Protein AF-A0A1S3LNI0-F1 (afdb_monomer_lite)

Foldseek 3Di:
DDDDDDDDDDDDPPPVVVVVVVVVVVVVVVVVVVVVVVVVVVVVVVVVVVVVVVVVVVVVVVVVVVVVVVVVVVVPPPPCDPVNVVVVVVVVVVVVVVVVVVVVVVVVVVVVVVVVVVVVVVVVVVVVVCVVPVVVVVVVVVVVVVVVVVVVVVVVVVVVVVVVVVVVVVVVVVVVVVVVVVVVVVVVVVVVVLVPDDPVVNVVVVVVVVVVVVVVVVVVVVVVVVVVVVVVVVVVVVVVVVVVVVVVVVVVVVVVVVVCVVVVNPDDPPPDVPPVPPPPDDDDDDDDDDDDDDDDDDDDDDDDDDDDPPPVVVVVVVVVVVVPDDDDDDDDDDDDDDDDDDDDDCCCVVPPDPPPPPDDDPPDDPVVVVVVDDDDDDDDPDDDDDDDDDDDDDDDDDDDDDDDPVNVVVVPD

Sequence (413 aa):
MKTRLRWRRPLSIFSSKLRERKYKSARRRSVNSRQRSKDTQNCVLCSQREQLKEEQLGHIKVLRKQAKEQESKLEQREVVNKEQVEQALQQNLELVRSQEKELAELRAEVSRLEEEVLVLHAERHIRQEYKMTGSQEHQQQIQHLEAELAQMQKGFQEMADNIQRSLDVTFNEIDKKTVHLIDEKKQLATEMAIKHLDKHSRQEIKENEWLKRELAIYTREVSITALAVQQLEEENLEHMSQLFERRLEDLQISRNVFLTQAAGLGPSDSTVQETVMKSNALKSEKKLSHAPNTTDGVSSSPVPPLHPATEAWRAQKQAKELERDETSGRCSEAAYRPTEDPLQDLSVLLYGSQTYLQQGDMHLGPLEMKLLTVVGQALPLHPVPSETPGSEGSSSAPEDWPLTARIIHKRFK

InterPro domains:
  IPR026702 Coiled-coil domain-containing protein 83 [PTHR21468] (38-412)

Secondary structure (DSSP, 8-state):
------------SHHHHHHHHHHHHHHHHHHHHHHHHHHHHHHHHHHHHHHHHHHHHHHHHHHHHHHHHHHHHHHHS----HHHHHHHHHHHHHHHHHHHHHHHHHHHHHHHHHHHHHHHHHHHHHHHHIIIIIHHHHHHHHHHHHHHHHHHHHHHHHHHHHHHHHHHHHHHHHHHHHHHHHHHHHHHHHHHHHHTS-HHHHHHHHHHHHHHHHHHHHHHHHHHHHHHHHHHHHHHHHHHHHHHHHHHHHHHHHHHHHHHHHTT----TTSSSSSSSSSSS----------------------------SSHHHHHHHTTTSSS-S-------------------THHHHS--GGGSSS------HHHHHHT---PPP--SSPPPPP-----------S-----HHHHHHH--

Radius of gyration: 81.14 Å; chains: 1; bounding box: 183×86×262 Å

Structure (mmCIF, N/CA/C/O backbone):
data_AF-A0A1S3LNI0-F1
#
_entry.id   AF-A0A1S3LNI0-F1
#
loop_
_atom_site.group_PDB
_atom_site.id
_atom_site.type_symbol
_atom_site.label_atom_id
_atom_site.label_alt_id
_atom_site.label_comp_id
_atom_site.label_asym_id
_atom_site.label_entity_id
_atom_site.label_seq_id
_atom_site.pdbx_PDB_ins_code
_atom_site.Cartn_x
_atom_site.Cartn_y
_atom_site.Cartn_z
_atom_site.occupancy
_atom_site.B_iso_or_equiv
_atom_site.auth_seq_id
_atom_site.auth_comp_id
_atom_site.auth_asym_id
_atom_site.auth_atom_id
_atom_site.pdbx_PDB_model_num
ATOM 1 N N . MET A 1 1 ? -121.906 11.733 182.641 1.00 38.81 1 MET A N 1
ATOM 2 C CA . MET A 1 1 ? -122.560 10.801 181.689 1.00 38.81 1 MET A CA 1
ATOM 3 C C . MET A 1 1 ? -122.105 11.124 180.265 1.00 38.81 1 MET A C 1
ATOM 5 O O . MET A 1 1 ? -121.881 12.287 179.971 1.00 38.81 1 MET A O 1
ATOM 9 N N . LYS A 1 2 ? -121.861 10.093 179.443 1.00 47.97 2 LYS A N 1
ATOM 10 C CA . LYS A 1 2 ? -121.089 10.084 178.177 1.00 47.97 2 LYS A CA 1
ATOM 11 C C . LYS A 1 2 ? -122.003 10.041 176.938 1.00 47.97 2 LYS A C 1
ATOM 13 O O . LYS A 1 2 ? -123.008 9.344 177.010 1.00 47.97 2 LYS A O 1
ATOM 18 N N . THR A 1 3 ? -121.594 10.628 175.796 1.00 42.00 3 THR A N 1
ATOM 19 C CA . THR A 1 3 ? -121.394 9.962 174.468 1.00 42.00 3 THR A CA 1
ATOM 20 C C . THR A 1 3 ? -121.346 10.909 173.236 1.00 42.00 3 THR A C 1
ATOM 22 O O . THR A 1 3 ? -122.057 11.902 173.179 1.00 42.00 3 THR A O 1
ATOM 25 N N . ARG A 1 4 ? -120.566 10.462 172.219 1.00 40.16 4 ARG A N 1
ATOM 26 C CA . ARG A 1 4 ? -120.664 10.638 170.734 1.00 40.16 4 ARG A CA 1
ATOM 27 C C . ARG A 1 4 ? -119.927 11.772 169.966 1.00 40.16 4 ARG A C 1
ATOM 29 O O . ARG A 1 4 ? -120.487 12.798 169.617 1.00 40.16 4 ARG A O 1
ATOM 36 N N . LEU A 1 5 ? -118.684 11.443 169.577 1.00 47.62 5 LEU A N 1
ATOM 37 C CA . LEU A 1 5 ? -118.067 11.362 168.222 1.00 47.62 5 LEU A CA 1
ATOM 38 C C . LEU A 1 5 ? -118.663 12.118 167.002 1.00 47.62 5 LEU A C 1
ATOM 40 O O . LEU A 1 5 ? -119.752 11.785 166.535 1.00 47.62 5 LEU A O 1
ATOM 44 N N . ARG A 1 6 ? -117.812 12.902 166.305 1.00 41.97 6 ARG A N 1
ATOM 45 C CA . ARG A 1 6 ? -117.763 12.983 164.822 1.00 41.97 6 ARG A CA 1
ATOM 46 C C . ARG A 1 6 ? -116.404 13.492 164.294 1.00 41.97 6 ARG A C 1
ATOM 48 O O . ARG A 1 6 ? -115.800 14.383 164.873 1.00 41.97 6 ARG A O 1
ATOM 55 N N . TRP A 1 7 ? -115.949 12.904 163.185 1.00 41.34 7 TRP A N 1
ATOM 56 C CA . TRP A 1 7 ? -114.628 13.052 162.548 1.00 41.34 7 TRP A CA 1
ATOM 57 C C . TRP A 1 7 ? -114.572 14.156 161.466 1.00 41.34 7 TRP A C 1
ATOM 59 O O . TRP A 1 7 ? -115.523 14.301 160.699 1.00 41.34 7 TRP A O 1
ATOM 69 N N . ARG A 1 8 ? -113.415 14.825 161.292 1.00 44.69 8 ARG A N 1
ATOM 70 C CA . ARG A 1 8 ? -112.995 15.497 160.036 1.00 44.69 8 ARG A CA 1
ATOM 71 C C . ARG A 1 8 ? -111.496 15.269 159.768 1.00 44.69 8 ARG A C 1
ATOM 73 O O . ARG A 1 8 ? -110.675 15.413 160.663 1.00 44.69 8 ARG A O 1
ATOM 80 N N . ARG A 1 9 ? -111.172 14.885 158.525 1.00 42.38 9 ARG A N 1
ATOM 81 C CA . ARG A 1 9 ? -109.824 14.611 157.977 1.00 42.38 9 ARG A CA 1
ATOM 82 C C . ARG A 1 9 ? -109.164 15.887 157.401 1.00 42.38 9 ARG A C 1
ATOM 84 O O . ARG A 1 9 ? -109.911 16.745 156.930 1.00 42.38 9 ARG A O 1
ATOM 91 N N . PRO A 1 10 ? -107.819 15.985 157.306 1.00 45.66 10 PRO A N 1
ATOM 92 C CA . PRO A 1 10 ? -107.124 17.108 156.660 1.00 45.66 10 PRO A CA 1
ATOM 93 C C . PRO A 1 10 ? -106.744 16.847 155.181 1.00 45.66 10 PRO A C 1
ATOM 95 O O . PRO A 1 10 ? -106.292 15.759 154.819 1.00 45.66 10 PRO A O 1
ATOM 98 N N . LEU A 1 11 ? -106.894 17.874 154.329 1.00 46.75 11 LEU A N 1
ATOM 99 C CA . LEU A 1 11 ? -106.502 17.925 152.910 1.00 46.75 11 LEU A CA 1
ATOM 100 C C . LEU A 1 11 ? -105.056 18.448 152.723 1.00 46.75 11 LEU A C 1
ATOM 102 O O . LEU A 1 11 ? -104.866 19.653 152.591 1.00 46.75 11 LEU A O 1
ATOM 106 N N . SER A 1 12 ? -104.039 17.582 152.614 1.00 51.06 12 SER A N 1
ATOM 107 C CA . SER A 1 12 ? -102.697 18.019 152.144 1.00 51.06 12 SER A CA 1
ATOM 108 C C . SER A 1 12 ? -102.014 17.117 151.098 1.00 51.06 12 SER A C 1
ATOM 110 O O . SER A 1 12 ? -100.898 17.398 150.676 1.00 51.06 12 SER A O 1
ATOM 112 N N . ILE A 1 13 ? -102.680 16.073 150.583 1.00 51.47 13 ILE A N 1
ATOM 113 C CA . ILE A 1 13 ? -102.033 15.057 149.715 1.00 51.47 13 ILE A CA 1
ATOM 114 C C . ILE A 1 13 ? -102.397 15.192 148.213 1.00 51.47 13 ILE A C 1
ATOM 116 O O . ILE A 1 13 ? -101.810 14.526 147.357 1.00 51.47 13 ILE A O 1
ATOM 120 N N . PHE A 1 14 ? -103.326 16.077 147.831 1.00 49.12 14 PHE A N 1
ATOM 121 C CA . PHE A 1 14 ? -103.848 16.108 146.450 1.00 49.12 14 PHE A CA 1
ATOM 122 C C . PHE A 1 14 ? -103.062 16.998 145.461 1.00 49.12 14 PHE A C 1
ATOM 124 O O . PHE A 1 14 ? -103.001 16.687 144.271 1.00 49.12 14 PHE A O 1
ATOM 131 N N . SER A 1 15 ? -102.376 18.045 145.927 1.00 50.28 15 SER A N 1
ATOM 132 C CA . SER A 1 15 ? -101.693 19.020 145.050 1.00 50.28 15 SER A CA 1
ATOM 133 C C . SER A 1 15 ? -100.322 18.552 144.528 1.00 50.28 15 SER A C 1
ATOM 135 O O . SER A 1 15 ? -99.859 19.017 143.484 1.00 50.28 15 SER A O 1
ATOM 137 N N . SER A 1 16 ? -99.683 17.587 145.197 1.00 51.69 16 SER A N 1
ATOM 138 C CA . SER A 1 16 ? -98.409 16.985 144.762 1.00 51.69 16 SER A CA 1
ATOM 139 C C . SER A 1 16 ? -98.626 15.882 143.715 1.00 51.69 16 SER A C 1
ATOM 141 O O . SER A 1 16 ? -97.890 15.798 142.732 1.00 51.69 16 SER A O 1
ATOM 143 N N . LYS A 1 17 ? -99.723 15.116 143.826 1.00 56.19 17 LYS A N 1
ATOM 144 C CA . LYS A 1 17 ? -100.079 14.044 142.876 1.00 56.19 17 LYS A CA 1
ATOM 145 C C . LYS A 1 17 ? -100.463 14.549 141.480 1.00 56.19 17 LYS A C 1
ATOM 147 O O . LYS A 1 17 ? -100.235 13.841 140.497 1.00 56.19 17 LYS A O 1
ATOM 152 N N . LEU A 1 18 ? -101.017 15.759 141.353 1.00 56.41 18 LEU A N 1
ATOM 153 C CA . LEU A 1 18 ? -101.401 16.314 140.046 1.00 56.41 18 LEU A CA 1
ATOM 154 C C . LEU A 1 18 ? -100.191 16.844 139.251 1.00 56.41 18 LEU A C 1
ATOM 156 O O . LEU A 1 18 ? -100.114 16.640 138.037 1.00 56.41 18 LEU A O 1
ATOM 160 N N . ARG A 1 19 ? -99.207 17.449 139.935 1.00 55.06 19 ARG A N 1
ATOM 161 C CA . ARG A 1 19 ? -97.922 17.850 139.330 1.00 55.06 19 ARG A CA 1
ATOM 162 C C . ARG A 1 19 ? -97.102 16.639 138.898 1.00 55.06 19 ARG A C 1
ATOM 164 O O . ARG A 1 19 ? -96.590 16.616 137.782 1.00 55.06 19 ARG A O 1
ATOM 171 N N . GLU A 1 20 ? -97.082 15.585 139.707 1.00 57.81 20 GLU A N 1
ATOM 172 C CA . GLU A 1 20 ? -96.380 14.348 139.371 1.00 57.81 20 GLU A CA 1
ATOM 173 C C . GLU A 1 20 ? -97.042 13.586 138.208 1.00 57.81 20 GLU A C 1
ATOM 175 O O . GLU A 1 20 ? -96.349 13.008 137.373 1.00 57.81 20 GLU A O 1
ATOM 180 N N . ARG A 1 21 ? -98.376 13.639 138.072 1.00 59.75 21 ARG A N 1
ATOM 181 C CA . ARG A 1 21 ? -99.092 13.094 136.903 1.00 59.75 21 ARG A CA 1
ATOM 182 C C . ARG A 1 21 ? -98.828 13.881 135.619 1.00 59.75 21 ARG A C 1
ATOM 184 O O . ARG A 1 21 ? -98.652 13.255 134.575 1.00 59.75 21 ARG A O 1
ATOM 191 N N . LYS A 1 22 ? -98.747 15.218 135.670 1.00 60.41 22 LYS A N 1
ATOM 192 C CA . LYS A 1 22 ? -98.349 16.028 134.502 1.00 60.41 22 LYS A CA 1
ATOM 193 C C . LYS A 1 22 ? -96.894 15.766 134.109 1.00 60.41 22 LYS A C 1
ATOM 195 O O . LYS A 1 22 ? -96.634 15.564 132.927 1.00 60.41 22 LYS A O 1
ATOM 200 N N . TYR A 1 23 ? -95.982 15.646 135.074 1.00 59.69 23 TYR A N 1
ATOM 201 C CA . TYR A 1 23 ? -94.578 15.314 134.809 1.00 59.69 23 TYR A CA 1
ATOM 202 C C . TYR A 1 23 ? -94.414 13.882 134.271 1.00 59.69 23 TYR A C 1
ATOM 204 O O . TYR A 1 23 ? -93.712 13.664 133.288 1.00 59.69 23 TYR A O 1
ATOM 212 N N . LYS A 1 24 ? -95.144 12.899 134.819 1.00 62.41 24 LYS A N 1
ATOM 213 C CA . LYS A 1 24 ? -95.178 11.517 134.300 1.00 62.41 24 LYS A CA 1
ATOM 214 C C . LYS A 1 24 ? -95.851 11.420 132.923 1.00 62.41 24 LYS A C 1
ATOM 216 O O . LYS A 1 24 ? -95.404 10.625 132.104 1.00 62.41 24 LYS A O 1
ATOM 221 N N . SER A 1 25 ? -96.870 12.231 132.625 1.00 65.00 25 SER A N 1
ATOM 222 C CA . SER A 1 25 ? -97.523 12.289 131.303 1.00 65.00 25 SER A CA 1
ATOM 223 C C . SER A 1 25 ? -96.647 12.977 130.250 1.00 65.00 25 SER A C 1
ATOM 225 O O . SER A 1 25 ? -96.549 12.480 129.131 1.00 65.00 25 SER A O 1
ATOM 227 N N . ALA A 1 26 ? -95.965 14.071 130.603 1.00 63.72 26 ALA A N 1
ATOM 228 C CA . ALA A 1 26 ? -94.992 14.736 129.737 1.00 63.72 26 ALA A CA 1
ATOM 229 C C . ALA A 1 26 ? -93.765 13.846 129.488 1.00 63.72 26 ALA A C 1
ATOM 231 O O . ALA A 1 26 ? -93.325 13.715 128.351 1.00 63.72 26 ALA A O 1
ATOM 232 N N . ARG A 1 27 ? -93.280 13.134 130.516 1.00 65.81 27 ARG A N 1
ATOM 233 C CA . ARG A 1 27 ? -92.196 12.151 130.385 1.00 65.81 27 ARG A CA 1
ATOM 234 C C . ARG A 1 27 ? -92.616 10.945 129.547 1.00 65.81 27 ARG A C 1
ATOM 236 O O . ARG A 1 27 ? -91.851 10.539 128.689 1.00 65.81 27 ARG A O 1
ATOM 243 N N . ARG A 1 28 ? -93.837 10.415 129.704 1.00 67.00 28 ARG A N 1
ATOM 244 C CA . ARG A 1 28 ? -94.371 9.355 128.823 1.00 67.00 28 ARG A CA 1
ATOM 245 C C . ARG A 1 28 ? -94.550 9.827 127.384 1.00 67.00 28 ARG A C 1
ATOM 247 O O . ARG A 1 28 ? -94.237 9.070 126.480 1.00 67.00 28 ARG A O 1
ATOM 254 N N . ARG A 1 29 ? -95.002 11.063 127.153 1.00 67.62 29 ARG A N 1
ATOM 255 C CA . ARG A 1 29 ? -95.094 11.635 125.799 1.00 67.62 29 ARG A CA 1
ATOM 256 C C . ARG A 1 29 ? -93.721 11.873 125.177 1.00 67.62 29 ARG A C 1
ATOM 258 O O . ARG A 1 29 ? -93.552 11.553 124.012 1.00 67.62 29 ARG A O 1
ATOM 265 N N . SER A 1 30 ? -92.744 12.337 125.954 1.00 70.19 30 SER A N 1
ATOM 266 C CA . SER A 1 30 ? -91.352 12.496 125.515 1.00 70.19 30 SER A CA 1
ATOM 267 C C . SER A 1 30 ? -90.668 11.151 125.242 1.00 70.19 30 SER A C 1
ATOM 269 O O . SER A 1 30 ? -89.923 11.013 124.278 1.00 70.19 30 SER A O 1
ATOM 271 N N . VAL A 1 31 ? -90.949 10.127 126.050 1.00 73.62 31 VAL A N 1
ATOM 272 C CA . VAL A 1 31 ? -90.448 8.764 125.823 1.00 73.62 31 VAL A CA 1
ATOM 273 C C . VAL A 1 31 ? -91.138 8.127 124.618 1.00 73.62 31 VAL A C 1
ATOM 275 O O . VAL A 1 31 ? -90.451 7.551 123.788 1.00 73.62 31 VAL A O 1
ATOM 278 N N . ASN A 1 32 ? -92.453 8.293 124.451 1.00 73.25 32 ASN A N 1
ATOM 279 C CA . ASN A 1 32 ? -93.173 7.781 123.283 1.00 73.25 32 ASN A CA 1
ATOM 280 C C . ASN A 1 32 ? -92.809 8.518 121.991 1.00 73.25 32 ASN A C 1
ATOM 282 O O . ASN A 1 32 ? -92.764 7.882 120.946 1.00 73.25 32 ASN A O 1
ATOM 286 N N . SER A 1 33 ? -92.534 9.826 122.028 1.00 69.81 33 SER A N 1
ATOM 287 C CA . SER A 1 33 ? -92.059 10.549 120.844 1.00 69.81 33 SER A CA 1
ATOM 288 C C . SER A 1 33 ? -90.639 10.129 120.471 1.00 69.81 33 SER A C 1
ATOM 290 O O . SER A 1 33 ? -90.361 9.930 119.294 1.00 69.81 33 SER A O 1
ATOM 292 N N . ARG A 1 34 ? -89.766 9.887 121.461 1.00 73.69 34 ARG A N 1
ATOM 293 C CA . ARG A 1 34 ? -88.437 9.293 121.240 1.00 73.69 34 ARG A CA 1
ATOM 294 C C . ARG A 1 34 ? -88.518 7.856 120.733 1.00 73.69 34 ARG A C 1
ATOM 296 O O . ARG A 1 34 ? -87.732 7.494 119.871 1.00 73.69 34 ARG A O 1
ATOM 303 N N . GLN A 1 35 ? -89.453 7.051 121.236 1.00 76.94 35 GLN A N 1
ATOM 304 C CA . GLN A 1 35 ? -89.627 5.669 120.795 1.00 76.94 35 GLN A CA 1
ATOM 305 C C . GLN A 1 35 ? -90.163 5.616 119.367 1.00 76.94 35 GLN A C 1
ATOM 307 O O . GLN A 1 35 ? -89.558 4.968 118.532 1.00 76.94 35 GLN A O 1
ATOM 312 N N . ARG A 1 36 ? -91.200 6.398 119.045 1.00 73.75 36 ARG A N 1
ATOM 313 C CA . ARG A 1 36 ? -91.695 6.513 117.668 1.00 73.75 36 ARG A CA 1
ATOM 314 C C . ARG A 1 36 ? -90.628 7.046 116.719 1.00 73.75 36 ARG A C 1
ATOM 316 O O . ARG A 1 36 ? -90.515 6.525 115.625 1.00 73.75 36 ARG A O 1
ATOM 323 N N . SER A 1 37 ? -89.823 8.019 117.150 1.00 77.38 37 SER A N 1
ATOM 324 C CA . SER A 1 37 ? -88.685 8.519 116.369 1.00 77.38 37 SER A CA 1
ATOM 325 C C . SER A 1 37 ? -87.633 7.430 116.122 1.00 77.38 37 SER A C 1
ATOM 327 O O . SER A 1 37 ? -87.165 7.299 114.993 1.00 77.38 37 SER A O 1
ATOM 329 N N . LYS A 1 38 ? -87.313 6.603 117.128 1.00 76.38 38 LYS A N 1
ATOM 330 C CA . LYS A 1 38 ? -86.421 5.442 116.976 1.00 76.38 38 LYS A CA 1
ATOM 331 C C . LYS A 1 38 ? -87.014 4.361 116.081 1.00 76.38 38 LYS A C 1
ATOM 333 O O . LYS A 1 38 ? -86.287 3.803 115.273 1.00 76.38 38 LYS A O 1
ATOM 338 N N . ASP A 1 39 ? -88.306 4.082 116.198 1.00 79.00 39 ASP A N 1
ATOM 339 C CA . ASP A 1 39 ? -88.987 3.069 115.394 1.00 79.00 39 ASP A CA 1
ATOM 340 C C . ASP A 1 39 ? -89.070 3.519 113.930 1.00 79.00 39 ASP A C 1
ATOM 342 O O . ASP A 1 39 ? -88.743 2.744 113.039 1.00 79.00 39 ASP A O 1
ATOM 346 N N . THR A 1 40 ? -89.373 4.796 113.662 1.00 78.69 40 THR A N 1
ATOM 347 C CA . THR A 1 40 ? -89.305 5.355 112.302 1.00 78.69 40 THR A CA 1
ATOM 348 C C . THR A 1 40 ? -87.885 5.332 111.750 1.00 78.69 40 THR A C 1
ATOM 350 O O . THR A 1 40 ? -87.692 5.006 110.585 1.00 78.69 40 THR A O 1
ATOM 353 N N . GLN A 1 41 ? -86.879 5.621 112.582 1.00 80.81 41 GLN A N 1
ATOM 354 C CA . GLN A 1 41 ? -85.478 5.586 112.167 1.00 80.81 41 GLN A CA 1
ATOM 355 C C . GLN A 1 41 ? -85.017 4.147 111.891 1.00 80.81 41 GLN A C 1
ATOM 357 O O . GLN A 1 41 ? -84.353 3.911 110.889 1.00 80.81 41 GLN A O 1
ATOM 362 N N . ASN A 1 42 ? -85.442 3.172 112.698 1.00 81.38 42 ASN A N 1
ATOM 363 C CA . ASN A 1 42 ? -85.213 1.749 112.448 1.00 81.38 42 ASN A CA 1
ATOM 364 C C . ASN A 1 42 ? -85.935 1.257 111.188 1.00 81.38 42 ASN A C 1
ATOM 366 O O . ASN A 1 42 ? -85.336 0.521 110.416 1.00 81.38 42 ASN A O 1
ATOM 370 N N . CYS A 1 43 ? -87.176 1.676 110.926 1.00 82.38 43 CYS A N 1
ATOM 371 C CA . CYS A 1 43 ? -87.880 1.338 109.683 1.00 82.38 43 CYS A CA 1
ATOM 372 C C . CYS A 1 43 ? -87.164 1.901 108.447 1.00 82.38 43 CYS A C 1
ATOM 374 O O . CYS A 1 43 ? -87.024 1.195 107.447 1.00 82.38 43 CYS A O 1
ATOM 376 N N . VAL A 1 44 ? -86.663 3.138 108.524 1.00 85.38 44 VAL A N 1
ATOM 377 C CA . VAL A 1 44 ? -85.870 3.755 107.450 1.00 85.38 44 VAL A CA 1
ATOM 378 C C . VAL A 1 44 ? -84.546 3.014 107.257 1.00 85.38 44 VAL A C 1
ATOM 380 O O . VAL A 1 44 ? -84.207 2.682 106.127 1.00 85.38 44 VAL A O 1
ATOM 383 N N . LEU A 1 45 ? -83.836 2.672 108.337 1.00 83.62 45 LEU A N 1
ATOM 384 C CA . LEU A 1 45 ? -82.591 1.899 108.265 1.00 83.62 45 LEU A CA 1
ATOM 385 C C . LEU A 1 45 ? -82.811 0.482 107.716 1.00 83.62 45 LEU A C 1
ATOM 387 O O . LEU A 1 45 ? -82.003 0.003 106.927 1.00 83.62 45 LEU A O 1
ATOM 391 N N . CYS A 1 46 ? -83.903 -0.190 108.093 1.00 81.25 46 CYS A N 1
ATOM 392 C CA . CYS A 1 46 ? -84.269 -1.493 107.537 1.00 81.25 46 CYS A CA 1
ATOM 393 C C . CYS A 1 46 ? -84.549 -1.400 106.033 1.00 81.25 46 CYS A C 1
ATOM 395 O O . CYS A 1 46 ? -84.012 -2.207 105.278 1.00 81.25 46 CYS A O 1
ATOM 397 N N . SER A 1 47 ? -85.306 -0.386 105.604 1.00 81.81 47 SER A N 1
ATOM 398 C CA . SER A 1 47 ? -85.626 -0.163 104.187 1.00 81.81 47 SER A CA 1
ATOM 399 C C . SER A 1 47 ? -84.372 0.177 103.371 1.00 81.81 47 SER A C 1
ATOM 401 O O . SER A 1 47 ? -84.159 -0.384 102.302 1.00 81.81 47 SER A O 1
ATOM 403 N N . GLN A 1 48 ? -83.483 1.020 103.909 1.00 87.12 48 GLN A N 1
ATOM 404 C CA . GLN A 1 48 ? -82.187 1.332 103.294 1.00 87.12 48 GLN A CA 1
ATOM 405 C C . GLN A 1 48 ? -81.287 0.097 103.201 1.00 87.12 48 GLN A C 1
ATOM 407 O O . GLN A 1 48 ? -80.628 -0.117 102.189 1.00 87.12 48 GLN A O 1
ATOM 412 N N . ARG A 1 49 ? -81.271 -0.755 104.234 1.00 89.56 49 ARG A N 1
ATOM 413 C CA . ARG A 1 49 ? -80.508 -2.011 104.219 1.00 89.56 49 ARG A CA 1
ATOM 414 C C . ARG A 1 49 ? -81.024 -2.976 103.152 1.00 89.56 49 ARG A C 1
ATOM 416 O O . ARG A 1 49 ? -80.230 -3.714 102.577 1.00 89.56 49 ARG A O 1
ATOM 423 N N . GLU A 1 50 ? -82.332 -3.020 102.923 1.00 89.12 50 GLU A N 1
ATOM 424 C CA . GLU A 1 50 ? -82.936 -3.853 101.878 1.00 89.12 50 GLU A CA 1
ATOM 425 C C . GLU A 1 50 ? -82.631 -3.319 100.478 1.00 89.12 50 GLU A C 1
ATOM 427 O O . GLU A 1 50 ? -82.163 -4.093 99.648 1.00 89.12 50 GLU A O 1
ATOM 432 N N . GLN A 1 51 ? -82.757 -2.007 100.257 1.00 89.44 51 GLN A N 1
ATOM 433 C CA . GLN A 1 51 ? -82.352 -1.361 99.002 1.00 89.44 51 GLN A CA 1
ATOM 434 C C . GLN A 1 51 ? -80.875 -1.610 98.688 1.00 89.44 51 GLN A C 1
ATOM 436 O O . GLN A 1 51 ? -80.542 -2.044 97.592 1.00 89.44 51 GLN A O 1
ATOM 441 N N . LEU A 1 52 ? -79.991 -1.451 99.676 1.00 90.44 52 LEU A N 1
ATOM 442 C CA . LEU A 1 52 ? -78.558 -1.677 99.488 1.00 90.44 52 LEU A CA 1
ATOM 443 C C . LEU A 1 52 ? -78.244 -3.146 99.158 1.00 90.44 52 LEU A C 1
ATOM 445 O O . LEU A 1 52 ? -77.357 -3.431 98.359 1.00 90.44 52 LEU A O 1
ATOM 449 N N . LYS A 1 53 ? -78.981 -4.099 99.744 1.00 91.56 53 LYS A N 1
ATOM 450 C CA . LYS A 1 53 ? -78.861 -5.522 99.392 1.00 91.56 53 LYS A CA 1
ATOM 451 C C . LYS A 1 53 ? -79.353 -5.803 97.979 1.00 91.56 53 LYS A C 1
ATOM 453 O O . LYS A 1 53 ? -78.755 -6.631 97.298 1.00 91.56 53 LYS A O 1
ATOM 458 N N . GLU A 1 54 ? -80.428 -5.156 97.548 1.00 91.75 54 GLU A N 1
ATOM 459 C CA . GLU A 1 54 ? -80.970 -5.306 96.199 1.00 91.75 54 GLU A CA 1
ATOM 460 C C . GLU A 1 54 ? -80.038 -4.696 95.146 1.00 91.75 54 GLU A C 1
ATOM 462 O O . GLU A 1 54 ? -79.759 -5.347 94.141 1.00 91.75 54 GLU A O 1
ATOM 467 N N . GLU A 1 55 ? -79.458 -3.525 95.419 1.00 91.31 55 GLU A N 1
ATOM 468 C CA . GLU A 1 55 ? -78.408 -2.908 94.601 1.00 91.31 55 GLU A CA 1
ATOM 469 C C . GLU A 1 55 ? -77.171 -3.805 94.522 1.00 91.31 55 GLU A C 1
ATOM 471 O O . GLU A 1 55 ? -76.697 -4.118 93.429 1.00 91.31 55 GLU A O 1
ATOM 476 N N . GLN A 1 56 ? -76.684 -4.311 95.661 1.00 92.62 56 GLN A N 1
ATOM 477 C CA . GLN A 1 56 ? -75.566 -5.258 95.698 1.00 92.62 56 GLN A CA 1
ATOM 478 C C . GLN A 1 56 ? -75.877 -6.531 94.905 1.00 92.62 56 GLN A C 1
ATOM 480 O O . GLN A 1 56 ? -75.046 -6.993 94.124 1.00 92.62 56 GLN A O 1
ATOM 485 N N . LEU A 1 57 ? -77.081 -7.087 95.051 1.00 94.19 57 LEU A N 1
ATOM 486 C CA . LEU A 1 57 ? -77.515 -8.258 94.294 1.00 94.19 57 LEU A CA 1
ATOM 487 C C . LEU A 1 57 ? -77.616 -7.946 92.792 1.00 94.19 57 LEU A C 1
ATOM 489 O O . LEU A 1 57 ? -77.257 -8.788 91.968 1.00 94.19 57 LEU A O 1
ATOM 493 N N . GLY A 1 58 ? -78.071 -6.745 92.432 1.00 92.62 58 GLY A N 1
ATOM 494 C CA . GLY A 1 58 ? -78.104 -6.231 91.066 1.00 92.62 58 GLY A CA 1
ATOM 495 C C . GLY A 1 58 ? -76.705 -6.138 90.460 1.00 92.62 58 GLY A C 1
ATOM 496 O O . GLY A 1 58 ? -76.462 -6.706 89.395 1.00 92.62 58 GLY A O 1
ATOM 497 N N . HIS A 1 59 ? -75.755 -5.529 91.172 1.00 93.69 59 HIS A N 1
ATOM 498 C CA . HIS A 1 59 ? -74.354 -5.449 90.756 1.00 93.69 59 HIS A CA 1
ATOM 499 C C . HIS A 1 59 ? -73.722 -6.833 90.599 1.00 93.69 59 HIS A C 1
ATOM 501 O O . HIS A 1 59 ? -73.082 -7.104 89.584 1.00 93.69 59 HIS A O 1
ATOM 507 N N . ILE A 1 60 ? -73.963 -7.747 91.544 1.00 94.69 60 ILE A N 1
ATOM 508 C CA . ILE A 1 60 ? -73.475 -9.130 91.462 1.00 94.69 60 ILE A CA 1
ATOM 509 C C . ILE A 1 60 ? -74.057 -9.841 90.233 1.00 94.69 60 ILE A C 1
ATOM 511 O O . ILE A 1 60 ? -73.334 -10.552 89.535 1.00 94.69 60 ILE A O 1
ATOM 515 N N . LYS A 1 61 ? -75.347 -9.654 89.928 1.00 94.81 61 LYS A N 1
ATOM 516 C CA . LYS A 1 61 ? -75.980 -10.239 88.734 1.00 94.81 61 LYS A CA 1
ATOM 517 C C . LYS A 1 61 ? -75.386 -9.684 87.439 1.00 94.81 61 LYS A C 1
ATOM 519 O O . LYS A 1 61 ? -75.123 -10.463 86.526 1.00 94.81 61 LYS A O 1
ATOM 524 N N . VAL A 1 62 ? -75.155 -8.373 87.361 1.00 94.75 62 VAL A N 1
ATOM 525 C CA . VAL A 1 62 ? -74.538 -7.734 86.186 1.00 94.75 62 VAL A CA 1
ATOM 526 C C . VAL A 1 62 ? -73.111 -8.235 85.986 1.00 94.75 62 VAL A C 1
ATOM 528 O O . VAL A 1 62 ? -72.785 -8.678 84.888 1.00 94.75 62 VAL A O 1
ATOM 531 N N . LEU A 1 63 ? -72.297 -8.260 87.045 1.00 94.56 63 LEU A N 1
ATOM 532 C CA . LEU A 1 63 ? -70.928 -8.779 86.989 1.00 94.56 63 LEU A CA 1
ATOM 533 C C . LEU A 1 63 ? -70.897 -10.247 86.557 1.00 94.56 63 LEU A C 1
ATOM 535 O O . LEU A 1 63 ? -70.098 -10.618 85.705 1.00 94.56 63 LEU A O 1
ATOM 539 N N . ARG A 1 64 ? -71.812 -11.080 87.072 1.00 92.56 64 ARG A N 1
ATOM 540 C CA . ARG A 1 64 ? -71.943 -12.480 86.635 1.00 92.56 64 ARG A CA 1
ATOM 541 C C . ARG A 1 64 ? -72.306 -12.597 85.158 1.00 92.56 64 ARG A C 1
ATOM 543 O O . ARG A 1 64 ? -71.763 -13.457 84.472 1.00 92.56 64 ARG A O 1
ATOM 550 N N . LYS A 1 65 ? -73.209 -11.750 84.661 1.00 95.25 65 LYS A N 1
ATOM 551 C CA . LYS A 1 65 ? -73.592 -11.746 83.245 1.00 95.25 65 LYS A CA 1
ATOM 552 C C . LYS A 1 65 ? -72.424 -11.314 82.356 1.00 95.25 65 LYS A C 1
ATOM 554 O O . LYS A 1 65 ? -72.158 -11.982 81.366 1.00 95.25 65 LYS A O 1
ATOM 559 N N . GLN A 1 66 ? -71.705 -10.259 82.738 1.00 93.31 66 GLN A N 1
ATOM 560 C CA . GLN A 1 66 ? -70.516 -9.787 82.022 1.00 93.31 66 GLN A CA 1
ATOM 561 C C . GLN A 1 66 ? -69.402 -10.838 82.013 1.00 93.31 66 GLN A C 1
ATOM 563 O O . GLN A 1 66 ? -68.816 -11.081 80.964 1.00 93.31 66 GLN A O 1
ATOM 568 N N . ALA A 1 67 ? -69.149 -11.500 83.145 1.00 91.69 67 ALA A N 1
ATOM 569 C CA . ALA A 1 67 ? -68.174 -12.584 83.229 1.00 91.69 67 ALA A CA 1
ATOM 570 C C . ALA A 1 67 ? -68.541 -13.741 82.290 1.00 91.69 67 ALA A C 1
ATOM 572 O O . ALA A 1 67 ? -67.705 -14.172 81.504 1.00 91.69 67 ALA A O 1
ATOM 573 N N . LYS A 1 68 ? -69.809 -14.170 82.294 1.00 91.00 68 LYS A N 1
ATOM 574 C CA . LYS A 1 68 ? -70.296 -15.242 81.416 1.00 91.00 68 LYS A CA 1
ATOM 575 C C . LYS A 1 68 ? -70.266 -14.861 79.933 1.00 91.00 68 LYS A C 1
ATOM 577 O O . LYS A 1 68 ? -70.059 -15.707 79.074 1.00 91.00 68 LYS A O 1
ATOM 582 N N . GLU A 1 69 ? -70.477 -13.589 79.613 1.00 90.12 69 GLU A N 1
ATOM 583 C CA . GLU A 1 69 ? -70.379 -13.094 78.239 1.00 90.12 69 GLU A CA 1
ATOM 584 C C . GLU A 1 69 ? -68.923 -13.038 77.756 1.00 90.12 69 GLU A C 1
ATOM 586 O O . GLU A 1 69 ? -68.654 -13.365 76.605 1.00 90.12 69 GLU A O 1
ATOM 591 N N . GLN A 1 70 ? -67.974 -12.667 78.622 1.00 85.62 70 GLN A N 1
ATOM 592 C CA . GLN A 1 70 ? -66.542 -12.763 78.319 1.00 85.62 70 GLN A CA 1
ATOM 593 C C . GLN A 1 70 ? -66.104 -14.223 78.166 1.00 85.62 70 GLN A C 1
ATOM 595 O O . GLN A 1 70 ? -65.389 -14.537 77.224 1.00 85.62 70 GLN A O 1
ATOM 600 N N . GLU A 1 71 ? -66.585 -15.118 79.028 1.00 82.81 71 GLU A N 1
ATOM 601 C CA . GLU A 1 71 ? -66.349 -16.563 78.933 1.00 82.81 71 GLU A CA 1
ATOM 602 C C . GLU A 1 71 ? -66.878 -17.123 77.607 1.00 82.81 71 GLU A C 1
ATOM 604 O O . GLU A 1 71 ? -66.118 -17.713 76.849 1.00 82.81 71 GLU A O 1
ATOM 609 N N . SER A 1 72 ? -68.122 -16.804 77.238 1.00 82.62 72 SER A N 1
ATOM 610 C CA . SER A 1 72 ? -68.691 -17.211 75.948 1.00 82.62 72 SER A CA 1
ATOM 611 C C . SER A 1 72 ? -67.945 -16.605 74.749 1.00 82.62 72 SER A C 1
ATOM 613 O O . SER A 1 72 ? -67.794 -17.277 73.732 1.00 82.62 72 SER A O 1
ATOM 615 N N . LYS A 1 73 ? -67.444 -15.363 74.847 1.00 82.25 73 LYS A N 1
ATOM 616 C CA . LYS A 1 73 ? -66.604 -14.736 73.804 1.00 82.25 73 LYS A CA 1
ATOM 617 C C . LYS A 1 73 ? -65.230 -15.395 73.685 1.00 82.25 73 LYS A C 1
ATOM 619 O O . LYS A 1 73 ? -64.671 -15.418 72.592 1.00 82.25 73 LYS A O 1
ATOM 624 N N . LEU A 1 74 ? -64.678 -15.902 74.785 1.00 75.62 74 LEU A N 1
ATOM 625 C CA . LEU A 1 74 ? -63.422 -16.650 74.797 1.00 75.62 74 LEU A CA 1
ATOM 626 C C . LEU A 1 74 ? -63.615 -18.080 74.279 1.00 75.62 74 LEU A C 1
ATOM 628 O O . LEU A 1 74 ? -62.757 -18.555 73.551 1.00 75.62 74 LEU A O 1
ATOM 632 N N . GLU A 1 75 ? -64.745 -18.723 74.578 1.00 73.44 75 GLU A N 1
ATOM 633 C CA . GLU A 1 75 ? -65.119 -20.035 74.026 1.00 73.44 75 GLU A CA 1
ATOM 634 C C . GLU A 1 75 ? -65.424 -19.976 72.521 1.00 73.44 75 GLU A C 1
ATOM 636 O O . GLU A 1 75 ? -65.091 -20.902 71.789 1.00 73.44 75 GLU A O 1
ATOM 641 N N . GLN A 1 76 ? -66.044 -18.888 72.044 1.00 67.81 76 GLN A N 1
ATOM 642 C CA . GLN A 1 76 ? -66.314 -18.671 70.615 1.00 67.81 76 GLN A CA 1
ATOM 643 C C . GLN A 1 76 ? -65.096 -18.188 69.828 1.00 67.81 76 GLN A C 1
ATOM 645 O O . GLN A 1 76 ? -65.087 -18.305 68.602 1.00 67.81 76 GLN A O 1
ATOM 650 N N . ARG A 1 77 ? -64.078 -17.620 70.490 1.00 66.81 77 ARG A N 1
ATOM 651 C CA . ARG A 1 77 ? -62.791 -17.386 69.838 1.00 66.81 77 ARG A CA 1
ATOM 652 C C . ARG A 1 77 ? -62.201 -18.750 69.539 1.00 66.81 77 ARG A C 1
ATOM 654 O O . ARG A 1 77 ? -61.706 -19.421 70.436 1.00 66.81 77 ARG A O 1
ATOM 661 N N . GLU A 1 78 ? -62.288 -19.126 68.269 1.00 57.59 78 GLU A N 1
ATOM 662 C CA . GLU A 1 78 ? -61.617 -20.280 67.695 1.00 57.59 78 GLU A CA 1
ATOM 663 C C . GLU A 1 78 ? -60.189 -20.301 68.245 1.00 57.59 78 GLU A C 1
ATOM 665 O O . GLU A 1 78 ? -59.391 -19.389 68.002 1.00 57.59 78 GLU A O 1
ATOM 670 N N . VAL A 1 79 ? -59.914 -21.276 69.113 1.00 62.47 79 VAL A N 1
ATOM 671 C CA . VAL A 1 79 ? -58.582 -21.483 69.665 1.00 62.47 79 VAL A CA 1
ATOM 672 C C . VAL A 1 79 ? -57.763 -21.950 68.481 1.00 62.47 79 VAL A C 1
ATOM 674 O O . VAL A 1 79 ? -57.756 -23.139 68.168 1.00 62.47 79 VAL A O 1
ATOM 677 N N . VAL A 1 80 ? -57.145 -20.998 67.775 1.00 62.66 80 VAL A N 1
ATOM 678 C CA . VAL A 1 80 ? -56.167 -21.300 66.736 1.00 62.66 80 VAL A CA 1
ATOM 679 C C . VAL A 1 80 ? -55.190 -22.245 67.400 1.00 62.66 80 VAL A C 1
ATOM 681 O O . VAL A 1 80 ? -54.567 -21.897 68.412 1.00 62.66 80 VAL A O 1
ATOM 684 N N . ASN A 1 81 ? -55.169 -23.483 66.919 1.00 72.19 81 ASN A N 1
ATOM 685 C CA . ASN A 1 81 ? -54.388 -24.508 67.572 1.00 72.19 81 ASN A CA 1
ATOM 686 C C . ASN A 1 81 ? -52.933 -24.025 67.552 1.00 72.19 81 ASN A C 1
ATOM 688 O O . ASN A 1 81 ? -52.478 -23.467 66.548 1.00 72.19 81 ASN A O 1
ATOM 692 N N . LYS A 1 82 ? -52.209 -24.199 68.659 1.00 82.56 82 LYS A N 1
ATOM 693 C CA . LYS A 1 82 ? -50.786 -23.843 68.728 1.00 82.56 82 LYS A CA 1
ATOM 694 C C . LYS A 1 82 ? -50.030 -24.437 67.538 1.00 82.56 82 LYS A C 1
ATOM 696 O O . LYS A 1 82 ? -49.234 -23.742 66.924 1.00 82.56 82 LYS A O 1
ATOM 701 N N . GLU A 1 83 ? -50.416 -25.642 67.125 1.00 85.31 83 GLU A N 1
ATOM 702 C CA . GLU A 1 83 ? -49.885 -26.335 65.948 1.00 85.31 83 GLU A CA 1
ATOM 703 C C . GLU A 1 83 ? -50.155 -25.605 64.621 1.00 85.31 83 GLU A C 1
ATOM 705 O O . GLU A 1 83 ? -49.285 -25.582 63.760 1.00 85.31 83 GLU A O 1
ATOM 710 N N . GLN A 1 84 ? -51.317 -24.966 64.436 1.00 86.81 84 GLN A N 1
ATOM 711 C CA . GLN A 1 84 ? -51.614 -24.194 63.218 1.00 86.81 84 GLN A CA 1
ATOM 712 C C . GLN A 1 84 ? -50.772 -22.914 63.145 1.00 86.81 84 GLN A C 1
ATOM 714 O O . GLN A 1 84 ? -50.288 -22.550 62.074 1.00 86.81 84 GLN A O 1
ATOM 719 N N . VAL A 1 85 ? -50.571 -22.243 64.284 1.00 89.75 85 VAL A N 1
ATOM 720 C CA . VAL A 1 85 ? -49.699 -21.061 64.370 1.00 89.75 85 VAL A CA 1
ATOM 721 C C . VAL A 1 85 ? -48.241 -21.456 64.145 1.00 89.75 85 VAL A C 1
ATOM 723 O O . VAL A 1 85 ? -47.537 -20.783 63.396 1.00 89.75 85 VAL A O 1
ATOM 726 N N . GLU A 1 86 ? -47.797 -22.559 64.747 1.00 89.19 86 GLU A N 1
ATOM 727 C CA . GLU A 1 86 ? -46.450 -23.105 64.562 1.00 89.19 86 GLU A CA 1
ATOM 728 C C . GLU A 1 86 ? -46.207 -23.530 63.107 1.00 89.19 86 GLU A C 1
ATOM 730 O O . GLU A 1 86 ? -45.169 -23.187 62.547 1.00 89.19 86 GLU A O 1
ATOM 735 N N . GLN A 1 87 ? -47.174 -24.182 62.451 1.00 92.62 87 GLN A N 1
ATOM 736 C CA . GLN A 1 87 ? -47.086 -24.527 61.027 1.00 92.62 87 GLN A CA 1
ATOM 737 C C . GLN A 1 87 ? -47.029 -23.288 60.127 1.00 92.62 87 GLN A C 1
ATOM 739 O O . GLN A 1 87 ? -46.185 -23.229 59.235 1.00 92.62 87 GLN A O 1
ATOM 744 N N . ALA A 1 88 ? -47.881 -22.285 60.360 1.00 93.38 88 ALA A N 1
ATOM 745 C CA . ALA A 1 88 ? -47.852 -21.042 59.589 1.00 93.38 88 ALA A CA 1
ATOM 746 C C . ALA A 1 88 ? -46.533 -20.280 59.790 1.00 93.38 88 ALA A C 1
ATOM 748 O O . ALA A 1 88 ? -45.974 -19.749 58.832 1.00 93.38 88 ALA A O 1
ATOM 749 N N . LEU A 1 89 ? -46.002 -20.259 61.019 1.00 94.75 89 LEU A N 1
ATOM 750 C CA . LEU A 1 89 ? -44.702 -19.663 61.319 1.00 94.75 89 LEU A CA 1
ATOM 751 C C . LEU A 1 89 ? -43.575 -20.412 60.601 1.00 94.75 89 LEU A C 1
ATOM 753 O O . LEU A 1 89 ? -42.724 -19.774 59.989 1.00 94.75 89 LEU A O 1
ATOM 757 N N . GLN A 1 90 ? -43.594 -21.745 60.625 1.00 96.19 90 GLN A N 1
ATOM 758 C CA . GLN A 1 90 ? -42.613 -22.585 59.942 1.00 96.19 90 GLN A CA 1
ATOM 759 C C . GLN A 1 90 ? -42.626 -22.351 58.424 1.00 96.19 90 GLN A C 1
ATOM 761 O O . GLN A 1 90 ? -41.574 -22.114 57.835 1.00 96.19 90 GLN A O 1
ATOM 766 N N . GLN A 1 91 ? -43.808 -22.339 57.802 1.00 96.06 91 GLN A N 1
ATOM 767 C CA . GLN A 1 91 ? -43.965 -22.054 56.372 1.00 96.06 91 GLN A CA 1
ATOM 768 C C . GLN A 1 91 ? -43.473 -20.650 56.011 1.00 96.06 91 GLN A C 1
ATOM 770 O O . GLN A 1 91 ? -42.801 -20.470 54.999 1.00 96.06 91 GLN A O 1
ATOM 775 N N . ASN A 1 92 ? -43.771 -19.651 56.844 1.00 97.12 92 ASN A N 1
ATOM 776 C CA . ASN A 1 92 ? -43.322 -18.280 56.618 1.00 97.12 92 ASN A CA 1
ATOM 777 C C . ASN A 1 92 ? -41.793 -18.164 56.764 1.00 97.12 92 ASN A C 1
ATOM 779 O O . ASN A 1 92 ? -41.142 -17.520 55.950 1.00 97.12 92 ASN A O 1
ATOM 783 N N . LEU A 1 93 ? -41.192 -18.861 57.736 1.00 97.19 93 LEU A N 1
ATOM 784 C CA . LEU A 1 93 ? -39.735 -18.947 57.879 1.00 97.19 93 LEU A CA 1
ATOM 785 C C . LEU A 1 93 ? -39.073 -19.633 56.677 1.00 97.19 93 LEU A C 1
ATOM 787 O O . LEU A 1 93 ? -38.021 -19.187 56.222 1.00 97.19 93 LEU A O 1
ATOM 791 N N . GLU A 1 94 ? -39.660 -20.709 56.156 1.00 97.19 94 GLU A N 1
ATOM 792 C CA . GLU A 1 94 ? -39.169 -21.388 54.952 1.00 97.19 94 GLU A CA 1
ATOM 793 C C . GLU A 1 94 ? -39.291 -20.502 53.710 1.00 97.19 94 GLU A C 1
ATOM 795 O O . GLU A 1 94 ? -38.333 -20.402 52.940 1.00 97.19 94 GLU A O 1
ATOM 800 N N . LEU A 1 95 ? -40.414 -19.795 53.559 1.00 97.38 95 LEU A N 1
ATOM 801 C CA . LEU A 1 95 ? -40.618 -18.822 52.490 1.00 97.38 95 LEU A CA 1
ATOM 802 C C . LEU A 1 95 ? -39.575 -17.703 52.555 1.00 97.38 95 LEU A C 1
ATOM 804 O O . LEU A 1 95 ? -38.892 -17.461 51.563 1.00 97.38 95 LEU A O 1
ATOM 808 N N . VAL A 1 96 ? -39.394 -17.073 53.719 1.00 97.69 96 VAL A N 1
ATOM 809 C CA . VAL A 1 96 ? -38.393 -16.014 53.914 1.00 97.69 96 VAL A CA 1
ATOM 810 C C . VAL A 1 96 ? -36.997 -16.528 53.573 1.00 97.69 96 VAL A C 1
ATOM 812 O O . VAL A 1 96 ? -36.291 -15.891 52.802 1.00 97.69 96 VAL A O 1
ATOM 815 N N . ARG A 1 97 ? -36.621 -17.725 54.039 1.00 98.06 97 ARG A N 1
ATOM 816 C CA . ARG A 1 97 ? -35.328 -18.337 53.687 1.00 98.06 97 ARG A CA 1
ATOM 817 C C . ARG A 1 97 ? -35.179 -18.586 52.188 1.00 98.06 97 ARG A C 1
ATOM 819 O O . ARG A 1 97 ? -34.079 -18.442 51.664 1.00 98.06 97 ARG A O 1
ATOM 826 N N . SER A 1 98 ? -36.243 -19.003 51.500 1.00 97.81 98 SER A N 1
ATOM 827 C CA . SER A 1 98 ? -36.206 -19.210 50.046 1.00 97.81 98 SER A CA 1
ATOM 828 C C . SER A 1 98 ? -36.014 -17.891 49.291 1.00 97.81 98 SER A C 1
ATOM 830 O O . SER A 1 98 ? -35.156 -17.816 48.417 1.00 97.81 98 SER A O 1
ATOM 832 N N . GLN A 1 99 ? -36.710 -16.831 49.708 1.00 97.50 99 GLN A N 1
ATOM 833 C CA . GLN A 1 99 ? -36.583 -15.491 49.137 1.00 97.50 99 GLN A CA 1
ATOM 834 C C . GLN A 1 99 ? -35.213 -14.871 49.431 1.00 97.50 99 GLN A C 1
ATOM 836 O O . GLN A 1 99 ? -34.620 -14.240 48.564 1.00 97.50 99 GLN A O 1
ATOM 841 N N . GLU A 1 100 ? -34.673 -15.066 50.636 1.00 97.75 100 GLU A N 1
ATOM 842 C CA . GLU A 1 100 ? -33.323 -14.617 50.992 1.00 97.75 100 GLU A CA 1
ATOM 843 C C . GLU A 1 100 ? -32.252 -15.288 50.125 1.00 97.75 100 GLU A C 1
ATOM 845 O O . GLU A 1 100 ? -31.304 -14.619 49.710 1.00 97.75 100 GLU A O 1
ATOM 850 N N . LYS A 1 101 ? -32.409 -16.583 49.815 1.00 97.94 101 LYS A N 1
ATOM 851 C CA . LYS A 1 101 ? -31.517 -17.296 48.889 1.00 97.94 101 LYS A CA 1
ATOM 852 C C . LYS A 1 101 ? -31.618 -16.747 47.471 1.00 97.94 101 LYS A C 1
ATOM 854 O O . LYS A 1 101 ? -30.589 -16.418 46.895 1.00 97.94 101 LYS A O 1
ATOM 859 N N . GLU A 1 102 ? -32.830 -16.579 46.948 1.00 98.12 102 GLU A N 1
ATOM 860 C CA . GLU A 1 102 ? -33.049 -16.011 45.612 1.00 98.12 102 GLU A CA 1
ATOM 861 C C . GLU A 1 102 ? -32.469 -14.589 45.503 1.00 98.12 102 GLU A C 1
ATOM 863 O O . GLU A 1 102 ? -31.768 -14.262 44.548 1.00 98.12 102 GLU A O 1
ATOM 868 N N . LEU A 1 103 ? -32.667 -13.749 46.526 1.00 97.62 103 LEU A N 1
ATOM 869 C CA . LEU A 1 103 ? -32.065 -12.416 46.587 1.00 97.62 103 LEU A CA 1
ATOM 870 C C . LEU A 1 103 ? -30.535 -12.467 46.648 1.00 97.62 103 LEU A C 1
ATOM 872 O O . LEU A 1 103 ? -29.879 -11.599 46.073 1.00 97.62 103 LEU A O 1
ATOM 876 N N . ALA A 1 104 ? -29.953 -13.439 47.352 1.00 98.00 104 ALA A N 1
ATOM 877 C CA . ALA A 1 104 ? -28.506 -13.618 47.399 1.00 98.00 104 ALA A CA 1
ATOM 878 C C . ALA A 1 104 ? -27.942 -14.065 46.039 1.00 98.00 104 ALA A C 1
ATOM 880 O O . ALA A 1 104 ? -26.922 -13.528 45.610 1.00 98.00 104 ALA A O 1
ATOM 881 N N . GLU A 1 105 ? -28.622 -14.979 45.345 1.00 98.31 105 GLU A N 1
ATOM 882 C CA . GLU A 1 105 ? -28.263 -15.430 43.995 1.00 98.31 105 GLU A CA 1
ATOM 883 C C . GLU A 1 105 ? -28.353 -14.286 42.978 1.00 98.31 105 GLU A C 1
ATOM 885 O O . GLU A 1 105 ? -27.398 -14.043 42.242 1.00 98.31 105 GLU A O 1
ATOM 890 N N . LEU A 1 106 ? -29.441 -13.507 42.997 1.00 98.31 106 LEU A N 1
ATOM 891 C CA . LEU A 1 106 ? -29.592 -12.328 42.140 1.00 98.31 106 LEU A CA 1
ATOM 892 C C . LEU A 1 106 ? -28.509 -11.280 42.408 1.00 98.31 106 LEU A C 1
ATOM 894 O O . LEU A 1 106 ? -27.968 -10.705 41.468 1.00 98.31 106 LEU A O 1
ATOM 898 N N . ARG A 1 107 ? -28.161 -11.034 43.677 1.00 98.19 107 ARG A N 1
ATOM 899 C CA . ARG A 1 107 ? -27.062 -10.119 44.027 1.00 98.19 107 ARG A CA 1
ATOM 900 C C . ARG A 1 107 ? -25.723 -10.619 43.496 1.00 98.19 107 ARG A C 1
ATOM 902 O O . ARG A 1 107 ? -24.962 -9.815 42.971 1.00 98.19 107 ARG A O 1
ATOM 909 N N . ALA A 1 108 ? -25.449 -11.918 43.608 1.00 98.12 108 ALA A N 1
ATOM 910 C CA . ALA A 1 108 ? -24.229 -12.509 43.069 1.00 98.12 108 ALA A CA 1
ATOM 911 C C . ALA A 1 108 ? -24.160 -12.373 41.539 1.00 98.12 108 ALA A C 1
ATOM 913 O O . ALA A 1 108 ? -23.114 -12.005 41.010 1.00 98.12 108 ALA A O 1
ATOM 914 N N . GLU A 1 109 ? -25.274 -12.596 40.838 1.00 98.44 109 GLU A N 1
ATOM 915 C CA . GLU A 1 109 ? -25.339 -12.449 39.381 1.00 98.44 109 GLU A CA 1
ATOM 916 C C . GLU A 1 109 ? -25.191 -10.988 38.936 1.00 98.44 109 GLU A C 1
ATOM 918 O O . GLU A 1 109 ? -24.464 -10.709 37.985 1.00 98.44 109 GLU A O 1
ATOM 923 N N . VAL A 1 110 ? -25.805 -10.039 39.654 1.00 98.25 110 VAL A N 1
ATOM 924 C CA . VAL A 1 110 ? -25.604 -8.602 39.410 1.00 98.25 110 VAL A CA 1
ATOM 925 C C . VAL A 1 110 ? -24.130 -8.236 39.568 1.00 98.25 110 VAL A C 1
ATOM 927 O O . VAL A 1 110 ? -23.572 -7.622 38.666 1.00 98.25 110 VAL A O 1
ATOM 930 N N . SER A 1 111 ? -23.469 -8.670 40.646 1.00 98.19 111 SER A N 1
ATOM 931 C CA . SER A 1 111 ? -22.040 -8.399 40.841 1.00 98.19 111 SER A CA 1
ATOM 932 C C . SER A 1 111 ? -21.161 -9.036 39.760 1.00 98.19 111 SER A C 1
ATOM 934 O O . SER A 1 111 ? -20.218 -8.404 39.289 1.00 98.19 111 SER A O 1
ATOM 936 N N . ARG A 1 112 ? -21.486 -10.258 39.315 1.00 98.56 112 ARG A N 1
ATOM 937 C CA . ARG A 1 112 ? -20.781 -10.925 38.210 1.00 98.56 112 ARG A CA 1
ATOM 938 C C . ARG A 1 112 ? -20.911 -10.135 36.904 1.00 98.56 112 ARG A C 1
ATOM 940 O O . ARG A 1 112 ? -19.923 -9.937 36.201 1.00 98.56 112 ARG A O 1
ATOM 947 N N . LEU A 1 113 ? -22.121 -9.680 36.582 1.00 98.44 113 LEU A N 1
ATOM 948 C CA . LEU A 1 113 ? -22.387 -8.880 35.386 1.00 98.44 113 LEU A CA 1
ATOM 949 C C . LEU A 1 113 ? -21.731 -7.497 35.460 1.00 98.44 113 LEU A C 1
ATOM 951 O O . LEU A 1 113 ? -21.227 -7.012 34.452 1.00 98.44 113 LEU A O 1
ATOM 955 N N . GLU A 1 114 ? -21.705 -6.864 36.633 1.00 98.31 114 GLU A N 1
ATOM 956 C CA . GLU A 1 114 ? -20.995 -5.598 36.847 1.00 98.31 114 GLU A CA 1
ATOM 957 C C . GLU A 1 114 ? -19.494 -5.746 36.564 1.00 98.31 114 GLU A C 1
ATOM 959 O O . GLU A 1 114 ? -18.917 -4.909 35.867 1.00 98.31 114 GLU A O 1
ATOM 964 N N . GLU A 1 115 ? -18.870 -6.830 37.031 1.00 98.19 115 GLU A N 1
ATOM 965 C CA . GLU A 1 115 ? -17.464 -7.131 36.743 1.00 98.19 115 GLU A CA 1
ATOM 966 C C . GLU A 1 115 ? -17.225 -7.378 35.243 1.00 98.19 115 GLU A C 1
ATOM 968 O O . GLU A 1 115 ? -16.308 -6.799 34.656 1.00 98.19 115 GLU A O 1
ATOM 973 N N . GLU A 1 116 ? -18.093 -8.152 34.587 1.00 98.50 116 GLU A N 1
ATOM 974 C CA . GLU A 1 116 ? -18.027 -8.401 33.140 1.00 98.50 116 GLU A CA 1
ATOM 975 C C . GLU A 1 116 ? -18.148 -7.099 32.327 1.00 98.50 116 GLU A C 1
ATOM 977 O O . GLU A 1 116 ? -17.384 -6.858 31.387 1.00 98.50 116 GLU A O 1
ATOM 982 N N . VAL A 1 117 ? -19.059 -6.205 32.723 1.00 98.25 117 VAL A N 1
ATOM 983 C CA . VAL A 1 117 ? -19.231 -4.890 32.091 1.00 98.25 117 VAL A CA 1
ATOM 984 C C . VAL A 1 117 ? -17.980 -4.028 32.252 1.00 98.25 117 VAL A C 1
ATOM 986 O O . VAL A 1 117 ? -17.594 -3.352 31.295 1.00 98.25 117 VAL A O 1
ATOM 989 N N . LEU A 1 118 ? -17.322 -4.055 33.414 1.00 98.31 118 LEU A N 1
ATOM 990 C CA . LEU A 1 118 ? -16.075 -3.315 33.634 1.00 98.31 118 LEU A CA 1
ATOM 991 C C . LEU A 1 118 ? -14.948 -3.818 32.725 1.00 98.31 118 LEU A C 1
ATOM 993 O O . LEU A 1 118 ? -14.254 -3.002 32.114 1.00 98.31 118 LEU A O 1
ATOM 997 N N . VAL A 1 119 ? -14.803 -5.138 32.574 1.00 98.31 119 VAL A N 1
ATOM 998 C CA . VAL A 1 119 ? -13.812 -5.738 31.664 1.00 98.31 119 VAL A CA 1
ATOM 999 C C . VAL A 1 119 ? -14.083 -5.324 30.218 1.00 98.31 119 VAL A C 1
ATOM 1001 O O . VAL A 1 119 ? -13.193 -4.802 29.543 1.00 98.31 119 VAL A O 1
ATOM 1004 N N . LEU A 1 120 ? -15.327 -5.460 29.752 1.00 98.19 120 LEU A N 1
ATOM 1005 C CA . LEU A 1 120 ? -15.716 -5.048 28.400 1.00 98.19 120 LEU A CA 1
ATOM 1006 C C . LEU A 1 120 ? -15.508 -3.546 28.166 1.00 98.19 120 LEU A C 1
ATOM 1008 O O . LEU A 1 120 ? -15.185 -3.121 27.052 1.00 98.19 120 LEU A O 1
ATOM 1012 N N . HIS A 1 121 ? -15.690 -2.725 29.199 1.00 98.38 121 HIS A N 1
ATOM 1013 C CA . HIS A 1 121 ? -15.428 -1.294 29.117 1.00 98.38 121 HIS A CA 1
ATOM 1014 C C . HIS A 1 121 ? -13.930 -0.995 28.977 1.00 98.38 121 HIS A C 1
ATOM 1016 O O . HIS A 1 121 ? -13.554 -0.178 28.135 1.00 98.38 121 HIS A O 1
ATOM 1022 N N . ALA A 1 122 ? -13.075 -1.693 29.730 1.00 98.00 122 ALA A N 1
ATOM 1023 C CA . ALA A 1 122 ? -11.624 -1.577 29.612 1.00 98.00 122 ALA A CA 1
ATOM 1024 C C . ALA A 1 122 ? -11.128 -2.016 28.223 1.00 98.00 122 ALA A C 1
ATOM 1026 O O . ALA A 1 122 ? -10.364 -1.295 27.582 1.00 98.00 122 ALA A O 1
ATOM 1027 N N . GLU A 1 123 ? -11.624 -3.139 27.694 1.00 98.31 123 GLU A N 1
ATOM 1028 C CA . GLU A 1 123 ? -11.299 -3.572 26.329 1.00 98.31 123 GLU A CA 1
ATOM 1029 C C . GLU A 1 123 ? -11.730 -2.550 25.276 1.00 98.31 123 GLU A C 1
ATOM 1031 O O . GLU A 1 123 ? -10.989 -2.260 24.333 1.00 98.31 123 GLU A O 1
ATOM 1036 N N . ARG A 1 124 ? -12.938 -1.991 25.422 1.00 98.00 124 ARG A N 1
ATOM 1037 C CA . ARG A 1 124 ? -13.427 -0.936 24.530 1.00 98.00 124 ARG A CA 1
ATOM 1038 C C . ARG A 1 124 ? -12.491 0.265 24.553 1.00 98.00 124 ARG A C 1
ATOM 1040 O O . ARG A 1 124 ? -12.206 0.799 23.484 1.00 98.00 124 ARG A O 1
ATOM 1047 N N . HIS A 1 125 ? -12.032 0.672 25.733 1.00 98.19 125 HIS A N 1
ATOM 1048 C CA . HIS A 1 125 ? -11.107 1.788 25.884 1.00 98.19 125 HIS A CA 1
ATOM 1049 C C . HIS A 1 125 ? -9.802 1.530 25.127 1.00 98.19 125 HIS A C 1
ATOM 1051 O O . HIS A 1 125 ? -9.437 2.332 24.275 1.00 98.19 125 HIS A O 1
ATOM 1057 N N . ILE A 1 126 ? -9.183 0.361 25.318 1.00 98.00 126 ILE A N 1
ATOM 1058 C CA . ILE A 1 126 ? -7.949 -0.026 24.614 1.00 98.00 126 ILE A CA 1
ATOM 1059 C C . ILE A 1 126 ? -8.148 0.009 23.092 1.00 98.00 126 ILE A C 1
ATOM 1061 O O . ILE A 1 126 ? -7.330 0.554 22.350 1.00 98.00 126 ILE A O 1
ATOM 1065 N N . ARG A 1 127 ? -9.266 -0.539 22.597 1.00 97.19 127 ARG A N 1
ATOM 1066 C CA . ARG A 1 127 ? -9.579 -0.517 21.157 1.00 97.19 127 ARG A CA 1
ATOM 1067 C C . ARG A 1 127 ? -9.801 0.907 20.640 1.00 97.19 127 ARG A C 1
ATOM 1069 O O . ARG A 1 127 ? -9.449 1.200 19.498 1.00 97.19 127 ARG A O 1
ATOM 1076 N N . GLN A 1 128 ? -10.391 1.788 21.446 1.00 97.56 128 GLN A N 1
ATOM 1077 C CA . GLN A 1 128 ? -10.580 3.196 21.098 1.00 97.56 128 GLN A CA 1
ATOM 1078 C C . GLN A 1 128 ? -9.253 3.953 21.071 1.00 97.56 128 GLN A C 1
ATOM 1080 O O . GLN A 1 128 ? -9.005 4.662 20.101 1.00 97.56 128 GLN A O 1
ATOM 1085 N N . GLU A 1 129 ? -8.389 3.765 22.066 1.00 97.31 129 GLU A N 1
ATOM 1086 C CA . GLU A 1 129 ? -7.041 4.341 22.090 1.00 97.31 129 GLU A CA 1
ATOM 1087 C C . GLU A 1 129 ? -6.262 3.923 20.848 1.00 97.31 129 GLU A C 1
ATOM 1089 O O . GLU A 1 129 ? -5.779 4.776 20.106 1.00 97.31 129 GLU A O 1
ATOM 1094 N N . TYR A 1 130 ? -6.253 2.625 20.535 1.00 98.06 130 TYR A N 1
ATOM 1095 C CA . TYR A 1 130 ? -5.608 2.139 19.322 1.00 98.06 130 TYR A CA 1
ATOM 1096 C C . TYR A 1 130 ? -6.203 2.771 18.061 1.00 98.06 130 TYR A C 1
ATOM 1098 O O . TYR A 1 130 ? -5.468 3.206 17.184 1.00 98.06 130 TYR A O 1
ATOM 1106 N N . LYS A 1 131 ? -7.529 2.885 17.953 1.00 97.12 131 LYS A N 1
ATOM 1107 C CA . LYS A 1 131 ? -8.160 3.524 16.790 1.00 97.12 131 LYS A CA 1
ATOM 1108 C C . LYS A 1 131 ? -7.764 4.998 16.640 1.00 97.12 131 LYS A C 1
ATOM 1110 O O . LYS A 1 131 ? -7.641 5.475 15.514 1.00 97.12 131 LYS A O 1
ATOM 1115 N N . MET A 1 132 ? -7.612 5.718 17.748 1.00 94.25 132 MET A N 1
ATOM 1116 C CA . MET A 1 132 ? -7.335 7.154 17.739 1.00 94.25 132 MET A CA 1
ATOM 1117 C C . MET A 1 132 ? -5.862 7.463 17.469 1.00 94.25 132 MET A C 1
ATOM 1119 O O . MET A 1 132 ? -5.584 8.357 16.675 1.00 94.25 132 MET A O 1
ATOM 1123 N N . THR A 1 133 ? -4.935 6.738 18.099 1.00 95.31 133 THR A N 1
ATOM 1124 C CA . THR A 1 133 ? -3.493 7.027 18.026 1.00 95.31 133 THR A CA 1
ATOM 1125 C C . THR A 1 133 ? -2.721 5.918 17.322 1.00 95.31 133 THR A C 1
ATOM 1127 O O . THR A 1 133 ? -2.136 6.162 16.268 1.00 95.31 133 THR A O 1
ATOM 1130 N N . GLY A 1 134 ? -2.789 4.682 17.823 1.00 96.62 134 GLY A N 1
ATOM 1131 C CA . GLY A 1 134 ? -1.989 3.564 17.303 1.00 96.62 134 GLY A CA 1
ATOM 1132 C C . GLY A 1 134 ? -2.229 3.266 15.818 1.00 96.62 134 GLY A C 1
ATOM 1133 O O . GLY A 1 134 ? -1.296 3.002 15.066 1.00 96.62 134 GLY A O 1
ATOM 1134 N N . SER A 1 135 ? -3.470 3.391 15.349 1.00 97.50 135 SER A N 1
ATOM 1135 C CA . SER A 1 135 ? -3.828 3.208 13.943 1.00 97.50 135 SER A CA 1
ATOM 1136 C C . SER A 1 135 ? -3.204 4.278 13.054 1.00 97.50 135 SER A C 1
ATOM 1138 O O . SER A 1 135 ? -2.866 3.975 11.915 1.00 97.50 135 SER A O 1
ATOM 1140 N N . GLN A 1 136 ? -3.070 5.515 13.538 1.00 97.25 136 GLN A N 1
ATOM 1141 C CA . GLN A 1 136 ? -2.454 6.595 12.767 1.00 97.25 136 GLN A CA 1
ATOM 1142 C C . GLN A 1 136 ? -0.938 6.418 12.704 1.00 97.25 136 GLN A C 1
ATOM 1144 O O . GLN A 1 136 ? -0.359 6.565 11.633 1.00 97.25 136 GLN A O 1
ATOM 1149 N N . GLU A 1 137 ? -0.312 6.043 13.820 1.00 97.75 137 GLU A N 1
ATOM 1150 C CA . GLU A 1 137 ? 1.124 5.751 13.888 1.00 97.75 137 GLU A CA 1
ATOM 1151 C C . GLU A 1 137 ? 1.496 4.586 12.966 1.00 97.75 137 GLU A C 1
ATOM 1153 O O . GLU A 1 137 ? 2.396 4.707 12.135 1.00 97.75 137 GLU A O 1
ATOM 1158 N N . HIS A 1 138 ? 0.747 3.481 13.027 1.00 98.31 138 HIS A N 1
ATOM 1159 C CA . HIS A 1 138 ? 0.953 2.349 12.125 1.00 98.31 138 HIS A CA 1
ATOM 1160 C C . HIS A 1 138 ? 0.692 2.722 10.666 1.00 98.31 138 HIS A C 1
ATOM 1162 O O . HIS A 1 138 ? 1.458 2.320 9.795 1.00 98.31 138 HIS A O 1
ATOM 1168 N N . GLN A 1 139 ? -0.335 3.527 10.381 1.00 98.25 139 GLN A N 1
ATOM 1169 C CA . GLN A 1 139 ? -0.598 3.997 9.021 1.00 98.25 139 GLN A CA 1
ATOM 1170 C C . GLN A 1 139 ? 0.564 4.836 8.473 1.00 98.25 139 GLN A C 1
ATOM 1172 O O . GLN A 1 139 ? 0.942 4.663 7.316 1.00 98.25 139 GLN A O 1
ATOM 1177 N N . GLN A 1 140 ? 1.142 5.722 9.287 1.00 98.00 140 GLN A N 1
ATOM 1178 C CA . GLN A 1 140 ? 2.306 6.524 8.901 1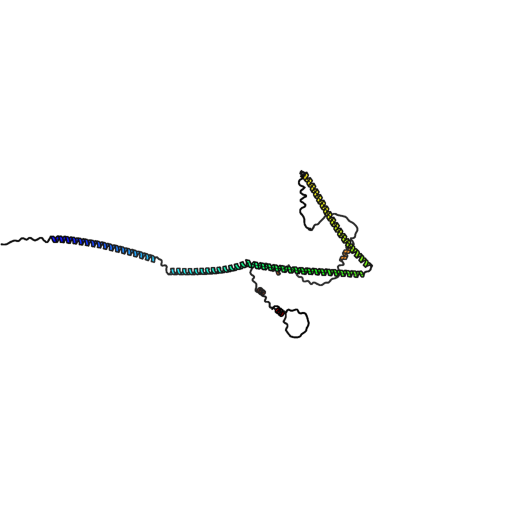.00 98.00 140 GLN A CA 1
ATOM 1179 C C . GLN A 1 140 ? 3.536 5.645 8.669 1.00 98.00 140 GLN A C 1
ATOM 1181 O O . GLN A 1 140 ? 4.231 5.824 7.671 1.00 98.00 140 GLN A O 1
ATOM 1186 N N . GLN A 1 141 ? 3.774 4.661 9.540 1.00 98.50 141 GLN A N 1
ATOM 1187 C CA . GLN A 1 141 ? 4.882 3.722 9.382 1.00 98.50 141 GLN A CA 1
ATOM 1188 C C . GLN A 1 141 ? 4.741 2.891 8.101 1.00 98.50 141 GLN A C 1
ATOM 1190 O O . GLN A 1 141 ? 5.714 2.720 7.371 1.00 98.50 141 GLN A O 1
ATOM 1195 N N . ILE A 1 142 ? 3.531 2.409 7.802 1.00 98.50 142 ILE A N 1
ATOM 1196 C CA . ILE A 1 142 ? 3.240 1.673 6.566 1.00 98.50 142 ILE A CA 1
ATOM 1197 C C . ILE A 1 142 ? 3.502 2.566 5.352 1.00 98.50 142 ILE A C 1
ATOM 1199 O O . ILE A 1 142 ? 4.256 2.171 4.471 1.00 98.50 142 ILE A O 1
ATOM 1203 N N . GLN A 1 143 ? 2.966 3.789 5.334 1.00 98.56 143 GLN A N 1
ATOM 1204 C CA . GLN A 1 143 ? 3.180 4.731 4.228 1.00 98.56 143 GLN A CA 1
ATOM 1205 C C . GLN A 1 143 ? 4.659 5.064 4.020 1.00 98.56 143 GLN A C 1
ATOM 1207 O O . GLN A 1 143 ? 5.118 5.182 2.885 1.00 98.56 143 GLN A O 1
ATOM 1212 N N . HIS A 1 144 ? 5.415 5.213 5.108 1.00 98.62 144 HIS A N 1
ATOM 1213 C CA . HIS A 1 144 ? 6.848 5.454 5.035 1.00 98.62 144 HIS A CA 1
ATOM 1214 C C . HIS A 1 144 ? 7.584 4.273 4.391 1.00 98.62 144 HIS A C 1
ATOM 1216 O O . HIS A 1 144 ? 8.345 4.484 3.449 1.00 98.62 144 HIS A O 1
ATOM 1222 N N . LEU A 1 145 ? 7.304 3.044 4.834 1.00 98.69 145 LEU A N 1
ATOM 1223 C CA . LEU A 1 145 ? 7.906 1.833 4.270 1.00 98.69 145 LEU A CA 1
ATOM 1224 C C . LEU A 1 145 ? 7.503 1.613 2.804 1.00 98.69 145 LEU A C 1
ATOM 1226 O O . LEU A 1 145 ? 8.338 1.244 1.982 1.00 98.69 145 LEU A O 1
ATOM 1230 N N . GLU A 1 146 ? 6.247 1.878 2.444 1.00 98.56 146 GLU A N 1
ATOM 1231 C CA . GLU A 1 146 ? 5.779 1.831 1.053 1.00 98.56 146 GLU A CA 1
ATOM 1232 C C . GLU A 1 146 ? 6.529 2.839 0.170 1.00 98.56 146 GLU A C 1
ATOM 1234 O O . GLU A 1 146 ? 6.934 2.506 -0.947 1.00 98.56 146 GLU A O 1
ATOM 1239 N N . ALA A 1 147 ? 6.770 4.053 0.675 1.00 98.50 147 ALA A N 1
ATOM 1240 C CA . ALA A 1 147 ? 7.542 5.067 -0.034 1.00 98.50 147 ALA A CA 1
ATOM 1241 C C . ALA A 1 147 ? 9.016 4.661 -0.208 1.00 98.50 147 ALA A C 1
ATOM 1243 O O . ALA A 1 147 ? 9.573 4.844 -1.293 1.00 98.50 147 ALA A O 1
ATOM 1244 N N . GLU A 1 148 ? 9.640 4.074 0.817 1.00 98.69 148 GLU A N 1
ATOM 1245 C CA . GLU A 1 148 ? 11.012 3.553 0.734 1.00 98.69 148 GLU A CA 1
ATOM 1246 C C . GLU A 1 148 ? 11.131 2.413 -0.284 1.00 98.69 148 GLU A C 1
ATOM 1248 O O . GLU A 1 148 ? 12.056 2.405 -1.101 1.00 98.69 148 GLU A O 1
ATOM 1253 N N . LEU A 1 149 ? 10.169 1.484 -0.292 1.00 98.50 149 LEU A N 1
ATOM 1254 C CA . LEU A 1 149 ? 10.111 0.406 -1.280 1.00 98.50 149 LEU A CA 1
ATOM 1255 C C . LEU A 1 149 ? 9.956 0.955 -2.702 1.00 98.50 149 LEU A C 1
ATOM 1257 O O . LEU A 1 149 ? 10.689 0.539 -3.602 1.00 98.50 149 LEU A O 1
ATOM 1261 N N . ALA A 1 150 ? 9.063 1.926 -2.907 1.00 98.56 150 ALA A N 1
ATOM 1262 C CA . ALA A 1 150 ? 8.876 2.564 -4.208 1.00 98.56 150 ALA A CA 1
ATOM 1263 C C . ALA A 1 150 ? 10.145 3.299 -4.677 1.00 98.56 150 ALA A C 1
ATOM 1265 O O . ALA A 1 150 ? 10.529 3.204 -5.846 1.00 98.56 150 ALA A O 1
ATOM 1266 N N . GLN A 1 151 ? 10.836 3.995 -3.769 1.00 98.62 151 GLN A N 1
ATOM 1267 C CA . GLN A 1 151 ? 12.101 4.662 -4.072 1.00 98.62 151 GLN A CA 1
ATOM 1268 C C . GLN A 1 151 ? 13.196 3.655 -4.443 1.00 98.62 151 GLN A C 1
ATOM 1270 O O . GLN A 1 151 ? 13.923 3.871 -5.415 1.00 98.62 151 GLN A O 1
ATOM 1275 N N . MET A 1 152 ? 13.303 2.547 -3.708 1.00 98.56 152 MET A N 1
ATOM 1276 C CA . MET A 1 152 ? 14.267 1.486 -3.993 1.00 98.56 152 MET A CA 1
ATOM 1277 C C . MET A 1 152 ? 13.998 0.841 -5.357 1.00 98.56 152 MET A C 1
ATOM 1279 O O . MET A 1 152 ? 14.917 0.689 -6.161 1.00 98.56 152 MET A O 1
ATOM 1283 N N . GLN A 1 153 ? 12.735 0.532 -5.658 1.00 98.56 153 GLN A N 1
ATOM 1284 C CA . GLN A 1 153 ? 12.331 -0.020 -6.949 1.00 98.56 153 GLN A CA 1
ATOM 1285 C C . GLN A 1 153 ? 12.654 0.937 -8.102 1.00 98.56 153 GLN A C 1
ATOM 1287 O O . GLN A 1 153 ? 13.186 0.509 -9.127 1.00 98.56 153 GLN A O 1
ATOM 1292 N N . LYS A 1 154 ? 12.407 2.241 -7.921 1.00 98.56 154 LYS A N 1
ATOM 1293 C CA . LYS A 1 154 ? 12.796 3.264 -8.896 1.00 98.56 154 LYS A CA 1
ATOM 1294 C C . LYS A 1 154 ? 14.313 3.299 -9.104 1.00 98.56 154 LYS A C 1
ATOM 1296 O O . LYS A 1 154 ? 14.760 3.330 -10.245 1.00 98.56 154 LYS A O 1
ATOM 1301 N N . GLY A 1 155 ? 15.098 3.242 -8.027 1.00 98.62 155 GLY A N 1
ATOM 1302 C CA . GLY A 1 155 ? 16.561 3.195 -8.106 1.00 98.62 155 GLY A CA 1
ATOM 1303 C C . GLY A 1 155 ? 17.075 1.967 -8.865 1.00 98.62 155 GLY A C 1
ATOM 1304 O O . GLY A 1 155 ? 17.986 2.08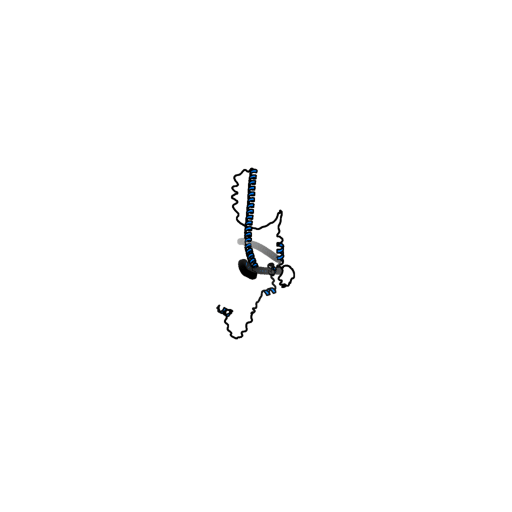5 -9.685 1.00 98.62 155 GLY A O 1
ATOM 1305 N N . PHE A 1 156 ? 16.457 0.799 -8.661 1.00 98.50 156 PHE A N 1
ATOM 1306 C CA . PHE A 1 156 ? 16.779 -0.399 -9.437 1.00 98.50 156 PHE A CA 1
ATOM 1307 C C . PHE A 1 156 ? 16.411 -0.260 -10.914 1.00 98.50 156 PHE A C 1
ATOM 1309 O O . PHE A 1 156 ? 17.206 -0.658 -11.763 1.00 98.50 156 PHE A O 1
ATOM 1316 N N . GLN A 1 157 ? 15.263 0.344 -11.234 1.00 98.56 157 GLN A N 1
ATOM 1317 C CA . GLN A 1 157 ? 14.883 0.595 -12.623 1.00 98.56 157 GLN A CA 1
ATOM 1318 C C . GLN A 1 157 ? 15.858 1.562 -13.306 1.00 98.56 157 GLN A C 1
ATOM 1320 O O . GLN A 1 157 ? 16.345 1.279 -14.395 1.00 98.56 157 GLN A O 1
ATOM 1325 N N . GLU A 1 158 ? 16.212 2.666 -12.645 1.00 98.56 158 GLU A N 1
ATOM 1326 C CA . GLU A 1 158 ? 17.176 3.640 -13.169 1.00 98.56 158 GLU A CA 1
ATOM 1327 C C . GLU A 1 158 ? 18.557 3.000 -13.408 1.00 98.56 158 GLU A C 1
ATOM 1329 O O . GLU A 1 158 ? 19.213 3.287 -14.416 1.00 98.56 158 GLU A O 1
ATOM 1334 N N . MET A 1 159 ? 18.989 2.099 -12.518 1.00 98.44 159 MET A N 1
ATOM 1335 C CA . MET A 1 159 ? 20.227 1.331 -12.675 1.00 98.44 159 MET A CA 1
ATOM 1336 C C . MET A 1 159 ? 20.147 0.348 -13.847 1.00 98.44 159 MET A C 1
ATOM 1338 O O . MET A 1 159 ? 21.081 0.293 -14.649 1.00 98.44 159 MET A O 1
ATOM 1342 N N . ALA A 1 160 ? 19.045 -0.394 -13.971 1.00 98.38 160 ALA A N 1
ATOM 1343 C CA . ALA A 1 160 ? 18.816 -1.320 -15.076 1.00 98.38 160 ALA A CA 1
ATOM 1344 C C . ALA A 1 160 ? 18.822 -0.583 -16.423 1.00 98.38 160 ALA A C 1
ATOM 1346 O O . ALA A 1 160 ? 19.560 -0.966 -17.330 1.00 98.38 160 ALA A O 1
ATOM 1347 N N . ASP A 1 161 ? 18.103 0.536 -16.518 1.00 98.44 161 ASP A N 1
ATOM 1348 C CA . ASP A 1 161 ? 18.073 1.380 -17.712 1.00 98.44 161 ASP A CA 1
ATOM 1349 C C . ASP A 1 161 ? 19.467 1.927 -18.043 1.00 98.44 161 ASP A C 1
ATOM 1351 O O . ASP A 1 161 ? 19.827 2.068 -19.211 1.00 98.44 161 ASP A O 1
ATOM 1355 N N . ASN A 1 162 ? 20.270 2.259 -17.027 1.00 98.44 162 ASN A N 1
ATOM 1356 C CA . ASN A 1 162 ? 21.630 2.741 -17.236 1.00 98.44 162 ASN A CA 1
ATOM 1357 C C . ASN A 1 162 ? 22.558 1.657 -17.782 1.00 98.44 162 ASN A C 1
ATOM 1359 O O . ASN A 1 162 ? 23.322 1.918 -18.712 1.00 98.44 162 ASN A O 1
ATOM 1363 N N . ILE A 1 163 ? 22.472 0.448 -17.229 1.00 98.31 163 ILE A N 1
ATOM 1364 C CA . ILE A 1 163 ? 23.234 -0.704 -17.714 1.00 98.31 163 ILE A CA 1
ATOM 1365 C C . ILE A 1 163 ? 22.819 -1.030 -19.150 1.00 98.31 163 ILE A C 1
ATOM 1367 O O . ILE A 1 163 ? 23.691 -1.180 -20.002 1.00 98.31 163 ILE A O 1
ATOM 1371 N N . GLN A 1 164 ? 21.515 -1.051 -19.439 1.00 98.50 164 GLN A N 1
ATOM 1372 C CA . GLN A 1 164 ? 20.995 -1.295 -20.784 1.00 98.50 164 GLN A CA 1
ATOM 1373 C C . GLN A 1 164 ? 21.507 -0.250 -21.781 1.00 98.50 164 GLN A C 1
ATOM 1375 O O . GLN A 1 164 ? 22.085 -0.606 -22.803 1.00 98.50 164 GLN A O 1
ATOM 1380 N N . ARG A 1 165 ? 21.394 1.044 -21.449 1.00 98.12 165 ARG A N 1
ATOM 1381 C CA . ARG A 1 165 ? 21.917 2.133 -22.291 1.00 98.12 165 ARG A CA 1
ATOM 1382 C C . ARG A 1 165 ? 23.422 2.009 -22.524 1.00 98.12 165 ARG A C 1
ATOM 1384 O O . ARG A 1 165 ? 23.882 2.212 -23.644 1.00 98.12 165 ARG A O 1
ATOM 1391 N N . SER A 1 166 ? 24.194 1.680 -21.487 1.00 98.38 166 SER A N 1
ATOM 1392 C CA . SER A 1 166 ? 25.639 1.468 -21.617 1.00 98.38 166 SER A CA 1
ATOM 1393 C C . SER A 1 166 ? 25.948 0.299 -22.550 1.00 98.38 166 SER A C 1
ATOM 1395 O O . SER A 1 166 ? 26.840 0.410 -23.390 1.00 98.38 166 SER A O 1
ATOM 1397 N N . LEU A 1 167 ? 25.213 -0.806 -22.422 1.00 98.19 167 LEU A N 1
ATOM 1398 C CA . LEU A 1 167 ? 25.359 -1.972 -23.283 1.00 98.19 167 LEU A CA 1
ATOM 1399 C C . LEU A 1 167 ? 25.042 -1.619 -24.739 1.00 98.19 167 LEU A C 1
ATOM 1401 O O . LEU A 1 167 ? 25.876 -1.867 -25.607 1.00 98.19 167 LEU A O 1
ATOM 1405 N N . ASP A 1 168 ? 23.919 -0.950 -24.997 1.00 98.38 168 ASP A N 1
ATOM 1406 C CA . ASP A 1 168 ? 23.519 -0.531 -26.343 1.00 98.38 168 ASP A CA 1
ATOM 1407 C C . ASP A 1 168 ? 24.563 0.394 -26.983 1.00 98.38 168 ASP A C 1
ATOM 1409 O O . ASP A 1 168 ? 24.886 0.252 -28.162 1.00 98.38 168 ASP A O 1
ATOM 1413 N N . VAL A 1 169 ? 25.139 1.331 -26.222 1.00 98.25 169 VAL A N 1
ATOM 1414 C CA . VAL A 1 169 ? 26.228 2.190 -26.716 1.00 98.25 169 VAL A CA 1
ATOM 1415 C C . VAL A 1 169 ? 27.443 1.351 -27.108 1.00 98.25 169 VAL A C 1
ATOM 1417 O O . VAL A 1 169 ? 27.937 1.493 -28.227 1.00 98.25 169 VAL A O 1
ATOM 1420 N N . THR A 1 170 ? 27.895 0.440 -26.242 1.00 97.88 170 THR A N 1
ATOM 1421 C CA . THR A 1 170 ? 29.050 -0.419 -26.553 1.00 97.88 170 THR A CA 1
ATOM 1422 C C . THR A 1 170 ? 28.790 -1.344 -27.739 1.00 97.88 170 THR A C 1
ATOM 1424 O O . THR A 1 170 ? 29.673 -1.519 -28.575 1.00 97.88 170 THR A O 1
ATOM 1427 N N . PHE A 1 171 ? 27.574 -1.879 -27.867 1.00 98.38 171 PHE A N 1
ATOM 1428 C CA . PHE A 1 171 ? 27.174 -2.719 -28.991 1.00 98.38 171 PHE A CA 1
ATOM 1429 C C . PHE A 1 171 ? 27.202 -1.924 -30.299 1.00 98.38 171 PHE A C 1
ATOM 1431 O O . PHE A 1 171 ? 27.867 -2.319 -31.251 1.00 98.38 171 PHE A O 1
ATOM 1438 N N . ASN A 1 172 ? 26.606 -0.729 -30.309 1.00 98.00 172 ASN A N 1
ATOM 1439 C CA . ASN A 1 172 ? 26.639 0.169 -31.462 1.00 98.00 172 ASN A CA 1
ATOM 1440 C C . ASN A 1 172 ? 28.069 0.585 -31.848 1.00 98.00 172 ASN A C 1
ATOM 1442 O O . ASN A 1 172 ? 28.368 0.772 -33.028 1.00 98.00 172 ASN A O 1
ATOM 1446 N N . GLU A 1 173 ? 28.970 0.763 -30.881 1.00 98.25 173 GLU A N 1
ATOM 1447 C CA . GLU A 1 173 ? 30.384 1.024 -31.162 1.00 98.25 173 GLU A CA 1
ATOM 1448 C C . GLU A 1 173 ? 31.092 -0.183 -31.780 1.00 98.25 173 GLU A C 1
ATOM 1450 O O . GLU A 1 173 ? 31.880 -0.010 -32.714 1.00 98.25 173 GLU A O 1
ATOM 1455 N N . ILE A 1 174 ? 30.826 -1.389 -31.271 1.00 97.94 174 ILE A N 1
ATOM 1456 C CA . ILE A 1 174 ? 31.360 -2.638 -31.823 1.00 97.94 174 ILE A CA 1
ATOM 1457 C C . ILE A 1 174 ? 30.855 -2.829 -33.251 1.00 97.94 174 ILE A C 1
ATOM 1459 O O . ILE A 1 174 ? 31.667 -3.080 -34.139 1.00 97.94 174 ILE 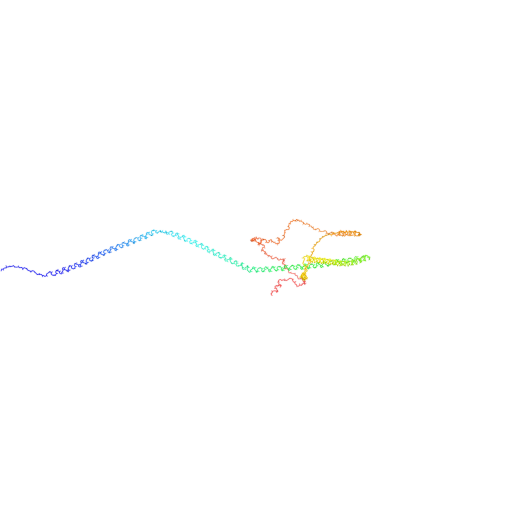A O 1
ATOM 1463 N N . ASP A 1 175 ? 29.563 -2.634 -33.502 1.00 98.12 175 ASP A N 1
ATOM 1464 C CA . ASP A 1 175 ? 28.969 -2.746 -34.833 1.00 98.12 175 ASP A CA 1
ATOM 1465 C C . ASP A 1 175 ? 29.588 -1.743 -35.805 1.00 98.12 175 ASP A C 1
ATOM 1467 O O . ASP A 1 175 ? 30.038 -2.127 -36.884 1.00 98.12 175 ASP A O 1
ATOM 1471 N N . LYS A 1 176 ? 29.715 -0.469 -35.407 1.00 98.00 176 LYS A N 1
ATOM 1472 C CA . LYS A 1 176 ? 30.378 0.560 -36.227 1.00 98.00 176 LYS A CA 1
ATOM 1473 C C . LYS A 1 176 ? 31.817 0.181 -36.566 1.00 98.00 176 LYS A C 1
ATOM 1475 O O . LYS A 1 176 ? 32.217 0.293 -37.724 1.00 98.00 176 LYS A O 1
ATOM 1480 N N . LYS A 1 177 ? 32.596 -0.275 -35.579 1.00 98.12 177 LYS A N 1
ATOM 1481 C CA . LYS A 1 177 ? 33.982 -0.727 -35.792 1.00 98.12 177 LYS A CA 1
ATOM 1482 C C . LYS A 1 177 ? 34.034 -1.954 -36.700 1.00 98.12 177 LYS A C 1
ATOM 1484 O O . LYS A 1 177 ? 34.893 -2.025 -37.570 1.00 98.12 177 LYS A O 1
ATOM 1489 N N . THR A 1 178 ? 33.108 -2.891 -36.531 1.00 98.00 178 THR A N 1
ATOM 1490 C CA . THR A 1 178 ? 33.032 -4.123 -37.325 1.00 98.00 178 THR A CA 1
ATOM 1491 C C . THR A 1 178 ? 32.694 -3.817 -38.779 1.00 98.00 178 THR A C 1
ATOM 1493 O O . THR A 1 178 ? 33.398 -4.282 -39.672 1.00 98.00 178 THR A O 1
ATOM 1496 N N . VAL A 1 179 ? 31.685 -2.978 -39.030 1.00 98.06 179 VAL A N 1
ATOM 1497 C CA . VAL A 1 179 ? 31.338 -2.501 -40.378 1.00 98.06 179 VAL A CA 1
ATOM 1498 C C . VAL A 1 179 ? 32.523 -1.777 -41.011 1.00 98.06 179 VAL A C 1
ATOM 1500 O O . VAL A 1 179 ? 32.891 -2.091 -42.140 1.00 98.06 179 VAL A O 1
ATOM 1503 N N . HIS A 1 180 ? 33.180 -0.880 -40.271 1.00 97.94 180 HIS A N 1
ATOM 1504 C CA . HIS A 1 180 ? 34.346 -0.158 -40.772 1.00 97.94 180 HIS A CA 1
ATOM 1505 C C . HIS A 1 180 ? 35.490 -1.100 -41.169 1.00 97.94 180 HIS A C 1
ATOM 1507 O O . HIS A 1 180 ? 36.004 -0.991 -42.278 1.00 97.94 180 HIS A O 1
ATOM 1513 N N . LEU A 1 181 ? 35.835 -2.071 -40.317 1.00 97.94 181 LEU A N 1
ATOM 1514 C CA . LEU A 1 181 ? 36.858 -3.075 -40.622 1.00 97.94 181 LEU A CA 1
ATOM 1515 C C . LEU A 1 181 ? 36.483 -3.918 -41.845 1.00 97.94 181 LEU A C 1
ATOM 1517 O O . LEU A 1 181 ? 37.339 -4.205 -42.681 1.00 97.94 181 LEU A O 1
ATOM 1521 N N . ILE A 1 182 ? 35.216 -4.316 -41.972 1.00 97.56 182 ILE A N 1
ATOM 1522 C CA . ILE A 1 182 ? 34.729 -5.046 -43.146 1.00 97.56 182 ILE A CA 1
ATOM 1523 C C . ILE A 1 182 ? 34.913 -4.198 -44.409 1.00 97.56 182 ILE A C 1
ATOM 1525 O O . ILE A 1 182 ? 35.414 -4.707 -45.412 1.00 97.56 182 ILE A O 1
ATOM 1529 N N . ASP A 1 183 ? 34.548 -2.919 -44.370 1.00 97.31 183 ASP A N 1
ATOM 1530 C CA . ASP A 1 183 ? 34.666 -2.021 -45.517 1.00 97.31 183 ASP A CA 1
ATOM 1531 C C . ASP A 1 183 ? 36.126 -1.731 -45.882 1.00 97.31 183 ASP A C 1
ATOM 1533 O O . ASP A 1 183 ? 36.473 -1.780 -47.061 1.00 97.31 183 ASP A O 1
ATOM 1537 N N . GLU A 1 184 ? 37.013 -1.547 -44.901 1.00 97.44 184 GLU A N 1
ATOM 1538 C CA . GLU A 1 184 ? 38.459 -1.436 -45.131 1.00 97.44 184 GLU A CA 1
ATOM 1539 C C . GLU A 1 184 ? 39.026 -2.695 -45.798 1.00 97.44 184 GLU A C 1
ATOM 1541 O O . GLU A 1 184 ? 39.811 -2.614 -46.747 1.00 97.44 184 GLU A O 1
ATOM 1546 N N . LYS A 1 185 ? 38.621 -3.886 -45.337 1.00 96.81 185 LYS A N 1
ATOM 1547 C CA . LYS A 1 185 ? 39.062 -5.152 -45.939 1.00 96.81 185 LYS A CA 1
ATOM 1548 C C . LYS A 1 185 ? 38.505 -5.340 -47.345 1.00 96.81 185 LYS A C 1
ATOM 1550 O O . LYS A 1 185 ? 39.252 -5.789 -48.215 1.00 96.81 185 LYS A O 1
ATOM 1555 N N . LYS A 1 186 ? 37.247 -4.962 -47.595 1.00 96.94 186 LYS A N 1
ATOM 1556 C CA . LYS A 1 186 ? 36.662 -4.942 -48.945 1.00 96.94 186 LYS A CA 1
ATOM 1557 C C . LYS A 1 186 ? 37.450 -4.007 -49.861 1.00 96.94 186 LYS A C 1
ATOM 1559 O O . LYS A 1 186 ? 37.847 -4.435 -50.939 1.00 96.94 186 LYS A O 1
ATOM 1564 N N . GLN A 1 187 ? 37.737 -2.781 -49.420 1.00 95.06 187 GLN A N 1
ATOM 1565 C CA . GLN A 1 187 ? 38.523 -1.809 -50.185 1.00 95.06 187 GLN A CA 1
ATOM 1566 C C . GLN A 1 187 ? 39.918 -2.352 -50.509 1.00 95.06 187 GLN A C 1
ATOM 1568 O O . GLN A 1 187 ? 40.288 -2.416 -51.680 1.00 95.06 187 GLN A O 1
ATOM 1573 N N . LEU A 1 188 ? 40.652 -2.860 -49.515 1.00 96.44 188 LEU A N 1
ATOM 1574 C CA . LEU A 1 188 ? 41.963 -3.480 -49.733 1.00 96.44 188 LEU A CA 1
ATOM 1575 C C . LEU A 1 188 ? 41.905 -4.639 -50.735 1.00 96.44 188 LEU A C 1
ATOM 1577 O O . LEU A 1 188 ? 42.739 -4.710 -51.638 1.00 96.44 188 LEU A O 1
ATOM 1581 N N . ALA A 1 189 ? 40.918 -5.530 -50.607 1.00 95.88 189 ALA A N 1
ATOM 1582 C CA . ALA A 1 189 ? 40.735 -6.638 -51.538 1.00 95.88 189 ALA A CA 1
ATOM 1583 C C . ALA A 1 189 ? 40.464 -6.136 -52.965 1.00 95.88 189 ALA A C 1
ATOM 1585 O O . ALA A 1 189 ? 41.076 -6.631 -53.913 1.00 95.88 189 ALA A O 1
ATOM 1586 N N . THR A 1 190 ? 39.614 -5.115 -53.124 1.00 92.38 190 THR A N 1
ATOM 1587 C CA . THR A 1 190 ? 39.343 -4.507 -54.435 1.00 92.38 190 THR A CA 1
ATOM 1588 C C . THR A 1 190 ? 40.575 -3.826 -55.024 1.00 92.38 190 THR A C 1
ATOM 1590 O O . THR A 1 190 ? 40.879 -4.035 -56.195 1.00 92.38 190 THR A O 1
ATOM 1593 N N . GLU A 1 191 ? 41.354 -3.089 -54.230 1.00 92.81 191 GLU A N 1
ATOM 1594 C CA . GLU A 1 191 ? 42.589 -2.456 -54.695 1.00 92.81 191 GLU A CA 1
ATOM 1595 C C . GLU A 1 191 ? 43.629 -3.484 -55.137 1.00 92.81 191 GLU A C 1
ATOM 1597 O O . GLU A 1 191 ? 44.285 -3.304 -56.166 1.00 92.81 191 GLU A O 1
ATOM 1602 N N . MET A 1 192 ? 43.802 -4.557 -54.361 1.00 93.75 192 MET A N 1
ATOM 1603 C CA . MET A 1 192 ? 44.699 -5.652 -54.721 1.00 93.75 192 MET A CA 1
ATOM 1604 C C . MET A 1 192 ? 44.238 -6.332 -56.010 1.00 93.75 192 MET A C 1
ATOM 1606 O O . MET A 1 192 ? 45.054 -6.519 -56.910 1.00 93.75 192 MET A O 1
ATOM 1610 N N . ALA A 1 193 ? 42.942 -6.624 -56.149 1.00 93.00 193 ALA A N 1
ATOM 1611 C CA . ALA A 1 193 ? 42.387 -7.192 -57.373 1.00 93.00 193 ALA A CA 1
ATOM 1612 C C . ALA A 1 193 ? 42.642 -6.282 -58.586 1.00 93.00 193 ALA A C 1
ATOM 1614 O O . ALA A 1 193 ? 43.174 -6.740 -59.594 1.00 93.00 193 ALA A O 1
ATOM 1615 N N . ILE A 1 194 ? 42.369 -4.976 -58.468 1.00 91.75 194 ILE A N 1
ATOM 1616 C CA . ILE A 1 194 ? 42.591 -3.992 -59.539 1.00 91.75 194 ILE A CA 1
ATOM 1617 C C . ILE A 1 194 ? 44.074 -3.899 -59.930 1.00 91.75 194 ILE A C 1
ATOM 1619 O O . ILE A 1 194 ? 44.388 -3.734 -61.110 1.00 91.75 194 ILE A O 1
ATOM 1623 N N . LYS A 1 195 ? 45.006 -4.015 -58.972 1.00 90.44 195 LYS A N 1
ATOM 1624 C CA . LYS A 1 195 ? 46.457 -4.016 -59.247 1.00 90.44 195 LYS A CA 1
ATOM 1625 C C . LYS A 1 195 ? 46.898 -5.203 -60.112 1.00 90.44 195 LYS A C 1
ATOM 1627 O O . LYS A 1 195 ? 47.901 -5.071 -60.809 1.00 90.44 195 LYS A O 1
ATOM 1632 N N . HIS A 1 196 ? 46.170 -6.319 -60.076 1.00 92.25 196 HIS A N 1
ATOM 1633 C CA . HIS A 1 196 ? 46.461 -7.522 -60.861 1.00 92.25 196 HIS A CA 1
ATOM 1634 C C . HIS A 1 196 ? 45.761 -7.568 -62.233 1.00 92.25 196 HIS A C 1
ATOM 1636 O O . HIS A 1 196 ? 46.033 -8.484 -63.007 1.00 92.25 196 HIS A O 1
ATOM 1642 N N . LEU A 1 197 ? 44.898 -6.598 -62.558 1.00 91.75 197 LEU A N 1
ATOM 1643 C CA . LEU A 1 197 ? 44.247 -6.491 -63.870 1.00 91.75 197 LEU A CA 1
ATOM 1644 C C . LEU A 1 197 ? 45.170 -5.873 -64.933 1.00 91.75 197 LEU A C 1
ATOM 1646 O O . LEU A 1 197 ? 46.165 -5.208 -64.629 1.00 91.75 197 LEU A O 1
ATOM 1650 N N . ASP A 1 198 ? 44.815 -6.054 -66.205 1.00 93.56 198 ASP A N 1
ATOM 1651 C CA . ASP A 1 198 ? 45.496 -5.407 -67.322 1.00 93.56 198 ASP A CA 1
ATOM 1652 C C . ASP A 1 198 ? 45.229 -3.886 -67.368 1.00 93.56 198 ASP A C 1
ATOM 1654 O O . ASP A 1 198 ? 44.338 -3.332 -66.712 1.00 93.56 198 ASP A O 1
ATOM 1658 N N . LYS A 1 199 ? 46.041 -3.175 -68.159 1.00 92.88 199 LYS A N 1
ATOM 1659 C CA . LYS A 1 199 ? 46.011 -1.708 -68.221 1.00 92.88 199 LYS A CA 1
ATOM 1660 C C . LYS A 1 199 ? 44.674 -1.161 -68.738 1.00 92.88 199 LYS A C 1
ATOM 1662 O O . LYS A 1 199 ? 44.291 -0.082 -68.288 1.00 92.88 199 LYS A O 1
ATOM 1667 N N . HIS A 1 200 ? 44.018 -1.863 -69.665 1.00 93.62 200 HIS A N 1
ATOM 1668 C CA . HIS A 1 200 ? 42.752 -1.437 -70.256 1.00 93.62 200 HIS A CA 1
ATOM 1669 C C . HIS A 1 200 ? 41.624 -1.584 -69.237 1.00 93.62 200 HIS A C 1
ATOM 1671 O O . HIS A 1 200 ? 40.996 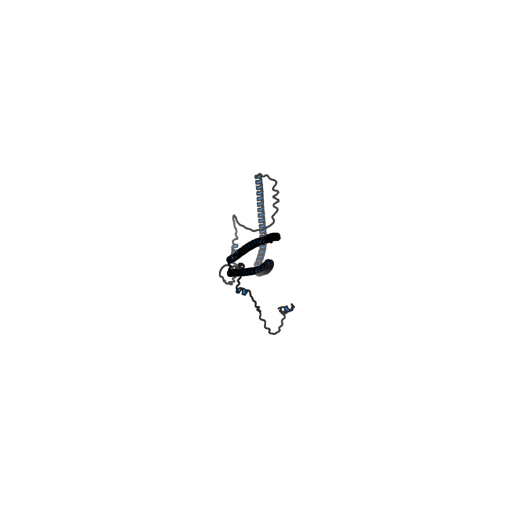-0.587 -68.888 1.00 93.62 200 HIS A O 1
ATOM 1677 N N . SER A 1 201 ? 41.480 -2.771 -68.643 1.00 91.38 201 SER A N 1
ATOM 1678 C CA . SER A 1 201 ? 40.463 -3.039 -67.616 1.00 91.38 201 SER A CA 1
ATOM 1679 C C . SER A 1 201 ? 40.565 -2.080 -66.423 1.00 91.38 201 SER A C 1
ATOM 1681 O O . SER A 1 201 ? 39.563 -1.567 -65.929 1.00 91.38 201 SER A O 1
ATOM 1683 N N . ARG A 1 202 ? 41.783 -1.747 -65.968 1.00 91.44 202 ARG A N 1
ATOM 1684 C CA . ARG A 1 202 ? 41.977 -0.759 -64.890 1.00 91.44 202 ARG A CA 1
ATOM 1685 C C . ARG A 1 202 ? 41.523 0.653 -65.279 1.00 91.44 202 ARG A C 1
ATOM 1687 O O . ARG A 1 202 ? 41.088 1.405 -64.408 1.00 91.44 202 ARG A O 1
ATOM 1694 N N . GLN A 1 203 ? 41.688 1.042 -66.542 1.00 92.62 203 GLN A N 1
ATOM 1695 C CA . GLN A 1 203 ? 41.259 2.353 -67.029 1.00 92.62 203 GLN A CA 1
ATOM 1696 C C . GLN A 1 203 ? 39.728 2.426 -67.107 1.00 92.62 203 GLN A C 1
ATOM 1698 O O . GLN A 1 203 ? 39.152 3.374 -66.578 1.00 92.62 203 GLN A O 1
ATOM 1703 N N . GLU A 1 204 ? 39.081 1.388 -67.641 1.00 93.00 204 GLU A N 1
ATOM 1704 C CA . GLU A 1 204 ? 37.616 1.283 -67.685 1.00 93.00 204 GLU A CA 1
ATOM 1705 C C . GLU A 1 204 ? 36.988 1.355 -66.286 1.00 93.00 204 GLU A C 1
ATOM 1707 O O . GLU A 1 204 ? 35.994 2.050 -66.085 1.00 93.00 204 GLU A O 1
ATOM 1712 N N . ILE A 1 205 ? 37.592 0.700 -65.285 1.00 91.44 205 ILE A N 1
ATOM 1713 C CA . ILE A 1 205 ? 37.112 0.756 -63.894 1.00 91.44 205 ILE A CA 1
ATOM 1714 C C . ILE A 1 205 ? 37.152 2.190 -63.346 1.00 91.44 205 ILE A C 1
ATOM 1716 O O . ILE A 1 205 ? 36.175 2.640 -62.749 1.00 91.44 205 ILE A O 1
ATOM 1720 N N . LYS A 1 206 ? 38.237 2.940 -63.582 1.00 90.56 206 LYS A N 1
ATOM 1721 C CA . LYS A 1 206 ? 38.351 4.342 -63.134 1.00 90.56 206 LYS A CA 1
ATOM 1722 C C . LYS A 1 206 ? 37.330 5.253 -63.808 1.00 90.56 206 LYS A C 1
ATOM 1724 O O . LYS A 1 206 ? 36.778 6.143 -63.162 1.00 90.56 206 LYS A O 1
ATOM 1729 N N . GLU A 1 207 ? 37.090 5.042 -65.097 1.00 94.00 207 GLU A N 1
ATOM 1730 C CA . GLU A 1 207 ? 36.080 5.780 -65.855 1.00 94.00 207 GLU A CA 1
ATOM 1731 C C . GLU A 1 207 ? 34.674 5.457 -65.341 1.00 94.00 207 GLU A C 1
ATOM 1733 O O . GLU A 1 207 ? 33.884 6.367 -65.103 1.00 94.00 207 GLU A O 1
ATOM 1738 N N . ASN A 1 208 ? 34.384 4.186 -65.051 1.00 94.62 208 ASN A N 1
ATOM 1739 C CA . ASN A 1 208 ? 33.116 3.772 -64.455 1.00 94.62 208 ASN A CA 1
ATOM 1740 C C . ASN A 1 208 ? 32.905 4.369 -63.052 1.00 94.62 208 ASN A C 1
ATOM 1742 O O . ASN A 1 208 ? 31.811 4.835 -62.741 1.00 94.62 208 ASN A O 1
ATOM 1746 N N . GLU A 1 209 ? 33.941 4.404 -62.208 1.00 92.81 209 GLU A N 1
ATOM 1747 C CA . GLU A 1 209 ? 33.895 5.059 -60.893 1.00 92.81 209 GLU A CA 1
ATOM 1748 C C . GLU A 1 209 ? 33.686 6.574 -60.990 1.00 92.81 209 GLU A C 1
ATOM 1750 O O . GLU A 1 209 ? 33.017 7.166 -60.139 1.00 92.81 209 GLU A O 1
ATOM 1755 N N . TRP A 1 210 ? 34.267 7.221 -62.002 1.00 96.12 210 TRP A N 1
ATOM 1756 C CA . TRP A 1 210 ? 34.023 8.634 -62.276 1.00 96.12 210 TRP A CA 1
ATOM 1757 C C . TRP A 1 210 ? 32.575 8.866 -62.723 1.00 96.12 210 TRP A C 1
ATOM 1759 O O . TRP A 1 210 ? 31.881 9.680 -62.116 1.00 96.12 210 TRP A O 1
ATOM 1769 N N . LEU A 1 211 ? 32.079 8.076 -63.680 1.00 96.56 211 LEU A N 1
ATOM 1770 C CA . LEU A 1 211 ? 30.692 8.142 -64.147 1.00 96.56 211 LEU A CA 1
ATOM 1771 C C . LEU A 1 211 ? 29.686 7.887 -63.019 1.00 96.56 211 LEU A C 1
ATOM 1773 O O . LEU A 1 211 ? 28.681 8.581 -62.933 1.00 96.56 211 LEU A O 1
ATOM 1777 N N . LYS A 1 212 ? 29.951 6.937 -62.115 1.00 96.50 212 LYS A N 1
ATOM 1778 C CA . LYS A 1 212 ? 29.093 6.679 -60.945 1.00 96.50 212 LYS A CA 1
ATOM 1779 C C . LYS A 1 212 ? 28.995 7.885 -60.013 1.00 96.50 212 LYS A C 1
ATOM 1781 O O . LYS A 1 212 ? 27.905 8.186 -59.531 1.00 96.50 212 LYS A O 1
ATOM 1786 N N . ARG A 1 213 ? 30.114 8.573 -59.755 1.00 95.25 213 ARG A N 1
ATOM 1787 C CA . ARG A 1 213 ? 30.126 9.801 -58.941 1.00 95.25 213 ARG A CA 1
ATOM 1788 C C . ARG A 1 213 ? 29.333 10.915 -59.612 1.00 95.25 213 ARG A C 1
ATOM 1790 O O . ARG A 1 213 ? 28.524 11.557 -58.954 1.00 95.25 213 ARG A O 1
ATOM 1797 N N . GLU A 1 214 ? 29.523 11.083 -60.912 1.00 96.00 214 GLU A N 1
ATOM 1798 C CA . GLU A 1 214 ? 28.811 12.082 -61.703 1.00 96.00 214 GLU A CA 1
ATOM 1799 C C . GLU A 1 214 ? 27.296 11.810 -61.738 1.00 96.00 214 GLU A C 1
ATOM 1801 O O . GLU A 1 214 ? 26.483 12.687 -61.453 1.00 96.00 214 GLU A O 1
ATOM 1806 N N . LEU A 1 215 ? 26.899 10.555 -61.971 1.00 96.75 215 LEU A N 1
ATOM 1807 C CA . LEU A 1 215 ? 25.498 10.132 -61.922 1.00 96.75 215 LEU A CA 1
ATOM 1808 C C . LEU A 1 215 ? 24.866 10.372 -60.548 1.00 96.75 215 LEU A C 1
ATOM 1810 O O . LEU A 1 215 ? 23.703 10.766 -60.480 1.00 96.75 215 LEU A O 1
ATOM 1814 N N . ALA A 1 216 ? 25.602 10.161 -59.454 1.00 96.50 216 ALA A N 1
ATOM 1815 C CA . ALA A 1 216 ? 25.095 10.427 -58.109 1.00 96.50 216 ALA A CA 1
ATOM 1816 C C . ALA A 1 216 ? 24.814 11.923 -57.881 1.00 96.50 216 ALA A C 1
ATOM 1818 O O . ALA A 1 216 ? 23.816 12.268 -57.244 1.00 96.50 216 ALA A O 1
ATOM 1819 N N . ILE A 1 217 ? 25.651 12.807 -58.436 1.00 96.38 217 ILE A N 1
ATOM 1820 C CA . ILE A 1 217 ? 25.440 14.260 -58.397 1.00 96.38 217 ILE A CA 1
ATOM 1821 C C . ILE A 1 217 ? 24.180 14.623 -59.187 1.00 96.38 217 ILE A C 1
ATOM 1823 O O . ILE A 1 217 ? 23.264 15.212 -58.613 1.00 96.38 217 ILE A O 1
ATOM 1827 N N . TYR A 1 218 ? 24.065 14.180 -60.443 1.00 97.25 218 TYR A N 1
ATOM 1828 C CA . TYR A 1 218 ? 22.876 14.467 -61.254 1.00 97.25 218 TYR A CA 1
ATOM 1829 C C . TYR A 1 218 ? 21.596 13.892 -60.651 1.00 97.25 218 TYR A C 1
ATOM 1831 O O . TYR A 1 218 ? 20.562 14.549 -60.655 1.00 97.25 218 TYR A O 1
ATOM 1839 N N . THR A 1 219 ? 21.650 12.699 -60.061 1.00 97.50 219 THR A N 1
ATOM 1840 C CA . THR A 1 219 ? 20.487 12.102 -59.385 1.00 97.50 219 THR A CA 1
ATOM 1841 C C . THR A 1 219 ? 20.015 12.978 -58.223 1.00 97.50 219 THR A C 1
ATOM 1843 O O . THR A 1 219 ? 18.812 13.179 -58.035 1.00 97.50 219 THR A O 1
ATOM 1846 N N . ARG A 1 220 ? 20.952 13.542 -57.452 1.00 97.06 220 ARG A N 1
ATOM 1847 C CA . ARG A 1 220 ? 20.634 14.479 -56.372 1.00 97.06 220 ARG A CA 1
ATOM 1848 C C . ARG A 1 220 ? 20.023 15.770 -56.912 1.00 97.06 220 ARG A C 1
ATOM 1850 O O . ARG A 1 220 ? 19.027 16.232 -56.364 1.00 97.06 220 ARG A O 1
ATOM 1857 N N . GLU A 1 221 ? 20.589 16.342 -57.968 1.00 97.44 221 GLU A N 1
ATOM 1858 C CA . GLU A 1 221 ? 20.081 17.570 -58.593 1.00 97.44 221 GLU A CA 1
ATOM 1859 C C . GLU A 1 221 ? 18.681 17.381 -59.184 1.00 97.44 221 GLU A C 1
ATOM 1861 O O . GLU A 1 221 ? 17.795 18.207 -58.958 1.00 97.44 221 GLU A O 1
ATOM 1866 N N . VAL A 1 222 ? 18.440 16.256 -59.860 1.00 97.75 222 VAL A N 1
ATOM 1867 C CA . VAL A 1 222 ? 17.109 15.862 -60.343 1.00 97.75 222 VAL A CA 1
ATOM 1868 C C . VAL A 1 222 ? 16.133 15.716 -59.176 1.00 97.75 222 VAL A C 1
ATOM 1870 O O . VAL A 1 222 ? 15.009 16.194 -59.258 1.00 97.75 222 VAL A O 1
ATOM 1873 N N . SER A 1 223 ? 16.557 15.125 -58.057 1.00 97.25 223 SER A N 1
ATOM 1874 C CA . SER A 1 223 ? 15.692 14.987 -56.875 1.00 97.25 223 SER A CA 1
ATOM 1875 C C . SER A 1 223 ? 15.324 16.347 -56.266 1.00 97.25 223 SER A C 1
ATOM 1877 O O . SER A 1 223 ? 14.169 16.577 -55.923 1.00 97.25 223 SER A O 1
ATOM 1879 N N . ILE A 1 224 ? 16.285 17.271 -56.156 1.00 97.50 224 ILE A N 1
ATOM 1880 C CA . ILE A 1 224 ? 16.047 18.628 -55.633 1.00 97.50 224 ILE A CA 1
ATOM 1881 C C . ILE A 1 224 ? 15.122 19.420 -56.564 1.00 97.50 224 ILE A C 1
ATOM 1883 O O . ILE A 1 224 ? 14.184 20.065 -56.100 1.00 97.50 224 ILE A O 1
ATOM 1887 N N . THR A 1 225 ? 15.370 19.371 -57.873 1.00 97.38 225 THR A N 1
ATOM 1888 C CA . THR A 1 225 ? 14.547 20.084 -58.862 1.00 97.38 225 THR A CA 1
ATOM 1889 C C . THR A 1 225 ? 13.138 19.509 -58.949 1.00 97.38 225 THR A C 1
ATOM 1891 O O . THR A 1 225 ? 12.184 20.280 -58.993 1.00 97.38 225 THR A O 1
ATOM 1894 N N . ALA A 1 226 ? 12.981 18.185 -58.882 1.00 97.00 226 ALA A N 1
ATOM 1895 C CA . ALA A 1 226 ? 11.672 17.542 -58.821 1.00 97.00 226 ALA A CA 1
ATOM 1896 C C . ALA A 1 226 ? 10.871 17.986 -57.585 1.00 97.00 226 ALA A C 1
ATOM 1898 O O . ALA A 1 226 ? 9.696 18.314 -57.716 1.00 97.00 226 ALA A O 1
ATOM 1899 N N . LEU A 1 227 ? 11.510 18.076 -56.410 1.00 97.12 227 LEU A N 1
ATOM 1900 C CA . LEU A 1 227 ? 10.865 18.598 -55.199 1.00 97.12 227 LEU A CA 1
ATOM 1901 C C . LEU A 1 227 ? 10.445 20.067 -55.348 1.00 97.12 227 LEU A C 1
ATOM 1903 O O . LEU A 1 227 ? 9.350 20.427 -54.929 1.00 97.12 227 LEU A O 1
ATOM 1907 N N . ALA A 1 228 ? 11.278 20.907 -55.966 1.00 97.19 228 ALA A N 1
ATOM 1908 C CA . ALA A 1 228 ? 10.940 22.311 -56.205 1.00 97.19 228 ALA A CA 1
ATOM 1909 C C . ALA A 1 228 ? 9.763 22.469 -57.185 1.00 97.19 228 ALA A C 1
ATOM 1911 O O . ALA A 1 228 ? 8.886 23.300 -56.964 1.00 97.19 228 ALA A O 1
ATOM 1912 N N . VAL A 1 229 ? 9.712 21.658 -58.247 1.00 97.44 229 VAL A N 1
ATOM 1913 C CA . VAL A 1 229 ? 8.575 21.642 -59.182 1.00 97.44 229 VAL A CA 1
ATOM 1914 C C . VAL A 1 229 ? 7.306 21.183 -58.472 1.00 97.44 229 VAL A C 1
ATOM 1916 O O . VAL A 1 229 ? 6.285 21.847 -58.599 1.00 97.44 229 VAL A O 1
ATOM 1919 N N . GLN A 1 230 ? 7.381 20.118 -57.670 1.00 96.88 230 GLN A N 1
ATOM 1920 C CA . GLN A 1 230 ? 6.238 19.631 -56.899 1.00 96.88 230 GLN A CA 1
ATOM 1921 C C . GLN A 1 230 ? 5.690 20.706 -55.944 1.00 96.88 230 GLN A C 1
ATOM 1923 O O . GLN A 1 230 ? 4.479 20.882 -55.856 1.00 96.88 230 GLN A O 1
ATOM 1928 N N . GLN A 1 231 ? 6.566 21.459 -55.270 1.00 97.12 231 GLN A N 1
ATOM 1929 C CA . GLN A 1 231 ? 6.161 22.583 -54.416 1.00 97.12 231 GLN A CA 1
ATOM 1930 C C . GLN A 1 231 ? 5.467 23.693 -55.216 1.00 97.12 231 GLN A C 1
ATOM 1932 O O . GLN A 1 231 ? 4.417 24.177 -54.807 1.00 97.12 231 GLN A O 1
ATOM 1937 N N . LEU A 1 232 ? 6.002 24.064 -56.383 1.00 97.44 232 LEU A N 1
ATOM 1938 C CA . LEU A 1 232 ? 5.379 25.071 -57.252 1.00 97.44 232 LEU A CA 1
ATOM 1939 C C . LEU A 1 232 ? 4.025 24.614 -57.807 1.00 97.44 232 LEU A C 1
ATOM 1941 O O . LEU A 1 232 ? 3.112 25.422 -57.969 1.00 97.44 232 LEU A O 1
ATOM 1945 N N . GLU A 1 233 ? 3.886 23.332 -58.135 1.00 97.25 233 GLU A N 1
ATOM 1946 C CA . GLU A 1 233 ? 2.612 22.749 -58.553 1.00 97.25 233 GLU A CA 1
ATOM 1947 C C . GLU A 1 233 ? 1.582 22.808 -57.419 1.00 97.25 233 GLU A C 1
ATOM 1949 O O . GLU A 1 233 ? 0.440 23.200 -57.662 1.00 97.25 233 GLU A O 1
ATOM 1954 N N . GLU A 1 234 ? 1.988 22.500 -56.186 1.00 96.44 234 GLU A N 1
ATOM 1955 C CA . GLU A 1 234 ? 1.140 22.604 -54.994 1.00 96.44 234 GLU A CA 1
ATOM 1956 C C . GLU A 1 234 ? 0.698 24.054 -54.730 1.00 96.44 234 GLU A C 1
ATOM 1958 O O . GLU A 1 234 ? -0.501 24.313 -54.609 1.00 96.44 234 GLU A O 1
ATOM 1963 N N . GLU A 1 235 ? 1.625 25.016 -54.757 1.00 97.12 235 GLU A N 1
ATOM 1964 C CA . GLU A 1 235 ? 1.317 26.447 -54.605 1.00 97.12 235 GLU A CA 1
ATOM 1965 C C . GLU A 1 235 ? 0.387 26.961 -55.716 1.00 97.12 235 GLU A C 1
ATOM 1967 O O . GLU A 1 235 ? -0.541 27.730 -55.465 1.00 97.12 235 GLU A O 1
ATOM 1972 N N . ASN A 1 236 ? 0.588 26.525 -56.963 1.00 96.38 236 ASN A N 1
ATOM 1973 C CA . ASN A 1 236 ? -0.292 26.895 -58.072 1.00 96.38 236 ASN A CA 1
ATOM 1974 C C . ASN A 1 236 ? -1.706 26.336 -57.890 1.00 96.38 236 ASN A C 1
ATOM 1976 O O . ASN A 1 236 ? -2.679 27.044 -58.161 1.00 96.38 236 ASN A O 1
ATOM 1980 N N . LEU A 1 237 ? -1.838 25.087 -57.434 1.00 96.75 237 LEU A N 1
ATOM 1981 C CA . LEU A 1 237 ? -3.139 24.498 -57.119 1.00 96.75 237 LEU A CA 1
ATOM 1982 C C . LEU A 1 237 ? -3.823 25.251 -55.973 1.00 96.75 237 LEU A C 1
ATOM 1984 O O . LEU A 1 237 ? -5.022 25.522 -56.062 1.00 96.75 237 LEU A O 1
ATOM 1988 N N . GLU A 1 238 ? -3.073 25.654 -54.946 1.00 96.31 238 GLU A N 1
ATOM 1989 C CA . GLU A 1 238 ? -3.589 26.466 -53.844 1.00 96.31 238 GLU A CA 1
ATOM 1990 C C . GLU A 1 238 ? -4.077 27.835 -54.337 1.00 96.31 238 GLU A C 1
ATOM 1992 O O . GLU A 1 238 ? -5.220 28.219 -54.080 1.00 96.31 238 GLU A O 1
ATOM 1997 N N . HIS A 1 239 ? -3.265 28.549 -55.121 1.00 96.62 239 HIS A N 1
ATOM 1998 C CA . HIS A 1 239 ? -3.656 29.828 -55.713 1.00 96.62 239 HIS A CA 1
ATOM 1999 C C . HIS A 1 239 ? -4.897 29.697 -56.602 1.00 96.62 239 HIS A C 1
ATOM 2001 O O . HIS A 1 239 ? -5.793 30.542 -56.539 1.00 96.62 239 HIS A O 1
ATOM 2007 N N . MET A 1 240 ? -4.989 28.633 -57.404 1.00 95.81 240 MET A N 1
ATOM 2008 C CA . MET A 1 240 ? -6.175 28.354 -58.213 1.00 95.81 240 MET A CA 1
ATOM 2009 C C . MET A 1 240 ? -7.404 28.107 -57.334 1.00 95.81 240 MET A C 1
ATOM 2011 O O . MET A 1 240 ? -8.456 28.686 -57.608 1.00 95.81 240 MET A O 1
ATOM 2015 N N . SER A 1 241 ? -7.279 27.324 -56.257 1.00 94.62 241 SER A N 1
ATOM 2016 C CA . SER A 1 241 ? -8.362 27.108 -55.286 1.00 94.62 241 SER A CA 1
ATOM 2017 C C . SER A 1 241 ? -8.837 28.427 -54.676 1.00 94.62 241 SER A C 1
ATOM 2019 O O . SER A 1 241 ? -10.028 28.733 -54.722 1.00 94.62 241 SER A O 1
ATOM 2021 N N . GLN A 1 242 ? -7.910 29.269 -54.209 1.00 95.00 242 GLN A N 1
ATOM 2022 C CA . GLN A 1 242 ? -8.231 30.585 -53.650 1.00 95.00 242 GLN A CA 1
ATOM 2023 C C . GLN A 1 242 ? -8.927 31.500 -54.671 1.00 95.00 242 GLN A C 1
ATOM 2025 O O . GLN A 1 242 ? -9.825 32.263 -54.318 1.00 95.00 242 GLN A O 1
ATOM 2030 N N . LEU A 1 243 ? -8.531 31.459 -55.949 1.00 95.25 243 LEU A N 1
ATOM 2031 C CA . LEU A 1 243 ? -9.209 32.213 -57.008 1.00 95.25 243 LEU A CA 1
ATOM 2032 C C . LEU A 1 243 ? -10.634 31.702 -57.253 1.00 95.25 243 LEU A C 1
ATOM 2034 O O . LEU A 1 243 ? -11.538 32.512 -57.470 1.00 95.25 243 LEU A O 1
ATOM 2038 N N . PHE A 1 244 ? -10.854 30.385 -57.206 1.00 94.25 244 PHE A N 1
ATOM 2039 C CA . PHE A 1 244 ? -12.195 29.811 -57.308 1.00 94.25 244 PHE A CA 1
ATOM 2040 C C . PHE A 1 244 ? -13.077 30.202 -56.122 1.00 94.25 244 PHE A C 1
ATOM 2042 O O . PHE A 1 244 ? -14.227 30.585 -56.338 1.00 94.25 244 PHE A O 1
ATOM 2049 N N . GLU A 1 245 ? -12.542 30.167 -54.902 1.00 93.38 245 GLU A N 1
ATOM 2050 C CA . GLU A 1 245 ? -13.243 30.601 -53.689 1.00 93.38 245 GLU A CA 1
ATOM 2051 C C . GLU A 1 245 ? -13.629 32.078 -53.767 1.00 93.38 245 GLU A C 1
ATOM 2053 O O . GLU A 1 245 ? -14.811 32.398 -53.661 1.00 93.38 245 GLU A O 1
ATOM 2058 N N . ARG A 1 246 ? -12.680 32.970 -54.081 1.00 90.62 246 ARG A N 1
ATOM 2059 C CA . ARG A 1 246 ? -12.958 34.407 -54.253 1.00 90.62 246 ARG A CA 1
ATOM 2060 C C . ARG A 1 246 ? -14.002 34.667 -55.335 1.00 90.62 246 ARG A C 1
ATOM 2062 O O . ARG A 1 246 ? -14.915 35.461 -55.142 1.00 90.62 246 ARG A O 1
ATOM 2069 N N . ARG A 1 247 ? -13.920 33.965 -56.470 1.00 90.88 247 ARG A N 1
ATOM 2070 C CA . ARG A 1 247 ? -14.922 34.091 -57.538 1.00 90.88 247 ARG A CA 1
ATOM 2071 C C . ARG A 1 247 ? -16.304 33.616 -57.085 1.00 90.88 247 ARG A C 1
ATOM 2073 O O . ARG A 1 247 ? -17.312 34.178 -57.516 1.00 90.88 247 ARG A O 1
ATOM 2080 N N . LEU A 1 248 ? -16.367 32.575 -56.257 1.00 89.19 248 LEU A N 1
ATOM 2081 C CA . LEU A 1 248 ? -17.618 32.093 -55.684 1.00 89.19 248 LEU A CA 1
ATOM 2082 C C . LEU A 1 248 ? -18.185 33.108 -54.685 1.00 89.19 248 LEU A C 1
ATOM 2084 O O . LEU A 1 248 ? -19.378 33.395 -54.747 1.00 89.19 248 LEU A O 1
ATOM 2088 N N . GLU A 1 249 ? -17.348 33.683 -53.821 1.00 87.62 249 GLU A N 1
ATOM 2089 C CA . GLU A 1 249 ? -17.716 34.762 -52.899 1.00 87.62 249 GLU A CA 1
ATOM 2090 C C . GLU A 1 249 ? -18.260 35.981 -53.650 1.00 87.62 249 GLU A C 1
ATOM 2092 O O . GLU A 1 249 ? -19.372 36.418 -53.358 1.00 87.62 249 GLU A O 1
ATOM 2097 N N . ASP A 1 250 ? -17.562 36.466 -54.680 1.00 87.31 250 ASP A N 1
ATOM 2098 C CA . ASP A 1 250 ? -18.014 37.577 -55.528 1.00 87.31 250 ASP A CA 1
ATOM 2099 C C . ASP A 1 250 ? -19.367 37.279 -56.188 1.00 87.31 250 ASP A C 1
ATOM 2101 O O . ASP A 1 250 ? -20.261 38.133 -56.240 1.00 87.31 250 ASP A O 1
ATOM 2105 N N . LEU A 1 251 ? -19.565 36.043 -56.659 1.00 86.06 251 LEU A N 1
ATOM 2106 C CA . LEU A 1 251 ? -20.840 35.622 -57.228 1.00 86.06 251 LEU A CA 1
ATOM 2107 C C . LEU A 1 251 ? -21.948 35.600 -56.163 1.00 86.06 251 LEU A C 1
ATOM 2109 O O . LEU A 1 251 ? -23.053 36.070 -56.439 1.00 86.06 251 LEU A O 1
ATOM 2113 N N . GLN A 1 252 ? -21.670 35.110 -54.951 1.00 77.88 252 GLN A N 1
ATOM 2114 C CA . GLN A 1 252 ? -22.623 35.143 -53.836 1.00 77.88 252 GLN A CA 1
ATOM 2115 C C . GLN A 1 252 ? -22.956 36.581 -53.428 1.00 77.88 252 GLN A C 1
ATOM 2117 O O . GLN A 1 252 ? -24.129 36.892 -53.232 1.00 77.88 252 GLN A O 1
ATOM 2122 N N . ILE A 1 253 ? -21.965 37.477 -53.366 1.00 76.06 253 ILE A N 1
ATOM 2123 C CA . ILE A 1 253 ? -22.169 38.906 -53.104 1.00 76.06 253 ILE A CA 1
ATOM 2124 C C . ILE A 1 253 ? -23.087 39.494 -54.177 1.00 76.06 253 ILE A C 1
ATOM 2126 O O . ILE A 1 253 ? -24.098 40.107 -53.839 1.00 76.06 253 ILE A O 1
ATOM 2130 N N . SER A 1 254 ? -22.805 39.242 -55.459 1.00 79.44 254 SER A N 1
ATOM 2131 C CA . SER A 1 254 ? -23.644 39.737 -56.555 1.00 79.44 254 SER A CA 1
ATOM 2132 C C . SER A 1 254 ? -25.082 39.221 -56.445 1.00 79.44 254 SER A C 1
ATOM 2134 O O . SER A 1 254 ? -26.023 40.011 -56.486 1.00 79.44 254 SER A O 1
ATOM 2136 N N . ARG A 1 255 ? -25.279 37.920 -56.193 1.00 78.94 255 ARG A N 1
ATOM 2137 C CA . ARG A 1 255 ? -26.600 37.313 -55.988 1.00 78.94 255 ARG A CA 1
ATOM 2138 C C . ARG A 1 255 ? -27.335 37.943 -54.808 1.00 78.94 255 ARG A C 1
ATOM 2140 O O . ARG A 1 255 ? -28.520 38.232 -54.931 1.00 78.94 255 ARG A O 1
ATOM 2147 N N . ASN A 1 256 ? -26.654 38.175 -53.690 1.00 76.19 256 ASN A N 1
ATOM 2148 C CA . ASN A 1 256 ? -27.241 38.813 -52.514 1.00 76.19 256 ASN A CA 1
ATOM 2149 C C . ASN A 1 256 ? -27.652 40.259 -52.808 1.00 76.19 256 ASN A C 1
ATOM 2151 O O . ASN A 1 256 ? -28.737 40.671 -52.402 1.00 76.19 256 ASN A O 1
ATOM 2155 N N . VAL A 1 257 ? -26.854 41.007 -53.574 1.00 74.94 257 VAL A N 1
ATOM 2156 C CA . VAL A 1 257 ? -27.220 42.349 -54.053 1.00 74.94 257 VAL A CA 1
ATOM 2157 C C . VAL A 1 257 ? -28.459 42.285 -54.954 1.00 74.94 257 VAL A C 1
ATOM 2159 O O . VAL A 1 257 ? -29.409 43.035 -54.729 1.00 74.94 257 VAL A O 1
ATOM 2162 N N . PHE A 1 258 ? -28.510 41.352 -55.910 1.00 75.19 258 PHE A N 1
ATOM 2163 C CA . PHE A 1 258 ? -29.675 41.166 -56.785 1.00 75.19 258 PHE A CA 1
ATOM 2164 C C . PHE A 1 258 ? -30.940 40.770 -56.011 1.00 75.19 258 PHE A C 1
ATOM 2166 O O . PHE A 1 258 ? -32.013 41.308 -56.273 1.00 75.19 258 PHE A O 1
ATOM 2173 N N . LEU A 1 259 ? -30.828 39.867 -55.034 1.00 75.81 259 LEU A N 1
ATOM 2174 C CA . LEU A 1 259 ? -31.949 39.451 -54.186 1.00 75.81 259 LEU A CA 1
ATOM 2175 C C . LEU A 1 259 ? -32.433 40.588 -53.278 1.00 75.81 259 LEU A C 1
ATOM 2177 O O . LEU A 1 259 ? -33.638 40.769 -53.126 1.00 75.81 259 LEU A O 1
ATOM 2181 N N . THR A 1 260 ? -31.514 41.382 -52.725 1.00 69.88 260 THR A N 1
ATOM 2182 C CA . THR A 1 260 ? -31.842 42.551 -51.893 1.00 69.88 260 THR A CA 1
ATOM 2183 C C . THR A 1 260 ? -32.607 43.603 -52.703 1.00 69.88 260 THR A C 1
ATOM 2185 O O . THR A 1 260 ? -33.634 44.102 -52.246 1.00 69.88 260 THR A O 1
ATOM 2188 N N . GLN A 1 261 ? -32.182 43.866 -53.945 1.00 69.88 261 GLN A N 1
ATOM 2189 C CA . GLN A 1 261 ? -32.887 44.771 -54.860 1.00 69.88 261 GLN A CA 1
ATOM 2190 C C . GLN A 1 261 ? -34.257 44.222 -55.291 1.00 69.88 261 GLN A C 1
ATOM 2192 O O . GLN A 1 261 ? -35.238 44.965 -55.307 1.00 69.88 261 GLN A O 1
ATOM 2197 N N . ALA A 1 262 ? -34.356 42.925 -55.599 1.00 67.62 262 ALA A N 1
ATOM 2198 C CA . ALA A 1 262 ? -35.612 42.291 -56.007 1.00 67.62 262 ALA A CA 1
ATOM 2199 C C . ALA A 1 262 ? -36.654 42.223 -54.874 1.00 67.62 262 ALA A C 1
ATOM 2201 O O . ALA A 1 262 ? -37.854 42.257 -55.140 1.00 67.62 262 ALA A O 1
ATOM 2202 N N . ALA A 1 263 ? -36.212 42.168 -53.614 1.00 69.06 263 ALA A N 1
ATOM 2203 C CA . ALA A 1 263 ? -37.077 42.208 -52.436 1.00 69.06 263 ALA A CA 1
ATOM 2204 C C . ALA A 1 263 ? -37.579 43.625 -52.077 1.00 69.06 263 ALA A C 1
ATOM 2206 O O . ALA A 1 263 ? -38.320 43.778 -51.107 1.00 69.06 263 ALA A O 1
ATOM 2207 N N . GLY A 1 264 ? -37.195 44.664 -52.833 1.00 55.25 264 GLY A N 1
ATOM 2208 C CA . GLY A 1 264 ? -37.650 46.044 -52.616 1.00 55.25 264 GLY A CA 1
ATOM 2209 C C . GLY A 1 264 ? -36.999 46.753 -51.423 1.00 55.25 264 GLY A C 1
ATOM 2210 O O . GLY A 1 264 ? -37.430 47.842 -51.045 1.00 55.25 264 GLY A O 1
ATOM 2211 N N . LEU A 1 265 ? -35.952 46.164 -50.840 1.00 59.31 265 LEU A N 1
ATOM 2212 C CA . LEU A 1 265 ? -35.127 46.801 -49.820 1.00 59.31 265 LEU A CA 1
ATOM 2213 C C . LEU A 1 265 ? -34.070 47.646 -50.542 1.00 59.31 265 LEU A C 1
ATOM 2215 O O . LEU A 1 265 ? -33.063 47.134 -51.028 1.00 59.31 265 LEU A O 1
ATOM 2219 N N . GLY A 1 266 ? -34.336 48.947 -50.677 1.00 52.38 266 GLY A N 1
ATOM 2220 C CA . GLY A 1 266 ? -33.365 49.908 -51.209 1.00 52.38 266 GLY A CA 1
ATOM 2221 C C . GLY A 1 266 ? -32.057 49.914 -50.401 1.00 52.38 266 GLY A C 1
ATOM 2222 O O . GLY A 1 266 ? -32.033 49.413 -49.272 1.00 52.38 266 GLY A O 1
ATOM 2223 N N . PRO A 1 267 ? -30.964 50.474 -50.955 1.00 48.81 267 PRO A N 1
ATOM 2224 C CA . PRO A 1 267 ? -29.663 50.479 -50.300 1.00 48.81 267 PRO A CA 1
ATOM 2225 C C . PRO A 1 267 ? -29.785 51.226 -48.971 1.00 48.81 267 PRO A C 1
ATOM 2227 O O . PRO A 1 267 ? -29.910 52.446 -48.929 1.00 48.81 267 PRO A O 1
ATOM 2230 N N . SER A 1 268 ? -29.810 50.478 -47.873 1.00 44.72 268 SER A N 1
ATOM 2231 C CA . SER A 1 268 ? -29.648 51.056 -46.547 1.00 44.72 268 SER A CA 1
ATOM 2232 C C . SER A 1 268 ? -28.151 51.239 -46.331 1.00 44.72 268 SER A C 1
ATOM 2234 O O . SER A 1 268 ? -27.435 50.269 -46.089 1.00 44.72 268 SER A O 1
ATOM 2236 N N . ASP A 1 269 ? -27.689 52.484 -46.425 1.00 42.88 269 ASP A N 1
ATOM 2237 C CA . ASP A 1 269 ? -26.319 52.963 -46.173 1.00 42.88 269 ASP A CA 1
ATOM 2238 C C . ASP A 1 269 ? -25.851 52.777 -44.709 1.00 42.88 269 ASP A C 1
ATOM 2240 O O . ASP A 1 269 ? -25.153 53.617 -44.151 1.00 42.88 269 ASP A O 1
ATOM 2244 N N . SER A 1 270 ? -26.225 51.693 -44.022 1.00 46.41 270 SER A N 1
ATOM 2245 C CA . SER A 1 270 ? -25.996 51.594 -42.573 1.00 46.41 270 SER A CA 1
ATOM 2246 C C . SER A 1 270 ? -25.519 50.240 -42.047 1.00 46.41 270 SER A C 1
ATOM 2248 O O . SER A 1 270 ? -25.445 50.084 -40.827 1.00 46.41 270 SER A O 1
ATOM 2250 N N . THR A 1 271 ? -25.175 49.241 -42.874 1.00 47.12 271 THR A N 1
ATOM 2251 C CA . THR A 1 271 ? -24.733 47.939 -42.308 1.00 47.12 271 THR A CA 1
ATOM 2252 C C . THR A 1 271 ? -23.759 47.119 -43.166 1.00 47.12 271 THR A C 1
ATOM 2254 O O . THR A 1 271 ? -23.866 45.899 -43.223 1.00 47.12 271 THR A O 1
ATOM 2257 N N . VAL A 1 272 ? -22.764 47.744 -43.809 1.00 44.50 272 VAL A N 1
ATOM 2258 C CA . VAL A 1 272 ? -21.595 46.993 -44.348 1.00 44.50 272 VAL A CA 1
ATOM 2259 C C . VAL A 1 272 ? -20.245 47.570 -43.885 1.00 44.50 272 VAL A C 1
ATOM 2261 O O . VAL A 1 272 ? -19.201 46.961 -44.089 1.00 44.50 272 VAL A O 1
ATOM 2264 N N . GLN A 1 273 ? -20.236 48.669 -43.120 1.00 44.47 273 GLN A N 1
ATOM 2265 C CA . GLN A 1 273 ? -19.013 49.169 -42.472 1.00 44.47 273 GLN A CA 1
ATOM 2266 C C . GLN A 1 273 ? -18.631 48.389 -41.190 1.00 44.47 273 GLN A C 1
ATOM 2268 O O . GLN A 1 273 ? -17.616 48.692 -40.571 1.00 44.47 273 GLN A O 1
ATOM 2273 N N . GLU A 1 274 ? -19.396 47.361 -40.791 1.00 42.00 274 GLU A N 1
ATOM 2274 C CA . GLU A 1 274 ? -19.179 46.635 -39.523 1.00 42.00 274 GLU A CA 1
ATOM 2275 C C . GLU A 1 274 ? -18.745 45.163 -39.673 1.00 42.00 274 GLU A C 1
ATOM 2277 O O . GLU A 1 274 ? -18.353 44.528 -38.693 1.00 42.00 274 GLU A O 1
ATOM 2282 N N . THR A 1 275 ? -18.741 44.606 -40.888 1.00 42.97 275 THR A N 1
ATOM 2283 C CA . THR A 1 275 ? -18.288 43.223 -41.143 1.00 42.97 275 THR A CA 1
ATOM 2284 C C . THR A 1 275 ? -16.813 43.119 -41.539 1.00 42.97 275 THR A C 1
ATOM 2286 O O . THR A 1 275 ? -16.252 42.031 -41.477 1.00 42.97 275 THR A O 1
ATOM 2289 N N . VAL A 1 276 ? -16.144 44.240 -41.832 1.00 43.97 276 VAL A N 1
ATOM 2290 C CA . VAL A 1 276 ? -14.690 44.286 -42.107 1.00 43.97 276 VAL A CA 1
ATOM 2291 C C . VAL A 1 276 ? -13.849 44.343 -40.816 1.00 43.97 276 VAL A C 1
ATOM 2293 O O . VAL A 1 276 ? -12.655 44.070 -40.842 1.00 43.97 276 VAL A O 1
ATOM 2296 N N . MET A 1 277 ? -14.449 44.627 -39.651 1.00 41.44 277 MET A N 1
ATOM 2297 C CA . MET A 1 277 ? -13.707 44.732 -38.380 1.00 41.44 277 MET A CA 1
ATOM 2298 C C . MET A 1 277 ? -13.717 43.470 -37.502 1.00 41.44 277 MET A C 1
ATOM 2300 O O . MET A 1 277 ? -12.999 43.432 -36.506 1.00 41.44 277 MET A O 1
ATOM 2304 N N . LYS A 1 278 ? -14.485 42.424 -37.840 1.00 39.47 278 LYS A N 1
ATOM 2305 C CA . LYS A 1 278 ? -14.676 41.248 -36.959 1.00 39.47 278 LYS A CA 1
ATOM 2306 C C . LYS A 1 278 ? -13.999 39.950 -37.426 1.00 39.47 278 LYS A C 1
ATOM 2308 O O . LYS A 1 278 ? -14.075 38.961 -36.708 1.00 39.47 278 LYS A O 1
ATOM 2313 N N . SER A 1 279 ? -13.289 39.941 -38.557 1.00 41.88 279 SER A N 1
ATOM 2314 C CA . SER A 1 279 ? -12.548 38.762 -39.049 1.00 41.88 279 SER A CA 1
ATOM 2315 C C . SER A 1 279 ? -11.046 38.752 -38.715 1.00 41.88 279 SER A C 1
ATOM 2317 O O . SER A 1 279 ? -10.398 37.730 -38.911 1.00 41.88 279 SER A O 1
ATOM 2319 N N . ASN A 1 280 ? -10.495 39.824 -38.130 1.00 38.47 280 ASN A N 1
ATOM 2320 C CA . ASN A 1 280 ? -9.067 39.911 -37.769 1.00 38.47 280 ASN A CA 1
ATOM 2321 C C . ASN A 1 280 ? -8.781 39.666 -36.277 1.00 38.47 280 ASN A C 1
ATOM 2323 O O . ASN A 1 280 ? -7.782 40.146 -35.742 1.00 38.47 280 ASN A O 1
ATOM 2327 N N . ALA A 1 281 ? -9.641 38.918 -35.585 1.00 35.91 281 ALA A N 1
ATOM 2328 C CA . ALA A 1 281 ? -9.415 38.545 -34.195 1.00 35.91 281 ALA A CA 1
ATOM 2329 C C . ALA A 1 281 ? -9.818 37.081 -33.968 1.00 35.91 281 ALA A C 1
ATOM 2331 O O . ALA A 1 281 ? -10.987 36.731 -34.076 1.00 35.91 281 ALA A O 1
ATOM 2332 N N . LEU A 1 282 ? -8.825 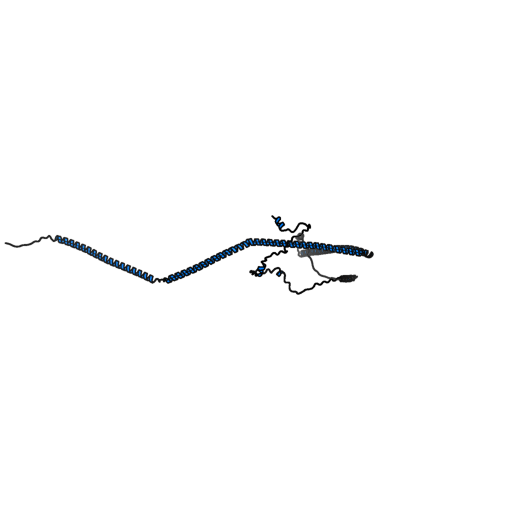36.271 -33.585 1.00 32.78 282 LEU A N 1
ATOM 2333 C CA . LEU A 1 282 ? -8.862 34.839 -33.259 1.00 32.78 282 LEU A CA 1
ATOM 2334 C C . LEU A 1 282 ? -8.806 33.858 -34.446 1.00 32.78 282 LEU A C 1
ATOM 2336 O O . LEU A 1 282 ? -9.829 33.367 -34.915 1.00 32.78 282 LEU A O 1
ATOM 2340 N N . LYS A 1 283 ? -7.584 33.422 -34.789 1.00 32.72 283 LYS A N 1
ATOM 2341 C CA . LYS A 1 283 ? -7.114 32.050 -34.492 1.00 32.72 283 LYS A CA 1
ATOM 2342 C C . LYS A 1 283 ? -5.646 31.865 -34.886 1.00 32.72 283 LYS A C 1
ATOM 2344 O O . LYS A 1 283 ? -5.297 31.642 -36.038 1.00 32.72 283 LYS A O 1
ATOM 2349 N N . SER A 1 284 ? -4.800 31.937 -33.868 1.00 32.66 284 SER A N 1
ATOM 2350 C CA . SER A 1 284 ? -3.518 31.253 -33.792 1.00 32.66 284 SER A CA 1
ATOM 2351 C C . SER A 1 284 ? -3.732 29.781 -33.410 1.00 32.66 284 SER A C 1
ATOM 2353 O O . SER A 1 284 ? -4.621 29.472 -32.620 1.00 32.66 284 SER A O 1
ATOM 2355 N N . GLU A 1 285 ? -2.830 28.934 -33.908 1.00 30.22 285 GLU A N 1
ATOM 2356 C CA . GLU A 1 285 ? -2.509 27.561 -33.484 1.00 30.22 285 GLU A CA 1
ATOM 2357 C C . GLU A 1 285 ? -3.305 26.362 -34.056 1.00 30.22 285 GLU A C 1
ATOM 2359 O O . GLU A 1 285 ? -4.456 26.104 -33.718 1.00 30.22 285 GLU A O 1
ATOM 2364 N N . LYS A 1 286 ? -2.522 25.501 -34.733 1.00 31.86 286 LYS A N 1
ATOM 2365 C CA . LYS A 1 286 ? -2.289 24.068 -34.440 1.00 31.86 286 LYS A CA 1
ATOM 2366 C C . LYS A 1 286 ? -2.795 23.028 -35.458 1.00 31.86 286 LYS A C 1
ATOM 2368 O O . LYS A 1 286 ? -3.983 22.813 -35.633 1.00 31.86 286 LYS A O 1
ATOM 2373 N N . LYS A 1 287 ? -1.804 22.220 -35.864 1.00 29.52 287 LYS A N 1
ATOM 2374 C CA . LYS A 1 287 ? -1.812 20.753 -36.027 1.00 29.52 287 LYS A CA 1
ATOM 2375 C C . LYS A 1 287 ? -2.360 20.141 -37.324 1.00 29.52 287 LYS A C 1
ATOM 2377 O O . LYS A 1 287 ? -3.540 19.864 -37.480 1.00 29.52 287 LYS A O 1
ATOM 2382 N N . LEU A 1 288 ? -1.379 19.754 -38.140 1.00 39.25 288 LEU A N 1
ATOM 2383 C C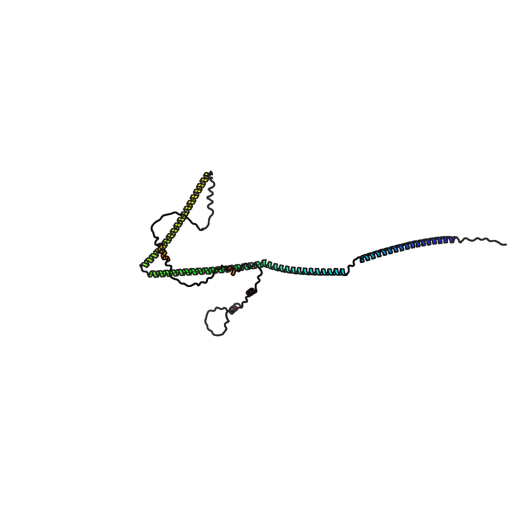A . LEU A 1 288 ? -1.180 18.424 -38.721 1.00 39.25 288 LEU A CA 1
ATOM 2384 C C . LEU A 1 288 ? -2.105 17.326 -38.150 1.00 39.25 288 LEU A C 1
ATOM 2386 O O . LEU A 1 288 ? -1.995 16.955 -36.978 1.00 39.25 288 LEU A O 1
ATOM 2390 N N . SER A 1 289 ? -2.939 16.755 -39.019 1.00 29.56 289 SER A N 1
ATOM 2391 C CA . SER A 1 289 ? -3.437 15.385 -38.889 1.00 29.56 289 SER A CA 1
ATOM 2392 C C . SER A 1 289 ? -3.673 14.776 -40.275 1.00 29.56 289 SER A C 1
ATOM 2394 O O . SER A 1 289 ? -4.099 15.450 -41.208 1.00 29.56 289 SER A O 1
ATOM 2396 N N . HIS A 1 290 ? -3.273 13.513 -40.386 1.00 30.12 290 HIS A N 1
ATOM 2397 C CA . HIS A 1 290 ? -3.225 12.662 -41.570 1.00 30.12 290 HIS A CA 1
ATOM 2398 C C . HIS A 1 290 ? -4.601 12.270 -42.142 1.00 30.12 290 HIS A C 1
ATOM 2400 O O . HIS A 1 290 ? -5.471 11.947 -41.345 1.00 30.12 290 HIS A O 1
ATOM 2406 N N . ALA A 1 291 ? -4.666 12.175 -43.490 1.00 33.00 291 ALA A N 1
ATOM 2407 C CA . ALA A 1 291 ? -5.217 11.105 -44.372 1.00 33.00 291 ALA A CA 1
ATOM 2408 C C . ALA A 1 291 ? -6.634 10.513 -44.093 1.00 33.00 291 ALA A C 1
ATOM 2410 O O . ALA A 1 291 ? -7.198 10.764 -43.037 1.00 33.00 291 ALA A O 1
ATOM 2411 N N . PRO A 1 292 ? -7.218 9.618 -44.931 1.00 51.25 292 PRO A N 1
ATOM 2412 C CA . PRO A 1 292 ? -7.009 9.251 -46.344 1.00 51.25 292 PRO A CA 1
ATOM 2413 C C . PRO A 1 292 ? -8.333 9.293 -47.171 1.00 51.25 292 PRO A C 1
ATOM 2415 O O . PRO A 1 292 ? -9.395 9.600 -46.635 1.00 51.25 292 PRO A O 1
ATOM 2418 N N . ASN A 1 293 ? -8.254 8.911 -48.457 1.00 26.95 293 ASN A N 1
ATOM 2419 C CA . ASN A 1 293 ? -9.237 8.154 -49.277 1.00 26.95 293 ASN A CA 1
ATOM 2420 C C . ASN A 1 293 ? -9.462 8.791 -50.664 1.00 26.95 293 ASN A C 1
ATOM 2422 O O . ASN A 1 293 ? -9.899 9.930 -50.747 1.00 26.95 293 ASN A O 1
ATOM 2426 N N . THR A 1 294 ? -8.995 8.199 -51.772 1.00 27.20 294 THR A N 1
ATOM 2427 C CA . THR A 1 294 ? -9.438 6.964 -52.474 1.00 27.20 294 THR A CA 1
ATOM 2428 C C . THR A 1 294 ? -10.507 7.274 -53.534 1.00 27.20 294 THR A C 1
ATOM 2430 O O . THR A 1 294 ? -11.568 7.786 -53.188 1.00 27.20 294 THR A O 1
ATOM 2433 N N . THR A 1 295 ? -10.221 6.844 -54.781 1.00 29.91 295 THR A N 1
ATOM 2434 C CA . THR A 1 295 ? -11.127 6.569 -55.939 1.00 29.91 295 THR A CA 1
ATOM 2435 C C . THR A 1 295 ? -11.828 7.772 -56.588 1.00 29.91 295 THR A C 1
ATOM 2437 O O . THR A 1 295 ? -12.207 8.704 -55.900 1.00 29.91 295 THR A O 1
ATOM 2440 N N . ASP A 1 296 ? -12.107 7.865 -57.889 1.00 27.81 296 ASP A N 1
ATOM 2441 C CA . ASP A 1 296 ? -11.920 7.046 -59.099 1.00 27.81 296 ASP A CA 1
ATOM 2442 C C . ASP A 1 296 ? -12.343 7.928 -60.303 1.00 27.81 296 ASP A C 1
ATOM 2444 O O . ASP A 1 296 ? -13.101 8.883 -60.121 1.00 27.81 296 ASP A O 1
ATOM 2448 N N . GLY A 1 297 ? -11.947 7.573 -61.534 1.00 29.00 297 GLY A N 1
ATOM 2449 C CA . GLY A 1 297 ? -12.568 8.090 -62.776 1.00 29.00 297 GLY A CA 1
ATOM 2450 C C . GLY A 1 297 ? -11.561 8.607 -63.814 1.00 29.00 297 GLY A C 1
ATOM 2451 O O . GLY A 1 297 ? -11.188 9.770 -63.777 1.00 29.00 297 GLY A O 1
ATOM 2452 N N . VAL A 1 298 ? -10.937 7.751 -64.634 1.00 30.67 298 VAL A N 1
ATOM 2453 C CA . VAL A 1 298 ? -11.407 7.239 -65.950 1.00 30.67 298 VAL A CA 1
ATOM 2454 C C . VAL A 1 298 ? -11.453 8.300 -67.062 1.00 30.67 298 VAL A C 1
ATOM 2456 O O . VAL A 1 298 ? -12.304 9.179 -67.023 1.00 30.67 298 VAL A O 1
ATOM 2459 N N . SER A 1 299 ? -10.598 8.131 -68.091 1.00 29.25 299 SER A N 1
ATOM 2460 C CA . SER A 1 299 ? -10.881 8.277 -69.548 1.00 29.25 299 SER A CA 1
ATOM 2461 C C . SER A 1 299 ? -9.554 8.348 -70.350 1.00 29.25 299 SER A C 1
ATOM 2463 O O . SER A 1 299 ? -8.856 9.354 -70.304 1.00 29.25 299 SER A O 1
ATOM 2465 N N . SER A 1 300 ? -9.016 7.214 -70.837 1.00 32.72 300 SER A N 1
ATOM 2466 C CA . SER A 1 300 ? -8.954 6.749 -72.254 1.00 32.72 300 SER A CA 1
ATOM 2467 C C . SER A 1 300 ? -8.276 7.717 -73.254 1.00 32.72 300 SER A C 1
ATOM 2469 O O . SER A 1 300 ? -8.862 8.743 -73.567 1.00 32.72 300 SER A O 1
ATOM 2471 N N . SER A 1 301 ? -7.032 7.492 -73.728 1.00 31.94 301 SER A N 1
ATOM 2472 C CA . SER A 1 301 ? -6.535 6.572 -74.809 1.00 31.94 301 SER A CA 1
ATOM 2473 C C . SER A 1 301 ? -6.007 7.423 -76.007 1.00 31.94 301 SER A C 1
ATOM 2475 O O . SER A 1 301 ? -6.485 8.553 -76.095 1.00 31.94 301 SER A O 1
ATOM 2477 N N . PRO A 1 302 ? -5.135 7.001 -76.974 1.00 40.56 302 PRO A N 1
ATOM 2478 C CA . PRO A 1 302 ? -4.317 5.783 -77.172 1.00 40.56 302 PRO A CA 1
ATOM 2479 C C . PRO A 1 302 ? -2.797 6.028 -77.491 1.00 40.56 302 PRO A C 1
ATOM 2481 O O . PRO A 1 302 ? -2.318 7.151 -77.588 1.00 40.56 302 PRO A O 1
ATOM 2484 N N . VAL A 1 303 ? -2.061 4.919 -77.672 1.00 36.59 303 VAL A N 1
ATOM 2485 C CA . VAL A 1 303 ? -0.591 4.668 -77.826 1.00 36.59 303 VAL A CA 1
ATOM 2486 C C . VAL A 1 303 ? -0.266 4.299 -79.324 1.00 36.59 303 VAL A C 1
ATOM 2488 O O . VAL A 1 303 ? -1.228 4.356 -80.095 1.00 36.59 303 VAL A O 1
ATOM 2491 N N . PRO A 1 304 ? 0.874 3.704 -79.818 1.00 55.22 304 PRO A N 1
ATOM 2492 C CA . PRO A 1 304 ? 2.376 3.727 -79.658 1.00 55.22 304 PRO A CA 1
ATOM 2493 C C . PRO A 1 304 ? 3.104 3.895 -81.059 1.00 55.22 304 PRO A C 1
ATOM 2495 O O . PRO A 1 304 ? 2.403 4.358 -81.958 1.00 55.22 304 PRO A O 1
ATOM 2498 N N . PRO A 1 305 ? 4.395 3.512 -81.376 1.00 50.22 305 PRO A N 1
ATOM 2499 C CA . PRO A 1 305 ? 5.427 2.729 -80.639 1.00 50.22 305 PRO A CA 1
ATOM 2500 C C . PRO A 1 305 ? 6.918 3.156 -80.733 1.00 50.22 305 PRO A C 1
ATOM 2502 O O . PRO A 1 305 ? 7.344 3.768 -81.703 1.00 50.22 305 PRO A O 1
ATOM 2505 N N . LEU A 1 306 ? 7.738 2.686 -79.772 1.00 33.56 306 LEU A N 1
ATOM 2506 C CA . LEU A 1 306 ? 8.968 1.884 -79.987 1.00 33.56 306 LEU A CA 1
ATOM 2507 C C . LEU A 1 306 ? 9.511 1.346 -78.633 1.00 33.56 306 LEU A C 1
ATOM 2509 O O . LEU A 1 306 ? 9.484 2.028 -77.616 1.00 33.56 306 LEU A O 1
ATOM 2513 N N . HIS A 1 307 ? 9.920 0.073 -78.629 1.00 39.84 307 HIS A N 1
ATOM 2514 C CA . HIS A 1 307 ? 10.205 -0.823 -77.488 1.00 39.84 307 HIS A CA 1
ATOM 2515 C C . HIS A 1 307 ? 11.546 -0.546 -76.766 1.00 39.84 307 HIS A C 1
ATOM 2517 O O . HIS A 1 307 ? 12.558 -0.389 -77.446 1.00 39.84 307 HIS A O 1
ATOM 2523 N N . PRO A 1 308 ? 11.598 -0.682 -75.420 1.00 40.59 308 PRO A N 1
ATOM 2524 C CA . PRO A 1 308 ? 12.627 -1.523 -74.790 1.00 40.59 308 PRO A CA 1
ATOM 2525 C C . PRO A 1 308 ? 12.065 -2.331 -73.597 1.00 40.59 308 PRO A C 1
ATOM 2527 O O . PRO A 1 308 ? 12.506 -2.197 -72.462 1.00 40.59 308 PRO A O 1
ATOM 2530 N N . ALA A 1 309 ? 11.063 -3.188 -73.823 1.00 42.22 309 ALA A N 1
ATOM 2531 C CA . ALA A 1 309 ? 10.517 -4.068 -72.772 1.00 42.22 309 ALA A CA 1
ATOM 2532 C C . ALA A 1 309 ? 11.147 -5.480 -72.736 1.00 42.22 309 ALA A C 1
ATOM 2534 O O . ALA A 1 309 ? 10.781 -6.312 -71.908 1.00 42.22 309 ALA A O 1
ATOM 2535 N N . THR A 1 310 ? 12.105 -5.777 -73.617 1.00 44.78 310 THR A N 1
ATOM 2536 C CA . THR A 1 310 ? 12.642 -7.140 -73.798 1.00 44.78 310 THR A CA 1
ATOM 2537 C C . THR A 1 310 ? 13.948 -7.409 -73.034 1.00 44.78 310 THR A C 1
ATOM 2539 O O . THR A 1 310 ? 14.411 -8.551 -72.996 1.00 44.78 310 THR A O 1
ATOM 2542 N N . GLU A 1 311 ? 14.527 -6.390 -72.393 1.00 45.31 311 GLU A N 1
ATOM 2543 C CA . GLU A 1 311 ? 15.782 -6.498 -71.627 1.00 45.31 311 GLU A CA 1
ATOM 2544 C C . GLU A 1 311 ? 15.546 -6.568 -70.107 1.00 45.31 311 GLU A C 1
ATOM 2546 O O . GLU A 1 311 ? 16.232 -7.318 -69.410 1.00 45.31 311 GLU A O 1
ATOM 2551 N N . ALA A 1 312 ? 14.490 -5.925 -69.596 1.00 47.75 312 ALA A N 1
ATOM 2552 C CA . ALA A 1 312 ? 14.153 -5.921 -68.167 1.00 47.75 312 ALA A CA 1
ATOM 2553 C C . ALA A 1 312 ? 13.727 -7.305 -67.626 1.00 47.75 312 ALA A C 1
ATOM 2555 O O . ALA A 1 312 ? 14.061 -7.668 -66.499 1.00 47.75 312 ALA A O 1
ATOM 2556 N N . TRP A 1 313 ? 13.064 -8.132 -68.444 1.00 47.69 313 TRP A N 1
ATOM 2557 C CA . TRP A 1 313 ? 12.641 -9.481 -68.037 1.00 47.69 313 TRP A CA 1
ATOM 2558 C C . TRP A 1 313 ? 13.797 -10.494 -67.956 1.00 47.69 313 TRP A C 1
ATOM 2560 O O . TRP A 1 313 ? 13.717 -11.465 -67.203 1.00 47.69 313 TRP A O 1
ATOM 2570 N N . ARG A 1 314 ? 14.892 -10.278 -68.703 1.00 44.47 314 ARG A N 1
ATOM 2571 C CA . ARG A 1 314 ? 16.079 -11.152 -68.656 1.00 44.47 314 ARG A CA 1
ATOM 2572 C C . ARG A 1 314 ? 16.969 -10.853 -67.448 1.00 44.47 314 ARG A C 1
ATOM 2574 O O . ARG A 1 314 ? 17.459 -11.794 -66.829 1.00 44.47 314 ARG A O 1
ATOM 2581 N N . ALA A 1 315 ? 17.093 -9.583 -67.061 1.00 50.72 315 ALA A N 1
ATOM 2582 C CA . ALA A 1 315 ? 17.860 -9.170 -65.883 1.00 50.72 315 ALA A CA 1
ATOM 2583 C C . ALA A 1 315 ? 17.226 -9.654 -64.562 1.00 50.72 315 ALA A C 1
ATOM 2585 O O . ALA A 1 315 ? 17.929 -10.103 -63.659 1.00 50.72 315 ALA A O 1
ATOM 2586 N N . GLN A 1 316 ? 15.891 -9.664 -64.470 1.00 50.38 316 GLN A N 1
ATOM 2587 C CA . GLN A 1 316 ? 15.188 -10.105 -63.259 1.00 50.38 316 GLN A CA 1
ATOM 2588 C C . GLN A 1 316 ? 15.203 -11.633 -63.062 1.00 50.38 316 GLN A C 1
ATOM 2590 O O . GLN A 1 316 ? 15.085 -12.110 -61.932 1.00 50.38 316 GLN A O 1
ATOM 2595 N N . LYS A 1 317 ? 15.382 -12.415 -64.138 1.00 46.91 317 LYS A N 1
ATOM 2596 C CA . LYS A 1 317 ? 15.477 -13.881 -64.056 1.00 46.91 317 LYS A CA 1
ATOM 2597 C C . LYS A 1 317 ? 16.870 -14.352 -63.616 1.00 46.91 317 LYS A C 1
ATOM 2599 O O . LYS A 1 317 ? 16.954 -15.304 -62.852 1.00 46.91 317 LYS A O 1
ATOM 2604 N N . GLN A 1 318 ? 17.936 -13.645 -64.008 1.00 47.06 318 GLN A N 1
ATOM 2605 C CA . GLN A 1 318 ? 19.314 -13.976 -63.608 1.00 47.06 318 GLN A CA 1
ATOM 2606 C C . GLN A 1 318 ? 19.635 -13.585 -62.156 1.00 47.06 318 GLN A C 1
ATOM 2608 O O . GLN A 1 318 ? 20.387 -14.289 -61.490 1.00 47.06 318 GLN A O 1
ATOM 2613 N N . ALA A 1 319 ? 19.003 -12.535 -61.617 1.00 46.88 319 ALA A N 1
ATOM 2614 C CA . ALA A 1 319 ? 19.176 -12.140 -60.215 1.00 46.88 319 ALA A CA 1
ATOM 2615 C C . ALA A 1 319 ? 18.543 -13.124 -59.206 1.00 46.88 319 ALA A C 1
ATOM 2617 O O . ALA A 1 319 ? 18.922 -13.134 -58.041 1.00 46.88 319 ALA A O 1
ATOM 2618 N N . LYS A 1 320 ? 17.601 -13.974 -59.640 1.00 44.12 320 LYS A N 1
ATOM 2619 C CA . LYS A 1 320 ? 16.941 -14.985 -58.790 1.00 44.12 320 LYS A CA 1
ATOM 2620 C C . LYS A 1 320 ? 17.610 -16.366 -58.811 1.00 44.12 320 LYS A C 1
ATOM 2622 O O . LYS A 1 320 ? 17.218 -17.226 -58.028 1.00 44.12 320 LYS A O 1
ATOM 2627 N N . GLU A 1 321 ? 18.589 -16.580 -59.690 1.00 41.69 321 GLU A N 1
ATOM 2628 C CA . GLU A 1 321 ? 19.305 -17.857 -59.847 1.00 41.69 321 GLU A CA 1
ATOM 2629 C C . GLU A 1 321 ? 20.692 -17.859 -59.176 1.00 41.69 321 GLU A C 1
ATOM 2631 O O . GLU A 1 321 ? 21.270 -18.926 -59.009 1.00 41.69 321 GLU A O 1
ATOM 2636 N N . LEU A 1 322 ? 21.199 -16.701 -58.726 1.00 39.62 322 LEU A N 1
ATOM 2637 C CA . LEU A 1 322 ? 22.531 -16.570 -58.110 1.00 39.62 322 LEU A CA 1
ATOM 2638 C C . LEU A 1 322 ? 22.532 -16.559 -56.564 1.00 39.62 322 LEU A C 1
ATOM 2640 O O . LEU A 1 322 ? 23.597 -16.516 -55.963 1.00 39.62 322 LEU A O 1
ATOM 2644 N N . GLU A 1 323 ? 21.366 -16.624 -55.910 1.00 42.12 323 GLU A N 1
ATOM 2645 C CA . GLU A 1 323 ? 21.244 -16.716 -54.436 1.00 42.12 323 GLU A CA 1
ATOM 2646 C C . GLU A 1 323 ? 20.929 -18.136 -53.928 1.00 42.12 323 GLU A C 1
ATOM 2648 O O . GLU A 1 323 ? 20.526 -18.330 -52.781 1.00 42.12 323 GLU A O 1
ATOM 2653 N N . ARG A 1 324 ? 21.087 -19.164 -54.769 1.00 45.53 324 ARG A N 1
ATOM 2654 C CA . ARG A 1 324 ? 20.830 -20.554 -54.378 1.00 45.53 324 ARG A CA 1
ATOM 2655 C C . ARG A 1 324 ? 21.965 -21.484 -54.804 1.00 45.53 324 ARG A C 1
ATOM 2657 O O . ARG A 1 324 ? 21.745 -22.340 -55.646 1.00 45.53 324 ARG A O 1
ATOM 2664 N N . ASP A 1 325 ? 23.146 -21.316 -54.216 1.00 34.00 325 ASP A N 1
ATOM 2665 C CA . ASP A 1 325 ? 24.037 -22.431 -53.858 1.00 34.00 325 ASP A CA 1
ATOM 2666 C C . ASP A 1 325 ? 25.225 -21.937 -53.009 1.00 34.00 325 ASP A C 1
ATOM 2668 O O . ASP A 1 325 ? 25.704 -20.828 -53.210 1.00 34.00 325 ASP A O 1
ATOM 2672 N N . GLU A 1 326 ? 25.678 -22.794 -52.083 1.00 38.69 326 GLU A N 1
ATOM 2673 C CA . GLU A 1 326 ? 26.664 -22.590 -50.993 1.00 38.69 326 GLU A CA 1
ATOM 2674 C C . GLU A 1 326 ? 26.096 -21.894 -49.724 1.00 38.69 326 GLU A C 1
ATOM 2676 O O . GLU A 1 326 ? 25.833 -20.702 -49.709 1.00 38.69 326 GLU A O 1
ATOM 2681 N N . THR A 1 327 ? 25.854 -22.547 -48.577 1.00 33.12 327 THR A N 1
ATOM 2682 C CA . THR A 1 327 ? 26.246 -23.889 -48.120 1.00 33.12 327 THR A CA 1
ATOM 2683 C C . THR A 1 327 ? 25.345 -24.329 -46.957 1.00 33.12 327 THR A C 1
ATOM 2685 O O . THR A 1 327 ? 25.123 -23.596 -45.995 1.00 33.12 327 THR A O 1
ATOM 2688 N N . SER A 1 328 ? 24.860 -25.570 -47.027 1.00 35.44 328 SER A N 1
ATOM 2689 C CA . SER A 1 328 ? 24.251 -26.297 -45.910 1.00 35.44 328 SER A CA 1
ATOM 2690 C C . SER A 1 328 ? 25.249 -26.529 -44.771 1.00 35.44 328 SER A C 1
ATOM 2692 O O . SER A 1 328 ? 26.334 -27.057 -44.996 1.00 35.44 328 SER A O 1
ATOM 2694 N N . GLY A 1 329 ? 24.818 -26.257 -43.539 1.00 27.83 329 GLY A N 1
ATOM 2695 C CA . GLY A 1 329 ? 25.416 -26.750 -42.299 1.00 27.83 329 GLY A CA 1
ATOM 2696 C C . GLY A 1 329 ? 24.302 -27.173 -41.343 1.00 27.83 329 GLY A C 1
ATOM 2697 O O . GLY A 1 329 ? 23.701 -26.349 -40.666 1.00 27.83 329 GLY A O 1
ATOM 2698 N N . ARG A 1 330 ? 23.974 -28.464 -41.354 1.00 36.94 330 ARG A N 1
ATOM 2699 C CA . ARG A 1 330 ? 22.892 -29.094 -40.589 1.00 36.94 330 ARG A CA 1
ATOM 2700 C C . ARG A 1 330 ? 23.408 -29.499 -39.204 1.00 36.94 330 ARG A C 1
ATOM 2702 O O . ARG A 1 330 ? 24.334 -30.297 -39.147 1.00 36.94 330 ARG A O 1
ATOM 2709 N N . CYS A 1 331 ? 22.747 -29.070 -38.127 1.00 28.27 331 CYS A N 1
ATOM 2710 C CA . CYS A 1 331 ? 22.748 -29.778 -36.839 1.00 28.27 331 CYS A CA 1
ATOM 2711 C C . CYS A 1 331 ? 21.362 -29.699 -36.175 1.00 28.27 331 CYS A C 1
ATOM 2713 O O . CYS A 1 331 ? 21.001 -28.714 -35.549 1.00 28.27 331 CYS A O 1
ATOM 2715 N N . SER A 1 332 ? 20.600 -30.771 -36.407 1.00 32.28 332 SER A N 1
ATOM 2716 C CA . SER A 1 332 ? 19.555 -31.395 -35.582 1.00 32.28 332 SER A CA 1
ATOM 2717 C C . SER A 1 332 ? 19.160 -30.715 -34.258 1.00 32.28 332 SER A C 1
ATOM 2719 O O . SER A 1 332 ? 19.830 -30.898 -33.243 1.00 32.28 332 SER A O 1
ATOM 2721 N N . GLU A 1 333 ? 17.967 -30.119 -34.235 1.00 30.89 333 GLU A N 1
ATOM 2722 C CA . GLU A 1 333 ? 17.173 -29.911 -33.022 1.00 30.89 333 GLU A CA 1
ATOM 2723 C C . GLU A 1 333 ? 16.191 -31.084 -32.881 1.00 30.89 333 GLU A C 1
ATOM 2725 O O . GLU A 1 333 ? 15.340 -31.321 -33.744 1.00 30.89 333 GLU A O 1
ATOM 2730 N N . ALA A 1 334 ? 16.384 -31.896 -31.841 1.00 29.89 334 ALA A N 1
ATOM 2731 C CA . ALA A 1 334 ? 15.552 -33.059 -31.573 1.00 29.89 334 ALA A CA 1
ATOM 2732 C C . ALA A 1 334 ? 14.265 -32.624 -30.866 1.00 29.89 334 ALA A C 1
ATOM 2734 O O . ALA A 1 334 ? 14.282 -32.072 -29.768 1.00 29.89 334 ALA A O 1
ATOM 2735 N N . ALA A 1 335 ? 13.153 -32.913 -31.530 1.00 32.94 335 ALA A N 1
ATOM 2736 C CA . ALA A 1 335 ? 11.800 -32.706 -31.063 1.00 32.94 335 ALA A CA 1
ATOM 2737 C C . ALA A 1 335 ? 11.480 -33.507 -29.791 1.00 32.94 335 ALA A C 1
ATOM 2739 O O . ALA A 1 335 ? 11.681 -34.718 -29.744 1.00 32.94 335 ALA A O 1
ATOM 2740 N N . TYR A 1 336 ? 10.826 -32.843 -28.842 1.00 29.70 336 TYR A N 1
ATOM 2741 C CA . TYR A 1 336 ? 9.743 -33.433 -28.063 1.00 29.70 336 TYR A CA 1
ATOM 2742 C C . TYR A 1 336 ? 8.568 -32.450 -28.073 1.00 29.70 336 TYR A C 1
ATOM 2744 O O . TYR A 1 336 ? 8.612 -31.397 -27.447 1.00 29.70 336 TYR A O 1
ATOM 2752 N N . ARG A 1 337 ? 7.509 -32.799 -28.810 1.00 38.88 337 ARG A N 1
ATOM 2753 C CA . ARG A 1 337 ? 6.139 -32.358 -28.506 1.00 38.88 337 ARG A CA 1
ATOM 2754 C C . ARG A 1 337 ? 5.539 -33.438 -27.606 1.00 38.88 337 ARG A C 1
ATOM 2756 O O . ARG A 1 337 ? 5.788 -34.617 -27.870 1.00 38.88 337 ARG A O 1
ATOM 2763 N N . PRO A 1 338 ? 4.721 -33.075 -26.609 1.00 36.56 338 PRO A N 1
ATOM 2764 C CA . PRO A 1 338 ? 3.299 -33.297 -26.857 1.00 36.56 338 PRO A CA 1
ATOM 2765 C C . PRO A 1 338 ? 2.335 -32.285 -26.200 1.00 36.56 338 PRO A C 1
ATOM 2767 O O . PRO A 1 338 ? 2.468 -31.924 -25.039 1.00 36.56 338 PRO A O 1
ATOM 2770 N N . THR A 1 339 ? 1.303 -31.982 -26.993 1.00 32.06 339 THR A N 1
ATOM 2771 C CA . THR A 1 339 ? -0.107 -31.771 -26.616 1.00 32.06 339 THR A CA 1
ATOM 2772 C C . THR A 1 339 ? -0.555 -30.408 -26.089 1.00 32.06 339 THR A C 1
ATOM 2774 O O . THR A 1 339 ? -0.037 -29.852 -25.130 1.00 32.06 339 THR A O 1
ATOM 2777 N N . GLU A 1 340 ? -1.579 -29.906 -26.777 1.00 44.59 340 GLU A N 1
ATOM 2778 C CA . GLU A 1 340 ? -2.385 -28.743 -26.443 1.00 44.59 340 GLU A CA 1
ATOM 2779 C C . GLU A 1 340 ? -3.344 -29.065 -25.294 1.00 44.59 340 GLU A C 1
ATOM 2781 O O . GLU A 1 340 ? -4.065 -30.056 -25.366 1.00 44.59 340 GLU A O 1
ATOM 2786 N N . ASP A 1 341 ? -3.349 -28.215 -24.267 1.00 34.03 341 ASP A N 1
ATOM 2787 C CA . ASP A 1 341 ? -4.501 -27.919 -23.409 1.00 34.03 341 ASP A CA 1
ATOM 2788 C C . ASP A 1 341 ? -4.246 -26.578 -22.675 1.00 34.03 341 ASP A C 1
ATOM 2790 O O . ASP A 1 341 ? -3.109 -26.092 -22.665 1.00 34.03 341 ASP A O 1
ATOM 2794 N N . PRO A 1 342 ? -5.291 -25.890 -22.179 1.00 42.28 342 PRO A N 1
ATOM 2795 C CA . PRO A 1 342 ? -5.366 -24.434 -22.203 1.00 42.28 342 PRO A CA 1
ATOM 2796 C C . PRO A 1 342 ? -4.487 -23.767 -21.146 1.00 42.28 342 PRO A C 1
ATOM 2798 O O . PRO A 1 342 ? -4.383 -24.239 -20.016 1.00 42.28 342 PRO A O 1
ATOM 2801 N N . LEU A 1 343 ? -3.922 -22.618 -21.534 1.00 41.25 343 LEU A N 1
ATOM 2802 C CA . LEU A 1 343 ? -3.222 -21.639 -20.697 1.00 41.25 343 LEU A CA 1
ATOM 2803 C C . LEU A 1 343 ? -3.918 -21.456 -19.339 1.00 41.25 343 LEU A C 1
ATOM 2805 O O . LEU A 1 343 ? -4.853 -20.668 -19.202 1.00 41.25 343 LEU A O 1
ATOM 2809 N N . GLN A 1 344 ? -3.443 -22.183 -18.332 1.00 44.38 344 GLN A N 1
ATOM 2810 C CA . GLN A 1 344 ? -3.738 -21.893 -16.939 1.00 44.38 344 GLN A CA 1
ATOM 2811 C C . GLN A 1 344 ? -2.793 -20.783 -16.508 1.00 44.38 344 GLN A C 1
ATOM 2813 O O . GLN A 1 344 ? -1.575 -20.939 -16.447 1.00 44.38 344 GLN A O 1
ATOM 2818 N N . ASP A 1 345 ? -3.419 -19.632 -16.318 1.00 45.91 345 ASP A N 1
ATOM 2819 C CA . ASP A 1 345 ? -2.849 -18.374 -15.894 1.00 45.91 345 ASP A CA 1
ATOM 2820 C C . ASP A 1 345 ? -1.941 -18.561 -14.663 1.00 45.91 345 ASP A C 1
ATOM 2822 O O . ASP A 1 345 ? -2.393 -18.841 -13.550 1.00 45.91 345 ASP A O 1
ATOM 2826 N N . LEU A 1 346 ? -0.630 -18.420 -14.888 1.00 50.03 346 LEU A N 1
ATOM 2827 C CA . LEU A 1 346 ? 0.433 -18.511 -13.880 1.00 50.03 346 LEU A CA 1
ATOM 2828 C C . LEU A 1 346 ? 0.303 -17.443 -12.778 1.00 50.03 346 LEU A C 1
ATOM 2830 O O . LEU A 1 346 ? 1.006 -17.518 -11.768 1.00 50.03 346 LEU A O 1
ATOM 2834 N N . SER A 1 347 ? -0.609 -16.479 -12.939 1.00 54.41 347 SER A N 1
ATOM 2835 C CA . SER A 1 347 ? -0.946 -15.485 -11.921 1.00 54.41 347 SER A CA 1
ATOM 2836 C C . SER A 1 347 ? -1.490 -16.121 -10.632 1.00 54.41 347 SER A C 1
ATOM 2838 O O . SER A 1 347 ? -1.156 -15.656 -9.545 1.00 54.41 347 SER A O 1
ATOM 2840 N N . VAL A 1 348 ? -2.225 -17.238 -10.724 1.00 52.06 348 VAL A N 1
ATOM 2841 C CA . VAL A 1 348 ? -2.899 -17.890 -9.580 1.00 52.06 348 VAL A CA 1
ATOM 2842 C C . VAL A 1 348 ? -1.922 -18.647 -8.666 1.00 52.06 348 VAL A C 1
ATOM 2844 O O . VAL A 1 348 ? -2.171 -18.791 -7.471 1.00 52.06 348 VAL A O 1
ATOM 2847 N N . LEU A 1 349 ? -0.794 -19.114 -9.213 1.00 49.91 349 LEU A N 1
ATOM 2848 C CA . LEU A 1 349 ? 0.253 -19.830 -8.468 1.00 49.91 349 LEU A CA 1
ATOM 2849 C C . LEU A 1 349 ? 1.245 -18.885 -7.776 1.00 49.91 349 LEU A C 1
ATOM 2851 O O . LEU A 1 349 ? 1.809 -19.243 -6.745 1.00 49.91 349 LEU A O 1
ATOM 2855 N N . LEU A 1 350 ? 1.462 -17.692 -8.341 1.00 49.66 350 LEU A N 1
ATOM 2856 C CA . LEU A 1 350 ? 2.411 -16.700 -7.821 1.00 49.66 350 LEU A CA 1
ATOM 2857 C C . LEU A 1 350 ? 1.745 -15.661 -6.910 1.00 49.66 350 LEU A C 1
ATOM 2859 O O . LEU A 1 350 ? 2.385 -15.154 -5.993 1.00 49.66 350 LEU A O 1
ATOM 2863 N N . TYR A 1 351 ? 0.463 -15.375 -7.129 1.00 52.69 351 TYR A N 1
ATOM 2864 C CA . TYR A 1 351 ? -0.362 -14.509 -6.297 1.00 52.69 351 TYR A CA 1
ATOM 2865 C C . TYR A 1 351 ? -1.618 -15.291 -5.915 1.00 52.69 351 TYR A C 1
ATOM 2867 O O . TYR A 1 351 ? -2.586 -15.350 -6.671 1.00 52.69 351 TYR A O 1
ATOM 2875 N N . GLY A 1 352 ? -1.599 -15.924 -4.740 1.00 39.62 352 GLY A N 1
ATOM 2876 C CA . GLY A 1 352 ? -2.777 -16.604 -4.205 1.00 39.62 352 GLY A CA 1
ATOM 2877 C C . GLY A 1 352 ? -4.015 -15.705 -4.296 1.00 39.62 352 GLY A C 1
ATOM 2878 O O . GLY A 1 352 ? -3.960 -14.511 -3.991 1.00 39.62 352 GLY A O 1
ATOM 2879 N N . SER A 1 353 ? -5.128 -16.271 -4.761 1.00 41.84 353 SER A N 1
ATOM 2880 C CA . SER A 1 353 ? -6.396 -15.564 -4.942 1.00 41.84 353 SER A CA 1
ATOM 2881 C C . SER A 1 353 ? -6.791 -14.794 -3.674 1.00 41.84 353 SER A C 1
ATOM 2883 O O . SER A 1 353 ? -6.955 -15.395 -2.610 1.00 41.84 353 SER A O 1
ATOM 2885 N N . GLN A 1 354 ? -7.003 -13.478 -3.796 1.00 46.72 354 GLN A N 1
ATOM 2886 C CA . GLN A 1 354 ? -7.384 -12.548 -2.712 1.00 46.72 354 GLN A CA 1
ATOM 2887 C C . GLN A 1 354 ? -8.744 -12.843 -2.043 1.00 46.72 354 GLN A C 1
ATOM 2889 O O . GLN A 1 354 ? -9.220 -12.067 -1.220 1.00 46.72 354 GLN A O 1
ATOM 2894 N N . THR A 1 355 ? -9.393 -13.958 -2.359 1.00 45.38 355 THR A N 1
ATOM 2895 C CA . THR A 1 355 ? -10.725 -14.303 -1.854 1.00 45.38 355 THR A CA 1
ATOM 2896 C C . THR A 1 355 ? -10.711 -15.041 -0.514 1.00 45.38 355 THR A C 1
ATOM 2898 O O . THR A 1 355 ? -11.775 -15.252 0.055 1.00 45.38 355 THR A O 1
ATOM 2901 N N . TYR A 1 356 ? -9.543 -15.410 0.027 1.00 43.06 356 TYR A N 1
ATOM 2902 C CA . TYR A 1 356 ? -9.462 -16.224 1.252 1.00 43.06 356 TYR A CA 1
ATOM 2903 C C . TYR A 1 356 ? -9.351 -15.433 2.567 1.00 43.06 356 TYR A C 1
ATOM 2905 O O . TYR A 1 356 ? -9.361 -16.025 3.640 1.00 43.06 356 TYR A O 1
ATOM 2913 N N . LEU A 1 357 ? -9.262 -14.099 2.522 1.00 42.75 357 LEU A N 1
ATOM 2914 C CA . LEU A 1 357 ? -9.045 -13.280 3.727 1.00 42.75 357 LEU A CA 1
ATOM 2915 C C . LEU A 1 357 ? -10.329 -12.757 4.387 1.00 42.75 357 LEU A C 1
ATOM 2917 O O . LEU A 1 357 ? -10.249 -12.029 5.374 1.00 42.75 357 LEU A O 1
ATOM 2921 N N . GLN A 1 358 ? -11.511 -13.107 3.871 1.00 45.16 358 GLN A N 1
ATOM 2922 C CA . GLN A 1 358 ? -12.775 -12.541 4.355 1.00 45.16 358 GLN A CA 1
ATOM 2923 C C . GLN A 1 358 ? -13.629 -13.494 5.201 1.00 45.16 358 GLN A C 1
ATOM 2925 O O . GLN A 1 358 ? -14.735 -13.127 5.595 1.00 45.16 358 GLN A O 1
ATOM 2930 N N . GLN A 1 359 ? -13.128 -14.684 5.538 1.00 40.59 359 GLN A N 1
ATOM 2931 C CA . GLN A 1 359 ? -13.852 -15.608 6.405 1.00 40.59 359 GLN A CA 1
ATOM 2932 C C . GLN A 1 359 ? -12.937 -16.119 7.516 1.00 40.59 359 GLN A C 1
ATOM 2934 O O . GLN A 1 359 ? -11.906 -16.734 7.264 1.00 40.59 359 GLN A O 1
ATOM 2939 N N . GLY A 1 360 ? -13.306 -15.747 8.743 1.00 45.97 360 GLY A N 1
ATOM 2940 C CA . GLY A 1 360 ? -12.595 -16.067 9.970 1.00 45.97 360 GLY A CA 1
ATOM 2941 C C . GLY A 1 360 ? -12.463 -17.566 10.223 1.00 45.97 360 GLY A C 1
ATOM 2942 O O . GLY A 1 360 ? -13.189 -18.377 9.654 1.00 45.97 360 GLY A O 1
ATOM 2943 N N . ASP A 1 361 ? -11.533 -17.859 11.128 1.00 46.22 361 ASP A N 1
ATOM 2944 C CA . ASP A 1 361 ? -11.121 -19.166 11.647 1.00 46.22 361 ASP A CA 1
ATOM 2945 C C . ASP A 1 361 ? -10.043 -19.888 10.820 1.00 46.22 361 ASP A C 1
ATOM 2947 O O . ASP A 1 361 ? -10.247 -20.929 10.197 1.00 46.22 361 ASP A O 1
ATOM 2951 N N . MET A 1 362 ? -8.816 -19.353 10.898 1.00 45.66 362 MET A N 1
ATOM 2952 C CA . MET A 1 362 ? -7.591 -20.091 10.570 1.00 45.66 362 MET A CA 1
ATOM 2953 C C . MET A 1 362 ? -7.353 -21.207 11.601 1.00 45.66 362 MET A C 1
ATOM 2955 O O . MET A 1 362 ? -6.598 -21.047 12.561 1.00 45.66 362 MET A O 1
ATOM 2959 N N . HIS A 1 363 ? -7.967 -22.369 11.397 1.00 51.34 363 HIS A N 1
ATOM 2960 C CA . HIS A 1 363 ? -7.531 -23.605 12.044 1.00 51.34 363 HIS A CA 1
ATOM 2961 C C . HIS A 1 363 ? -6.299 -24.156 11.312 1.00 51.34 363 HIS A C 1
ATOM 2963 O O . HIS A 1 363 ? -6.412 -24.976 10.404 1.00 51.34 363 HIS A O 1
ATOM 2969 N N . LEU A 1 364 ? -5.114 -23.678 11.697 1.00 58.12 364 LEU A N 1
ATOM 2970 C CA . LEU A 1 364 ? -3.835 -24.173 11.180 1.00 58.12 364 LEU A CA 1
ATOM 2971 C C . LEU A 1 364 ? -3.536 -25.574 11.737 1.00 58.12 364 LEU A C 1
ATOM 2973 O O . LEU A 1 364 ? -3.683 -25.833 12.934 1.00 58.12 364 LEU A O 1
ATOM 2977 N N . GLY A 1 365 ? -3.111 -26.488 10.864 1.00 55.31 365 GLY A N 1
ATOM 2978 C CA . GLY A 1 365 ? -2.792 -27.869 11.228 1.00 55.31 365 GLY A CA 1
ATOM 2979 C C . GLY A 1 365 ? -1.400 -28.027 11.870 1.00 55.31 365 GLY A C 1
ATOM 2980 O O . GLY A 1 365 ? -0.524 -27.178 11.684 1.00 55.31 365 GLY A O 1
ATOM 2981 N N . PRO A 1 366 ? -1.118 -29.156 12.559 1.00 60.47 366 PRO A N 1
ATOM 2982 C CA . PRO A 1 366 ? 0.163 -29.403 13.243 1.00 60.47 366 PRO A CA 1
ATOM 2983 C C . PRO A 1 366 ? 1.415 -29.327 12.348 1.00 60.47 366 PRO A C 1
ATOM 2985 O O . PRO A 1 366 ? 2.532 -29.196 12.850 1.00 60.47 366 PRO A O 1
ATOM 2988 N N . LEU A 1 367 ? 1.248 -29.442 11.027 1.00 49.94 367 LEU A N 1
ATOM 2989 C CA . LEU A 1 367 ? 2.333 -29.417 10.047 1.00 49.94 367 LEU A CA 1
ATOM 2990 C C . LEU A 1 367 ? 2.812 -27.989 9.734 1.00 49.94 367 LEU A C 1
ATOM 2992 O O . LEU A 1 367 ? 4.011 -27.778 9.566 1.00 49.94 367 LEU A O 1
ATOM 2996 N N . GLU A 1 368 ? 1.912 -27.003 9.739 1.00 56.22 368 GLU A N 1
ATOM 2997 C CA . GLU A 1 368 ? 2.252 -25.593 9.488 1.00 56.22 368 GLU A CA 1
ATOM 2998 C C . GLU A 1 368 ? 2.903 -24.937 10.712 1.00 56.22 368 GLU A C 1
ATOM 3000 O O . GLU A 1 368 ? 3.839 -24.152 10.569 1.00 56.22 368 GLU A O 1
ATOM 3005 N N . MET A 1 369 ? 2.536 -25.357 11.931 1.00 56.50 369 MET A N 1
ATOM 3006 C CA . MET A 1 369 ? 3.231 -24.930 13.157 1.00 56.50 369 MET A CA 1
ATOM 3007 C C . MET A 1 369 ? 4.710 -25.360 13.189 1.00 56.50 369 MET A C 1
ATOM 3009 O O . MET A 1 369 ? 5.542 -24.672 13.781 1.00 56.50 369 MET A O 1
ATOM 3013 N N . LYS A 1 370 ? 5.067 -26.470 12.524 1.00 54.28 370 LYS A N 1
ATOM 3014 C CA . LYS A 1 370 ? 6.463 -26.928 12.401 1.00 54.28 370 LYS A CA 1
ATOM 3015 C C . LYS A 1 370 ? 7.286 -26.108 11.407 1.00 54.28 370 LYS A C 1
ATOM 3017 O O . LYS A 1 370 ? 8.500 -26.050 11.560 1.00 54.28 370 LYS A O 1
ATOM 3022 N N . LEU A 1 371 ? 6.651 -25.459 10.431 1.00 55.78 371 LEU A N 1
ATOM 3023 C CA . LEU A 1 371 ? 7.331 -24.591 9.462 1.00 55.78 371 LEU A CA 1
ATOM 3024 C C . LEU A 1 371 ? 7.644 -23.199 10.036 1.00 55.78 371 LEU A C 1
ATOM 3026 O O . LEU A 1 371 ? 8.516 -22.510 9.518 1.00 55.78 371 LEU A O 1
ATOM 3030 N N . LEU A 1 372 ? 6.990 -22.813 11.138 1.00 50.59 372 LEU A N 1
ATOM 3031 C CA . LEU A 1 372 ? 7.232 -21.549 11.845 1.00 50.59 372 LEU A CA 1
ATOM 3032 C C . LEU A 1 372 ? 8.368 -21.623 12.880 1.00 50.59 372 LEU A C 1
ATOM 3034 O O . LEU A 1 372 ? 8.763 -20.593 13.419 1.00 50.59 372 LEU A O 1
ATOM 3038 N N . THR A 1 373 ? 8.924 -22.811 13.150 1.00 48.81 373 THR A N 1
ATOM 3039 C CA . THR A 1 373 ? 10.074 -22.967 14.057 1.00 48.81 373 THR A CA 1
ATOM 3040 C C . THR A 1 373 ? 11.278 -23.523 13.306 1.00 48.81 373 THR A C 1
ATOM 3042 O O . THR A 1 373 ? 11.512 -24.729 13.276 1.00 48.81 373 THR A O 1
ATOM 3045 N N . VAL A 1 374 ? 12.075 -22.641 12.705 1.00 50.50 374 VAL A N 1
ATOM 3046 C CA . VAL A 1 374 ? 13.387 -23.011 12.160 1.00 50.50 374 VAL A CA 1
ATOM 3047 C C . VAL A 1 374 ? 14.442 -22.755 13.234 1.00 50.50 374 VAL A C 1
ATOM 3049 O O . VAL A 1 374 ? 14.807 -21.613 13.501 1.00 50.50 374 VAL A O 1
ATOM 3052 N N . VAL A 1 375 ? 14.946 -23.820 13.860 1.00 54.28 375 VAL A N 1
ATOM 3053 C CA . VAL A 1 375 ? 16.154 -23.750 14.696 1.00 54.28 375 VAL A CA 1
ATOM 3054 C C . VAL A 1 375 ? 17.354 -24.034 13.797 1.00 54.28 375 VAL A C 1
ATOM 3056 O O . VAL A 1 375 ? 17.588 -25.174 13.400 1.00 54.28 375 VAL A O 1
ATOM 3059 N N . GLY A 1 376 ? 18.097 -22.988 13.436 1.00 49.22 376 GLY A N 1
ATOM 3060 C CA . GLY A 1 376 ? 19.330 -23.116 12.663 1.00 49.22 376 GLY A CA 1
ATOM 3061 C C . GLY A 1 376 ? 20.480 -23.620 13.534 1.00 49.22 376 GLY A C 1
ATOM 3062 O O . GLY A 1 376 ? 20.798 -23.017 14.556 1.00 49.22 376 GLY A O 1
ATOM 3063 N N . GLN A 1 377 ? 21.130 -24.707 13.120 1.00 54.81 377 GLN A N 1
ATOM 3064 C CA . GLN A 1 377 ? 22.387 -25.170 13.704 1.00 54.81 377 GLN A CA 1
ATOM 3065 C C . GLN A 1 377 ? 23.535 -24.747 12.779 1.00 54.81 377 GLN A C 1
ATOM 3067 O O . GLN A 1 377 ? 23.564 -25.124 11.609 1.00 54.81 377 GLN A O 1
ATOM 3072 N N . ALA A 1 378 ? 24.460 -23.925 13.280 1.00 58.59 378 ALA A N 1
ATOM 3073 C CA . ALA A 1 378 ? 25.589 -23.441 12.491 1.00 58.59 378 ALA A CA 1
ATOM 3074 C C . ALA A 1 378 ? 26.607 -24.568 12.257 1.00 58.59 378 ALA A C 1
ATOM 3076 O O . ALA A 1 378 ? 27.168 -25.113 13.210 1.00 58.59 378 ALA A O 1
ATOM 3077 N N . LEU A 1 379 ? 26.851 -24.896 10.987 1.00 54.62 379 LEU A N 1
ATOM 3078 C CA . LEU A 1 379 ? 27.843 -25.880 10.563 1.00 54.62 379 LEU A CA 1
ATOM 3079 C C . LEU A 1 379 ? 29.050 -25.145 9.948 1.00 54.62 379 LEU A C 1
ATOM 3081 O O . LEU A 1 379 ? 28.870 -24.414 8.972 1.00 54.62 379 LEU A O 1
ATOM 3085 N N . PRO A 1 380 ? 30.274 -25.287 10.487 1.00 60.91 380 PRO A N 1
ATOM 3086 C CA . PRO A 1 380 ? 31.451 -24.671 9.888 1.00 60.91 380 PRO A CA 1
ATOM 3087 C C . PRO A 1 380 ? 31.793 -25.356 8.557 1.00 60.91 380 PRO A C 1
ATOM 3089 O O . PRO A 1 380 ? 31.958 -26.571 8.495 1.00 60.91 380 PRO A O 1
ATOM 3092 N N . LEU A 1 381 ? 31.923 -24.560 7.491 1.00 54.75 381 LEU A N 1
ATOM 3093 C CA . LEU A 1 381 ? 32.195 -25.026 6.122 1.00 54.75 381 LEU A CA 1
ATOM 3094 C C . LEU A 1 381 ? 33.631 -25.544 5.904 1.00 54.75 381 LEU A C 1
ATOM 3096 O O . LEU A 1 381 ? 33.946 -26.025 4.820 1.00 54.75 381 LEU A O 1
ATOM 3100 N N . HIS A 1 382 ? 34.494 -25.487 6.922 1.00 46.34 382 HIS A N 1
ATOM 3101 C CA . HIS A 1 382 ? 35.856 -26.010 6.852 1.00 46.34 382 HIS A CA 1
ATOM 3102 C C . HIS A 1 382 ? 36.247 -26.745 8.141 1.00 46.34 382 HIS A C 1
ATOM 3104 O O . HIS A 1 382 ? 36.045 -26.198 9.231 1.00 46.34 382 HIS A O 1
ATOM 3110 N N . PRO A 1 383 ? 36.837 -27.955 8.053 1.00 53.34 383 PRO A N 1
ATOM 3111 C CA . PRO A 1 383 ? 37.494 -28.564 9.198 1.00 53.34 383 PRO A CA 1
ATOM 3112 C C . PRO A 1 383 ? 38.709 -27.717 9.595 1.00 53.34 383 PRO A C 1
ATOM 3114 O O . PRO A 1 383 ? 39.481 -27.270 8.745 1.00 53.34 383 PRO A O 1
ATOM 3117 N N . VAL A 1 384 ? 38.857 -27.485 10.899 1.00 56.25 384 VAL A N 1
ATOM 3118 C CA . VAL A 1 384 ? 40.006 -26.790 11.493 1.00 56.25 384 VAL A CA 1
ATOM 3119 C C . VAL A 1 384 ? 41.292 -27.532 11.093 1.00 56.25 384 VAL A C 1
ATOM 3121 O O . VAL A 1 384 ? 41.359 -28.745 11.310 1.00 56.25 384 VAL A O 1
ATOM 3124 N N . PRO A 1 385 ? 42.309 -26.859 10.519 1.00 47.97 385 PRO A N 1
ATOM 3125 C CA . PRO A 1 385 ? 43.586 -27.498 10.236 1.00 47.97 385 PRO A CA 1
ATOM 3126 C C . PRO A 1 385 ? 44.232 -27.941 11.549 1.00 47.97 385 PRO A C 1
ATOM 3128 O O . PRO A 1 385 ? 44.374 -27.143 12.475 1.00 47.97 385 PRO A O 1
ATOM 3131 N N . SER A 1 386 ? 44.621 -29.211 11.632 1.00 41.09 386 SER A N 1
ATOM 3132 C CA . SER A 1 386 ? 45.447 -29.708 12.726 1.00 41.09 386 SER A CA 1
ATOM 3133 C C . SER A 1 386 ? 46.787 -28.975 12.712 1.00 41.09 386 SER A C 1
ATOM 3135 O O . SER A 1 386 ? 47.515 -29.037 11.720 1.00 41.09 386 SER A O 1
ATOM 3137 N N . GLU A 1 387 ? 47.123 -28.304 13.808 1.00 42.47 387 GLU A N 1
ATOM 3138 C CA . GLU A 1 387 ? 48.464 -27.779 14.021 1.00 42.47 387 GLU A CA 1
ATOM 3139 C C . GLU A 1 387 ? 49.464 -28.943 14.085 1.00 42.47 387 GLU A C 1
ATOM 3141 O O . GLU A 1 387 ? 49.428 -29.771 14.994 1.00 42.47 387 GLU A O 1
ATOM 3146 N N . THR A 1 388 ? 50.385 -28.989 13.124 1.00 38.41 388 THR A N 1
ATOM 3147 C CA . THR A 1 388 ? 51.678 -29.663 13.278 1.00 38.41 388 THR A CA 1
ATOM 3148 C C . THR A 1 388 ? 52.784 -28.656 12.972 1.00 38.41 388 THR A C 1
ATOM 3150 O O . THR A 1 388 ? 52.686 -27.953 11.964 1.00 38.41 388 THR A O 1
ATOM 3153 N N . PRO A 1 389 ? 53.824 -28.555 13.817 1.00 43.50 389 PRO A N 1
ATOM 3154 C CA . PRO A 1 389 ? 54.853 -27.537 13.689 1.00 43.50 389 PRO A CA 1
ATOM 3155 C C . PRO A 1 389 ? 55.906 -27.983 12.672 1.00 43.50 389 PRO A C 1
ATOM 3157 O O . PRO A 1 389 ? 56.403 -29.106 12.748 1.00 43.50 389 PRO A O 1
ATOM 3160 N N . GLY A 1 390 ? 56.296 -27.103 11.750 1.00 34.66 390 GLY A N 1
ATOM 3161 C CA . GLY A 1 390 ? 57.482 -27.367 10.942 1.00 34.66 390 GLY A CA 1
ATOM 3162 C C . GLY A 1 390 ? 57.649 -26.520 9.688 1.00 34.66 390 GLY A C 1
ATOM 3163 O O . GLY A 1 390 ? 56.889 -26.648 8.739 1.00 34.66 390 GLY A O 1
ATOM 3164 N N . SER A 1 391 ? 58.774 -25.807 9.681 1.00 35.50 391 SER A N 1
ATOM 3165 C CA . SER A 1 391 ? 59.549 -25.342 8.529 1.00 35.50 391 SER A CA 1
ATOM 3166 C C . SER A 1 391 ? 59.225 -23.967 7.947 1.00 35.50 391 SER A C 1
ATOM 3168 O O . SER A 1 391 ? 58.249 -23.741 7.240 1.00 35.50 391 SER A O 1
ATOM 3170 N N . GLU A 1 392 ? 60.173 -23.075 8.221 1.00 42.78 392 GLU A N 1
ATOM 3171 C CA . GLU A 1 392 ? 60.407 -21.781 7.600 1.00 42.78 392 GLU A CA 1
ATOM 3172 C C . GLU A 1 392 ? 60.537 -21.873 6.071 1.00 42.78 392 GLU A C 1
ATOM 3174 O O . GLU A 1 392 ? 61.071 -22.841 5.525 1.00 42.78 392 GLU A O 1
ATOM 3179 N N . GLY A 1 393 ? 60.105 -20.808 5.396 1.00 33.03 393 GLY A N 1
ATOM 3180 C CA . GLY A 1 393 ? 60.333 -20.569 3.975 1.00 33.03 393 GLY A CA 1
ATOM 3181 C C . GLY A 1 393 ? 59.808 -19.191 3.583 1.00 33.03 393 GLY A C 1
ATOM 3182 O O . GLY A 1 393 ? 58.606 -18.994 3.445 1.00 33.03 393 GLY A O 1
ATOM 3183 N N . SER A 1 394 ? 60.711 -18.220 3.460 1.00 41.84 394 SER A N 1
ATOM 3184 C CA . SER A 1 394 ? 60.411 -16.832 3.113 1.00 41.84 394 SER A CA 1
ATOM 3185 C C . SER A 1 394 ? 59.901 -16.676 1.678 1.00 41.84 394 SER A C 1
ATOM 3187 O O . SER A 1 394 ? 60.569 -17.117 0.744 1.00 41.84 394 SER A O 1
ATOM 3189 N N . SER A 1 395 ? 58.841 -15.892 1.480 1.00 34.25 395 SER A N 1
ATOM 3190 C CA . SER A 1 395 ? 58.747 -15.005 0.317 1.00 34.25 395 SER A CA 1
ATOM 3191 C C . SER A 1 395 ? 57.846 -13.813 0.627 1.00 34.25 395 SER A C 1
ATOM 3193 O O . SER A 1 395 ? 56.686 -13.968 1.000 1.00 34.25 395 SER A O 1
ATOM 3195 N N . SER A 1 396 ? 58.418 -12.630 0.457 1.00 46.34 396 SER A N 1
ATOM 3196 C CA . SER A 1 396 ? 57.788 -11.315 0.467 1.00 46.34 396 SER A CA 1
ATOM 3197 C C . SER A 1 396 ? 56.570 -11.219 -0.463 1.00 46.34 396 SER A C 1
ATOM 3199 O O . SER A 1 396 ? 56.716 -11.379 -1.675 1.00 46.34 396 SER A O 1
ATOM 3201 N N . ALA A 1 397 ? 55.410 -10.864 0.092 1.00 36.19 397 ALA A N 1
ATOM 3202 C CA . ALA A 1 397 ? 54.270 -10.284 -0.618 1.00 36.19 397 ALA A CA 1
ATOM 3203 C C . ALA A 1 397 ? 53.464 -9.393 0.358 1.00 36.19 397 ALA A C 1
ATOM 3205 O O . ALA A 1 397 ? 53.574 -9.599 1.568 1.00 36.19 397 ALA A O 1
ATOM 3206 N N . PRO A 1 398 ? 52.734 -8.376 -0.136 1.00 40.31 398 PRO A N 1
ATOM 3207 C CA . PRO A 1 398 ? 52.338 -7.201 0.638 1.00 40.31 398 PRO A CA 1
ATOM 3208 C C . PRO A 1 398 ? 51.372 -7.523 1.776 1.00 40.31 398 PRO A C 1
ATOM 3210 O O . PRO A 1 398 ? 50.407 -8.264 1.598 1.00 40.31 398 PRO A O 1
ATOM 3213 N N . GLU A 1 399 ? 51.639 -6.906 2.926 1.00 51.94 399 GLU A N 1
ATOM 3214 C CA . GLU A 1 399 ? 50.742 -6.808 4.072 1.00 51.94 399 GLU A CA 1
ATOM 3215 C C . GLU A 1 399 ? 49.444 -6.120 3.653 1.00 51.94 399 GLU A C 1
ATOM 3217 O O . GLU A 1 399 ? 49.391 -4.903 3.542 1.00 51.94 399 GLU A O 1
ATOM 3222 N N . ASP A 1 400 ? 48.409 -6.907 3.388 1.00 53.59 400 ASP A N 1
ATOM 3223 C CA . ASP A 1 400 ? 47.080 -6.677 3.940 1.00 53.59 400 ASP A CA 1
ATOM 3224 C C . ASP A 1 400 ? 46.184 -7.875 3.611 1.00 53.59 400 ASP A C 1
ATOM 3226 O O . ASP A 1 400 ? 46.098 -8.328 2.472 1.00 53.59 400 ASP A O 1
ATOM 3230 N N . TRP A 1 401 ? 45.474 -8.338 4.639 1.00 39.50 401 TRP A N 1
ATOM 3231 C CA . TRP A 1 401 ? 44.464 -9.405 4.659 1.00 39.50 401 TRP A CA 1
ATOM 3232 C C . TRP A 1 401 ? 44.924 -10.852 4.959 1.00 39.50 401 TRP A C 1
ATOM 3234 O O . TRP A 1 401 ? 45.910 -11.324 4.400 1.00 39.50 401 TRP A O 1
ATOM 3244 N N . PRO A 1 402 ? 44.182 -11.593 5.820 1.00 56.62 402 PRO A N 1
ATOM 3245 C CA . PRO A 1 402 ? 42.872 -11.258 6.379 1.00 56.62 402 PRO A CA 1
ATOM 3246 C C . PRO A 1 402 ? 42.906 -10.703 7.808 1.00 56.62 402 PRO A C 1
ATOM 3248 O O . PRO A 1 402 ? 43.645 -11.172 8.675 1.00 56.62 402 PRO A O 1
ATOM 3251 N N . LEU A 1 403 ? 42.041 -9.711 8.057 1.00 57.12 403 LEU A N 1
ATOM 3252 C CA . LEU A 1 403 ? 41.737 -9.177 9.386 1.00 57.12 403 LEU A CA 1
ATOM 3253 C C . LEU A 1 403 ? 41.393 -10.315 10.353 1.00 57.12 403 LEU A C 1
ATOM 3255 O O . LEU A 1 403 ? 40.306 -10.889 10.315 1.00 57.12 403 LEU A O 1
ATOM 3259 N N . THR A 1 404 ? 42.309 -10.627 11.263 1.00 72.50 404 THR A N 1
ATOM 3260 C CA . THR A 1 404 ? 42.046 -11.575 12.347 1.00 72.50 404 THR A CA 1
ATOM 3261 C C . THR A 1 404 ? 41.281 -10.870 13.466 1.00 72.50 404 THR A C 1
ATOM 3263 O O . THR A 1 404 ? 41.548 -9.707 13.775 1.00 72.50 404 THR A O 1
ATOM 3266 N N . ALA A 1 405 ? 40.386 -11.581 14.159 1.00 60.53 405 ALA A N 1
ATOM 3267 C CA . ALA A 1 405 ? 39.589 -11.043 15.272 1.00 60.53 405 ALA A CA 1
ATOM 3268 C C . ALA A 1 405 ? 40.429 -10.352 16.375 1.00 60.53 405 ALA A C 1
ATOM 3270 O O . ALA A 1 405 ? 39.941 -9.447 17.058 1.00 60.53 405 ALA A O 1
ATOM 3271 N N . ARG A 1 406 ? 41.714 -10.725 16.512 1.00 66.06 406 ARG A N 1
ATOM 3272 C CA . ARG A 1 406 ? 42.693 -10.069 17.401 1.00 66.06 406 ARG A CA 1
ATOM 3273 C C . ARG A 1 406 ? 43.005 -8.620 17.004 1.00 66.06 406 ARG A C 1
ATOM 3275 O O . ARG A 1 406 ? 43.236 -7.803 17.889 1.00 66.06 406 ARG A O 1
ATOM 3282 N N . ILE A 1 407 ? 43.022 -8.300 15.708 1.00 72.94 407 ILE A N 1
ATOM 3283 C CA . ILE A 1 407 ? 43.310 -6.950 15.192 1.00 72.94 407 ILE A CA 1
ATOM 3284 C C . ILE A 1 407 ? 42.127 -6.022 15.480 1.00 72.94 407 ILE A C 1
ATOM 3286 O O . ILE A 1 407 ? 42.323 -4.904 15.953 1.00 72.94 407 ILE A O 1
ATOM 3290 N N . ILE A 1 408 ? 40.902 -6.523 15.294 1.00 68.25 408 ILE A N 1
ATOM 3291 C CA . ILE A 1 408 ? 39.665 -5.784 15.579 1.00 68.25 408 ILE A CA 1
ATOM 3292 C C . ILE A 1 408 ? 39.580 -5.452 17.078 1.00 68.25 408 ILE A C 1
ATOM 3294 O O . ILE A 1 408 ? 39.375 -4.300 17.444 1.00 68.25 408 ILE A O 1
ATOM 3298 N N . HIS A 1 409 ? 39.864 -6.413 17.961 1.00 69.44 409 HIS A N 1
ATOM 3299 C CA . HIS A 1 409 ? 39.829 -6.178 19.412 1.00 69.44 409 HIS A CA 1
ATOM 3300 C C . HIS A 1 409 ? 40.887 -5.188 19.926 1.00 69.44 409 HIS A C 1
ATOM 3302 O O . HIS A 1 409 ? 40.691 -4.584 20.977 1.00 69.44 409 HIS A O 1
ATOM 3308 N N . LYS A 1 410 ? 42.005 -5.006 19.212 1.00 68.56 410 LYS A N 1
ATOM 3309 C CA . LYS A 1 410 ? 43.048 -4.038 19.591 1.00 68.56 410 LYS A CA 1
ATOM 3310 C C . LYS A 1 410 ? 42.722 -2.596 19.200 1.00 68.56 410 LYS A C 1
ATOM 3312 O O . LYS A 1 410 ? 43.325 -1.690 19.759 1.00 68.56 410 LYS A O 1
ATOM 3317 N N . ARG A 1 411 ? 41.833 -2.379 18.226 1.00 67.19 411 ARG A N 1
ATOM 3318 C CA . ARG A 1 411 ? 41.520 -1.043 17.688 1.00 67.19 411 ARG A CA 1
ATOM 3319 C C . ARG A 1 411 ? 40.351 -0.350 18.392 1.00 67.19 411 ARG A C 1
ATOM 3321 O O . ARG A 1 411 ? 40.218 0.857 18.246 1.00 67.19 411 ARG A O 1
ATOM 3328 N N . PHE A 1 412 ? 39.540 -1.092 19.144 1.00 63.78 412 PHE A N 1
ATOM 3329 C CA . PHE A 1 412 ? 38.323 -0.590 19.795 1.00 63.78 412 PHE A CA 1
ATOM 3330 C C . PHE A 1 412 ? 38.369 -0.696 21.333 1.00 63.78 412 PHE A C 1
ATOM 3332 O O . PHE A 1 412 ? 37.336 -0.912 21.965 1.00 63.78 412 PHE A O 1
ATOM 3339 N N . LYS A 1 413 ? 39.557 -0.559 21.940 1.00 47.72 413 LYS A N 1
ATOM 3340 C CA . LYS A 1 413 ? 39.729 -0.416 23.394 1.00 47.72 413 LYS A CA 1
ATOM 3341 C C . LYS A 1 413 ? 40.388 0.902 23.751 1.00 47.72 413 LYS A C 1
ATOM 3343 O O . LYS A 1 413 ? 41.374 1.245 23.063 1.00 47.72 413 LYS A O 1
#

pLDDT: mean 72.06, std 24.82, range [26.95, 98.69]

Organism: Salmo salar (NCBI:txid8030)